Protein AF-A0AAD2JNP8-F1 (afdb_monomer_lite)

Secondary structure (DSSP, 8-state):
--PPPPPPP-----PPPPPPP---TTTHHHHHHHHHHHHHHHHHHHHHHHHHHHHHHHHHHHHHHHTS--PPPPP---PPP---PPPPBPTTS-B---PPP----SPPTTTT-TTEETTEETTSHHHHHHHSPTT--GGGHHHHHHHS--GGG-SS-SS-----SSS-HHHHHHHHHHHHHHHHHHHH-TTS--------TT-GGG-GGGG--SHHHHHHIIIIIHHHHHHHHHHHHHHHHHHHHHTTT--HHHHHHHHHH-HHHHHHHHHHHHHHHHHHHHHHHHHH-----STTSHHHHHHHHHHHHHHHHHHH-SSHHHHHHHHHHHHHHHHHTTT--HHHHHHHHHHHHHHHHHHHHHHHHHHHHHHHHHHHHHHHHHHH-------SPPPTTT--HHHHHHHT--SSTTT-TTTTS-HHHHHHHHHHHHHHHHH-TTS-HHHHHHHHHHHHHHHS--------

Foldseek 3Di:
DDDDDDDDDDDDDDDDDDDDDDDDDPPPVVVVVVVVVVVVVVVVVVVVVVVVVVVVVVVCVVVVVVVPDDDDDDDDDDDDDDDPDDQDADPVRARPDDDFQDFLPDDWPLAVPLQDTSNHGLPDPVVLVNQDQPPDDPVCSQLLLQLAFLLQLPPHPSDPDDDDDDDDPPVNVVVVVVVVVLVVVCVVCVVPDRSNHPPCLLPLNSRHLVVQPDLVSLCCRLPPSLVVVVVVSLVSSLVSQQSSVVSVNYDPVSSVSCCVGGPNNVLSVLLSVLSSLLSVLLNVQVVVDPDPDPPLGLSNLLSVVVSVVLNVLSNPDPGSSSNSSSSSSVSSNCVVVVVDDPVSVVSNVVSVVVVVVVVVVVVVVVVVVVVVVVVVVVVVVVVVVPPPPCPPAAAPQQSDPLLCVLVVHDNYLVRDPCVVDHSVCSVVLSVVLSVVCVVPVPDPSNVSSVVSVVVVVVVDPDDDDDDD

pLDDT: mean 76.32, std 20.2, range [30.55, 96.88]

Organism: NCBI:txid2856

Structure (mmCIF, N/CA/C/O backbone):
data_AF-A0AAD2JNP8-F1
#
_entry.id   AF-A0AAD2JNP8-F1
#
loop_
_atom_site.group_PDB
_atom_site.id
_atom_site.type_symbol
_atom_site.label_atom_id
_atom_site.label_alt_id
_atom_site.label_comp_id
_atom_site.label_asym_id
_atom_site.label_entity_id
_atom_site.label_seq_id
_atom_site.pdbx_PDB_ins_code
_atom_site.Cartn_x
_atom_site.Cartn_y
_atom_site.Cartn_z
_atom_site.occupancy
_atom_site.B_iso_or_equiv
_atom_site.auth_seq_id
_atom_site.auth_comp_id
_atom_site.auth_asym_id
_atom_site.auth_atom_id
_atom_site.pdbx_PDB_model_num
ATOM 1 N N . MET A 1 1 ? 10.730 61.330 0.767 1.00 47.59 1 MET A N 1
ATOM 2 C CA . MET A 1 1 ? 11.912 61.768 -0.008 1.00 47.59 1 MET A CA 1
ATOM 3 C C . MET A 1 1 ? 13.057 60.795 0.221 1.00 47.59 1 MET A C 1
ATOM 5 O O . MET A 1 1 ? 13.536 60.732 1.344 1.00 47.59 1 MET A O 1
ATOM 9 N N . LYS A 1 2 ? 13.439 60.046 -0.822 1.00 36.84 2 LYS A N 1
ATOM 10 C CA . LYS A 1 2 ? 14.789 59.548 -1.173 1.00 36.84 2 LYS A CA 1
ATOM 11 C C . LYS A 1 2 ? 14.614 58.355 -2.119 1.00 36.84 2 LYS A C 1
ATOM 13 O O . LYS A 1 2 ? 14.350 57.240 -1.690 1.00 36.84 2 LYS A O 1
ATOM 18 N N . SER A 1 3 ? 14.682 58.649 -3.413 1.00 37.50 3 SER A N 1
ATOM 19 C CA . SER A 1 3 ? 14.712 57.663 -4.496 1.00 37.50 3 SER A CA 1
ATOM 20 C C . SER A 1 3 ? 16.063 56.932 -4.511 1.00 37.50 3 SER A C 1
ATOM 22 O O . SER A 1 3 ? 17.073 57.573 -4.206 1.00 37.50 3 SER A O 1
ATOM 24 N N . PRO A 1 4 ? 16.132 55.646 -4.898 1.00 51.53 4 PRO A N 1
ATOM 25 C CA . PRO A 1 4 ? 17.403 54.985 -5.168 1.00 51.53 4 PRO A CA 1
ATOM 26 C C . PRO A 1 4 ? 17.949 55.353 -6.563 1.00 51.53 4 PRO A C 1
ATOM 28 O O . PRO A 1 4 ? 17.176 55.748 -7.443 1.00 51.53 4 PRO A O 1
ATOM 31 N N . PRO A 1 5 ? 19.275 55.244 -6.774 1.00 50.91 5 PRO A N 1
ATOM 32 C CA . PRO A 1 5 ? 19.949 55.756 -7.957 1.00 50.91 5 PRO A CA 1
ATOM 33 C C . PRO A 1 5 ? 19.953 54.779 -9.140 1.00 50.91 5 PRO A C 1
ATOM 35 O O . PRO A 1 5 ? 19.897 53.559 -9.012 1.00 50.91 5 PRO A O 1
ATOM 38 N N . ARG A 1 6 ? 20.052 55.407 -10.309 1.00 40.31 6 ARG A N 1
ATOM 39 C CA . ARG A 1 6 ? 20.106 54.884 -11.674 1.00 40.31 6 ARG A CA 1
ATOM 40 C C . ARG A 1 6 ? 21.431 54.151 -11.925 1.00 40.31 6 ARG A C 1
ATOM 42 O O . ARG A 1 6 ? 22.487 54.757 -11.775 1.00 40.31 6 ARG A O 1
ATOM 49 N N . ALA A 1 7 ? 21.369 52.883 -12.335 1.00 39.94 7 ALA A N 1
ATOM 50 C CA . ALA A 1 7 ? 22.536 52.127 -12.785 1.00 39.94 7 ALA A CA 1
ATOM 51 C C . ALA A 1 7 ? 22.825 52.388 -14.272 1.00 39.94 7 ALA A C 1
ATOM 53 O O . ALA A 1 7 ? 21.929 52.420 -15.118 1.00 39.94 7 ALA A O 1
ATOM 54 N N . THR A 1 8 ? 24.103 52.623 -14.535 1.00 39.09 8 THR A N 1
ATOM 55 C CA . THR A 1 8 ? 24.731 53.057 -15.780 1.00 39.09 8 THR A CA 1
ATOM 56 C C . THR A 1 8 ? 24.886 51.892 -16.760 1.00 39.09 8 THR A C 1
ATOM 58 O O . THR A 1 8 ? 25.331 50.813 -16.383 1.00 39.09 8 THR A O 1
ATOM 61 N N . VAL A 1 9 ? 24.540 52.129 -18.026 1.00 43.28 9 VAL A N 1
ATOM 62 C CA . VAL A 1 9 ? 24.763 51.219 -19.158 1.00 43.28 9 VAL A CA 1
ATOM 63 C C . VAL A 1 9 ? 26.192 51.409 -19.670 1.00 43.28 9 VAL A C 1
ATOM 65 O O . VAL A 1 9 ? 26.569 52.529 -20.013 1.00 43.28 9 VAL A O 1
ATOM 68 N N . THR A 1 10 ? 26.969 50.330 -19.770 1.00 37.19 10 THR A N 1
ATOM 69 C CA . THR A 1 10 ? 28.280 50.317 -20.436 1.00 37.19 10 THR A CA 1
ATOM 70 C C . THR A 1 10 ? 28.335 49.268 -21.547 1.00 37.19 10 THR A C 1
ATOM 72 O O . THR A 1 10 ? 28.261 48.072 -21.295 1.00 37.19 10 THR A O 1
ATOM 75 N N . GLY A 1 11 ? 28.515 49.763 -22.776 1.00 34.72 11 GLY A N 1
ATOM 76 C CA . GLY A 1 11 ? 29.525 49.291 -23.731 1.00 34.72 11 GLY A CA 1
ATOM 77 C C . GLY A 1 11 ? 29.358 47.911 -24.369 1.00 34.72 11 GLY A C 1
ATOM 78 O O . GLY A 1 11 ? 29.937 46.933 -23.911 1.00 34.72 11 GLY A O 1
ATOM 79 N N . THR A 1 12 ? 28.696 47.867 -25.524 1.00 35.72 12 THR A N 1
ATOM 80 C CA . THR A 1 12 ? 28.805 46.784 -26.513 1.00 35.72 12 THR A CA 1
ATOM 81 C C . THR A 1 12 ? 30.101 46.924 -27.321 1.00 35.72 12 THR A C 1
ATOM 83 O O . THR A 1 12 ? 30.235 47.870 -28.096 1.00 35.72 12 THR A O 1
ATOM 86 N N . ASN A 1 13 ? 31.031 45.972 -27.186 1.00 34.81 13 ASN A N 1
ATOM 87 C CA . ASN A 1 13 ? 32.167 45.807 -28.099 1.00 34.81 13 ASN A CA 1
ATOM 88 C C . ASN A 1 13 ? 31.821 44.770 -29.177 1.00 34.81 13 ASN A C 1
ATOM 90 O O . ASN A 1 13 ? 31.642 43.588 -28.887 1.00 34.81 13 ASN A O 1
ATOM 94 N N . HIS A 1 14 ? 31.743 45.225 -30.428 1.00 38.94 14 HIS A N 1
ATOM 95 C CA . HIS A 1 14 ? 31.658 44.380 -31.615 1.00 38.94 14 HIS A CA 1
ATOM 96 C C . HIS A 1 14 ? 33.044 43.817 -31.959 1.00 38.94 14 HIS A C 1
ATOM 98 O O . HIS A 1 14 ? 33.901 44.544 -32.457 1.00 38.94 14 HIS A O 1
ATOM 104 N N . HIS A 1 15 ? 33.248 42.516 -31.747 1.00 39.50 15 HIS A N 1
ATOM 105 C CA . HIS A 1 15 ? 34.319 41.768 -32.406 1.00 39.50 15 HIS A CA 1
ATOM 106 C C . HIS A 1 15 ? 33.770 41.063 -33.650 1.00 39.50 15 HIS A C 1
ATOM 108 O O . HIS A 1 15 ? 32.759 40.364 -33.595 1.00 39.50 15 HIS A O 1
ATOM 114 N N . ALA A 1 16 ? 34.443 41.292 -34.778 1.00 47.56 16 ALA A N 1
ATOM 115 C CA . ALA A 1 16 ? 34.179 40.661 -36.062 1.00 47.56 16 ALA A CA 1
ATOM 116 C C . ALA A 1 16 ? 34.423 39.137 -36.007 1.00 47.56 16 ALA A C 1
ATOM 118 O O . ALA A 1 16 ? 35.320 38.692 -35.285 1.00 47.56 16 ALA A O 1
ATOM 119 N N . PRO A 1 17 ? 33.668 38.330 -36.774 1.00 42.00 17 PRO A N 1
ATOM 120 C CA . PRO A 1 17 ? 33.867 36.887 -36.819 1.00 42.00 17 PRO A CA 1
ATOM 121 C C . PRO A 1 17 ? 35.135 36.532 -37.617 1.00 42.00 17 PRO A C 1
ATOM 123 O O . PRO A 1 17 ? 35.367 37.114 -38.681 1.00 42.00 17 PRO A O 1
ATOM 126 N N . PRO A 1 18 ? 35.950 35.567 -37.155 1.00 48.94 18 PRO A N 1
ATOM 127 C CA . PRO A 1 18 ? 37.057 35.047 -37.938 1.00 48.94 18 PRO A CA 1
ATOM 128 C C . PRO A 1 18 ? 36.552 34.105 -39.038 1.00 48.94 18 PRO A C 1
ATOM 130 O O . PRO A 1 18 ? 35.632 33.307 -38.854 1.00 48.94 18 PRO A O 1
ATOM 133 N N . THR A 1 19 ? 37.194 34.209 -40.194 1.00 49.62 19 THR A N 1
ATOM 134 C CA . THR A 1 19 ? 37.041 33.365 -41.382 1.00 49.62 19 THR A CA 1
ATOM 135 C C . THR A 1 19 ? 37.306 31.886 -41.049 1.00 49.62 19 THR A C 1
ATOM 137 O O . THR A 1 19 ? 38.289 31.595 -40.362 1.00 49.62 19 THR A O 1
ATOM 140 N N . PRO A 1 20 ? 36.500 30.925 -41.543 1.00 43.56 20 PRO A N 1
ATOM 141 C CA . PRO A 1 20 ? 36.726 29.513 -41.263 1.00 43.56 20 PRO A CA 1
ATOM 142 C C . PRO A 1 20 ? 37.916 28.981 -42.071 1.00 43.56 20 PRO A C 1
ATOM 144 O O . PRO A 1 20 ? 37.935 29.026 -43.302 1.00 43.56 20 PRO A O 1
ATOM 147 N N . ALA A 1 21 ? 38.908 28.455 -41.352 1.00 43.47 21 ALA A N 1
ATOM 148 C CA . ALA A 1 21 ? 39.994 27.667 -41.913 1.00 43.47 21 ALA A CA 1
ATOM 149 C C . ALA A 1 21 ? 39.478 26.286 -42.352 1.00 43.47 21 ALA A C 1
ATOM 151 O O . ALA A 1 21 ? 38.664 25.663 -41.670 1.00 43.47 21 ALA A O 1
ATOM 152 N N . ALA A 1 22 ? 39.975 25.818 -43.496 1.00 43.53 22 ALA A N 1
ATOM 153 C CA . ALA A 1 22 ? 39.661 24.521 -44.079 1.00 43.53 22 ALA A CA 1
ATOM 154 C C . ALA A 1 22 ? 39.994 23.376 -43.105 1.00 43.53 22 ALA A C 1
ATOM 156 O O . ALA A 1 22 ? 41.159 23.135 -42.783 1.00 43.53 22 ALA A O 1
ATOM 157 N N . THR A 1 23 ? 38.965 22.669 -42.639 1.00 40.72 23 THR A N 1
ATOM 158 C CA . THR A 1 23 ? 39.104 21.492 -41.783 1.00 40.72 23 THR A CA 1
ATOM 159 C C . THR A 1 23 ? 39.452 20.252 -42.599 1.00 40.72 23 THR A C 1
ATOM 161 O O . THR A 1 23 ? 38.882 19.947 -43.646 1.00 40.72 23 THR A O 1
ATOM 164 N N . ASN A 1 24 ? 40.456 19.555 -42.083 1.00 47.31 24 ASN A N 1
ATOM 165 C CA . ASN A 1 24 ? 41.083 18.369 -42.633 1.00 47.31 24 ASN A CA 1
ATOM 166 C C . ASN A 1 24 ? 40.178 17.138 -42.419 1.00 47.31 24 ASN A C 1
ATOM 168 O O . ASN A 1 24 ? 39.636 16.932 -41.334 1.00 47.31 24 ASN A O 1
ATOM 172 N N . ASN A 1 25 ? 40.016 16.313 -43.451 1.00 47.53 25 ASN A N 1
ATOM 173 C CA . ASN A 1 25 ? 38.932 15.333 -43.603 1.00 47.53 25 ASN A CA 1
ATOM 174 C C . ASN A 1 25 ? 39.189 13.968 -42.911 1.00 47.53 25 ASN A C 1
ATOM 176 O O . ASN A 1 25 ? 38.790 12.927 -43.428 1.00 47.53 25 ASN A O 1
ATOM 180 N N . ASN A 1 26 ? 39.864 13.955 -41.753 1.00 47.25 26 ASN A N 1
ATOM 181 C CA . ASN A 1 26 ? 40.255 12.724 -41.037 1.00 47.25 26 ASN A CA 1
ATOM 182 C C . ASN A 1 26 ? 39.380 12.380 -39.808 1.00 47.25 26 ASN A C 1
ATOM 184 O O . ASN A 1 26 ? 39.634 11.381 -39.146 1.00 47.25 26 ASN A O 1
ATOM 188 N N . GLY A 1 27 ? 38.331 13.155 -39.504 1.00 46.53 27 GLY A N 1
ATOM 189 C CA . GLY A 1 27 ? 37.543 13.022 -38.262 1.00 46.53 27 GLY A CA 1
ATOM 190 C C . GLY A 1 27 ? 36.449 11.940 -38.221 1.00 46.53 27 GLY A C 1
ATOM 191 O O . GLY A 1 27 ? 35.823 11.767 -37.179 1.0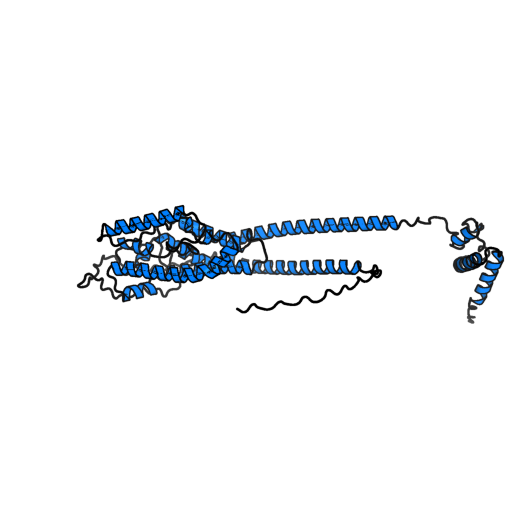0 46.53 27 GLY A O 1
ATOM 192 N N . ASN A 1 28 ? 36.194 11.211 -39.316 1.00 48.25 28 ASN A N 1
ATOM 193 C CA . ASN A 1 28 ? 35.060 10.268 -39.392 1.00 48.25 28 ASN A CA 1
ATOM 194 C C . ASN A 1 28 ? 35.367 8.841 -38.895 1.00 48.25 28 ASN A C 1
ATOM 196 O O . ASN A 1 28 ? 34.440 8.067 -38.649 1.00 48.25 28 ASN A O 1
ATOM 200 N N . GLN A 1 29 ? 36.644 8.463 -38.751 1.00 51.16 29 GLN A N 1
ATOM 201 C CA . GLN A 1 29 ? 37.005 7.138 -38.223 1.00 51.16 29 GLN A CA 1
ATOM 202 C C . GLN A 1 29 ? 36.937 7.080 -36.688 1.00 51.16 29 GLN A C 1
ATOM 204 O O . GLN A 1 29 ? 36.460 6.079 -36.153 1.00 51.16 29 GLN A O 1
ATOM 209 N N . ASP A 1 30 ? 37.297 8.161 -35.989 1.00 52.69 30 ASP A N 1
ATOM 210 C CA . ASP A 1 30 ? 37.303 8.202 -34.516 1.00 52.69 30 ASP A CA 1
ATOM 211 C C . ASP A 1 30 ? 35.899 8.250 -33.900 1.00 52.69 30 ASP A C 1
ATOM 213 O O . ASP A 1 30 ? 35.631 7.601 -32.890 1.00 52.69 30 ASP A O 1
ATOM 217 N N . THR A 1 31 ? 34.955 8.949 -34.532 1.00 54.22 31 THR A N 1
ATOM 218 C CA . THR A 1 31 ? 33.565 9.028 -34.046 1.00 54.22 31 THR A CA 1
ATOM 219 C C . THR A 1 31 ? 32.850 7.682 -34.139 1.00 54.22 31 THR A C 1
ATOM 221 O O . THR A 1 31 ? 32.107 7.308 -33.233 1.00 54.22 31 THR A O 1
ATOM 224 N N . SER A 1 32 ? 33.119 6.911 -35.195 1.00 54.12 32 SER A N 1
ATOM 225 C CA . SER A 1 32 ? 32.544 5.572 -35.365 1.00 54.12 32 SER A CA 1
ATOM 226 C C . SER A 1 32 ? 33.085 4.577 -34.334 1.00 54.12 32 SER A C 1
ATOM 228 O O . SER A 1 32 ? 32.324 3.759 -33.817 1.00 54.12 32 SER A O 1
ATOM 230 N N . GLN A 1 33 ? 34.380 4.653 -34.000 1.00 64.88 33 GLN A N 1
ATOM 231 C CA . GLN A 1 33 ? 34.956 3.811 -32.947 1.00 64.88 33 GLN A CA 1
ATOM 232 C C . GLN A 1 33 ? 34.434 4.192 -31.561 1.00 64.88 33 GLN A C 1
ATOM 234 O O . GLN A 1 33 ? 34.085 3.308 -30.784 1.00 64.88 33 GLN A O 1
ATOM 239 N N . PHE A 1 34 ? 34.281 5.485 -31.277 1.00 68.62 34 PHE A N 1
ATOM 240 C CA . PHE A 1 34 ? 33.742 5.960 -30.004 1.00 68.62 34 PHE A CA 1
ATOM 241 C C . PHE A 1 34 ? 32.291 5.508 -29.758 1.00 68.62 34 PHE A C 1
ATOM 243 O O . PHE A 1 34 ? 31.942 5.080 -28.655 1.00 68.62 34 PHE A O 1
ATOM 250 N N . ILE A 1 35 ? 31.444 5.543 -30.793 1.00 63.03 35 ILE A N 1
ATOM 251 C CA . ILE A 1 35 ? 30.051 5.078 -30.702 1.00 63.03 35 ILE A CA 1
ATOM 252 C C . ILE A 1 35 ? 29.998 3.562 -30.466 1.00 63.03 35 ILE A C 1
ATOM 254 O O . ILE A 1 35 ? 29.279 3.112 -29.576 1.00 63.03 35 ILE A O 1
ATOM 258 N N . LEU A 1 36 ? 30.794 2.770 -31.197 1.00 66.12 36 LEU A N 1
ATOM 259 C CA . LEU A 1 36 ? 30.860 1.316 -30.994 1.00 66.12 36 LEU A CA 1
ATOM 260 C C . LEU A 1 36 ? 31.388 0.949 -29.602 1.00 66.12 36 LEU A C 1
ATOM 262 O O . LEU A 1 36 ? 30.843 0.051 -28.964 1.00 66.12 36 LEU A O 1
ATOM 266 N N . GLN A 1 37 ? 32.393 1.673 -29.104 1.00 76.50 37 GLN A N 1
ATOM 267 C CA . GLN A 1 37 ? 32.927 1.492 -27.753 1.00 76.50 37 GLN A CA 1
ATOM 268 C C . GLN A 1 37 ? 31.854 1.762 -26.687 1.00 76.50 37 GLN A C 1
ATOM 270 O O . GLN A 1 37 ? 31.732 1.009 -25.724 1.00 76.50 37 GLN A O 1
ATOM 275 N N . THR A 1 38 ? 31.044 2.805 -26.884 1.00 70.31 38 THR A N 1
ATOM 276 C CA . THR A 1 38 ? 29.981 3.198 -25.949 1.00 70.31 38 THR A CA 1
ATOM 277 C C . THR A 1 38 ? 28.831 2.186 -25.950 1.00 70.31 38 THR A C 1
ATOM 279 O O . THR A 1 38 ? 28.328 1.823 -24.887 1.00 70.31 38 THR A O 1
ATOM 282 N N . ILE A 1 39 ? 28.447 1.672 -27.125 1.00 69.69 39 ILE A N 1
ATOM 283 C CA . ILE A 1 39 ? 27.443 0.604 -27.246 1.00 69.69 39 ILE A CA 1
ATOM 284 C C . ILE A 1 39 ? 27.945 -0.668 -26.553 1.00 69.69 39 ILE A C 1
ATOM 286 O O . ILE A 1 39 ? 27.219 -1.241 -25.744 1.00 69.69 39 ILE A O 1
ATOM 290 N N . LEU A 1 40 ? 29.199 -1.069 -26.788 1.00 76.94 40 LEU A N 1
ATOM 291 C CA . LEU A 1 40 ? 29.792 -2.243 -26.140 1.00 76.94 40 LEU A CA 1
ATOM 292 C C . LEU A 1 40 ? 29.798 -2.107 -24.612 1.00 76.94 40 LEU A C 1
ATOM 294 O O . LEU A 1 40 ? 29.316 -3.002 -23.921 1.00 76.94 40 LEU A O 1
ATOM 298 N N . GLN A 1 41 ? 30.235 -0.963 -24.082 1.00 77.06 41 GLN A N 1
ATOM 299 C CA . GLN A 1 41 ? 30.230 -0.707 -22.637 1.00 77.06 41 GLN A CA 1
ATOM 300 C C . GLN A 1 41 ? 28.814 -0.715 -22.040 1.00 77.06 41 GLN A C 1
ATOM 302 O O . GLN A 1 41 ? 28.606 -1.256 -20.952 1.00 77.06 41 GLN A O 1
ATOM 307 N N . SER A 1 42 ? 27.827 -0.166 -22.755 1.00 72.19 42 SER A N 1
ATOM 308 C CA . SER A 1 42 ? 26.424 -0.189 -22.329 1.00 72.19 42 SER A CA 1
ATOM 309 C C . SER A 1 42 ? 25.861 -1.616 -22.305 1.00 72.19 42 SER A C 1
ATOM 311 O O . SER A 1 42 ? 25.265 -2.018 -21.304 1.00 72.19 42 SER A O 1
ATOM 313 N N . THR A 1 43 ? 26.122 -2.414 -23.346 1.00 71.38 43 THR A N 1
ATOM 314 C CA . THR A 1 43 ? 25.680 -3.819 -23.408 1.00 71.38 43 THR A CA 1
ATOM 315 C C . THR A 1 43 ? 26.339 -4.693 -22.342 1.00 71.38 43 THR A C 1
ATOM 317 O O . THR A 1 43 ? 25.668 -5.521 -21.731 1.00 71.38 43 THR A O 1
ATOM 320 N N . GLU A 1 44 ? 27.623 -4.479 -22.043 1.00 80.62 44 GLU A N 1
ATOM 321 C CA . GLU A 1 44 ? 28.335 -5.232 -21.008 1.00 80.62 44 GLU A CA 1
ATOM 322 C C . GLU A 1 44 ? 27.808 -4.905 -19.601 1.00 80.62 44 GLU A C 1
ATOM 324 O O . GLU A 1 44 ? 27.616 -5.806 -18.781 1.00 80.62 44 GLU A O 1
ATOM 329 N N . SER A 1 45 ? 27.518 -3.627 -19.329 1.00 81.56 45 SER A N 1
ATOM 330 C CA . SER A 1 45 ? 26.893 -3.192 -18.073 1.00 81.56 45 SER A CA 1
ATOM 331 C C . SER A 1 45 ? 25.517 -3.841 -17.877 1.00 81.56 45 SER A C 1
ATOM 333 O O . SER A 1 45 ? 25.218 -4.388 -16.814 1.00 81.56 45 SER A O 1
ATOM 335 N N . MET A 1 46 ? 24.706 -3.865 -18.937 1.00 70.75 46 MET A N 1
ATOM 336 C CA . MET A 1 46 ? 23.371 -4.458 -18.917 1.00 70.75 46 MET A CA 1
ATOM 337 C C . MET A 1 46 ? 23.412 -5.983 -18.732 1.00 70.75 46 MET A C 1
ATOM 339 O O . MET A 1 46 ? 22.662 -6.516 -17.913 1.00 70.75 46 MET A O 1
ATOM 343 N N . MET A 1 47 ? 24.330 -6.692 -19.402 1.00 81.00 47 MET A N 1
ATOM 344 C CA . MET A 1 47 ? 24.514 -8.138 -19.203 1.00 81.00 47 MET A CA 1
ATOM 345 C C . MET A 1 47 ? 24.919 -8.475 -17.762 1.00 81.00 47 MET A C 1
ATOM 347 O O . MET A 1 47 ? 24.367 -9.406 -17.176 1.00 81.00 47 MET A O 1
ATOM 351 N N . LYS A 1 48 ? 25.811 -7.683 -17.149 1.00 84.12 48 LYS A N 1
ATOM 352 C CA . LYS A 1 48 ? 26.173 -7.845 -15.729 1.00 84.12 48 LYS A CA 1
ATOM 353 C C . LYS A 1 48 ? 24.967 -7.657 -14.807 1.00 84.12 48 LYS A C 1
ATOM 355 O O . LYS A 1 48 ? 24.814 -8.395 -13.836 1.00 84.12 48 LYS A O 1
ATOM 360 N N . GLN A 1 49 ? 24.080 -6.713 -15.120 1.00 73.12 49 GLN A N 1
ATOM 361 C CA . GLN A 1 49 ? 22.870 -6.463 -14.336 1.00 73.12 49 GLN A CA 1
ATOM 362 C C . GLN A 1 49 ? 21.831 -7.588 -14.484 1.00 73.12 49 GLN A C 1
ATOM 364 O O . GLN A 1 49 ? 21.216 -7.997 -13.494 1.00 73.12 49 GLN A O 1
ATOM 369 N N . MET A 1 50 ? 21.671 -8.136 -15.693 1.00 70.25 50 MET A N 1
ATOM 370 C CA . MET A 1 50 ? 20.830 -9.312 -15.933 1.00 70.25 50 MET A CA 1
ATOM 371 C C . MET A 1 50 ? 21.351 -10.536 -15.177 1.00 70.25 50 MET A C 1
ATOM 373 O O . MET A 1 50 ? 20.571 -11.221 -14.515 1.00 70.25 50 MET A O 1
ATOM 377 N N . GLN A 1 51 ? 22.664 -10.769 -15.206 1.00 84.00 51 GLN A N 1
ATOM 378 C CA . GLN A 1 51 ? 23.292 -11.876 -14.490 1.00 84.00 51 GLN A CA 1
ATOM 379 C C . GLN A 1 51 ? 23.117 -11.747 -12.968 1.00 84.00 51 GLN A C 1
ATOM 381 O O . GLN A 1 51 ? 22.665 -12.692 -12.326 1.00 84.00 51 GLN A O 1
ATOM 386 N N . ALA A 1 52 ? 23.343 -10.558 -12.400 1.00 81.25 52 ALA A N 1
ATOM 387 C CA . ALA A 1 52 ? 23.124 -10.307 -10.973 1.00 81.25 52 ALA A CA 1
ATOM 388 C C . ALA A 1 52 ? 21.653 -10.499 -10.548 1.00 81.25 52 ALA A C 1
ATOM 390 O O . ALA A 1 52 ? 21.363 -10.932 -9.430 1.00 81.25 52 ALA A O 1
ATOM 391 N N . THR A 1 53 ? 20.706 -10.185 -11.436 1.00 67.25 53 THR A N 1
ATOM 392 C CA . THR A 1 53 ? 19.273 -10.393 -11.183 1.00 67.25 53 THR A CA 1
ATOM 393 C C . THR A 1 53 ? 18.913 -11.879 -11.225 1.00 67.25 53 THR A C 1
ATOM 395 O O . THR A 1 53 ? 18.187 -12.352 -10.353 1.00 67.25 53 THR A O 1
ATOM 398 N N . ALA A 1 54 ? 19.461 -12.631 -12.183 1.00 73.25 54 ALA A N 1
ATOM 399 C CA . ALA A 1 54 ? 19.276 -14.078 -12.276 1.00 73.25 54 ALA A CA 1
ATOM 400 C C . ALA A 1 54 ? 19.857 -14.815 -11.055 1.00 73.25 54 ALA A C 1
ATOM 402 O O . ALA A 1 54 ? 19.193 -15.680 -10.489 1.00 73.25 54 ALA A O 1
ATOM 403 N N . GLU A 1 55 ? 21.046 -14.424 -10.587 1.00 82.56 55 GLU A N 1
ATOM 404 C CA . GLU A 1 55 ? 21.66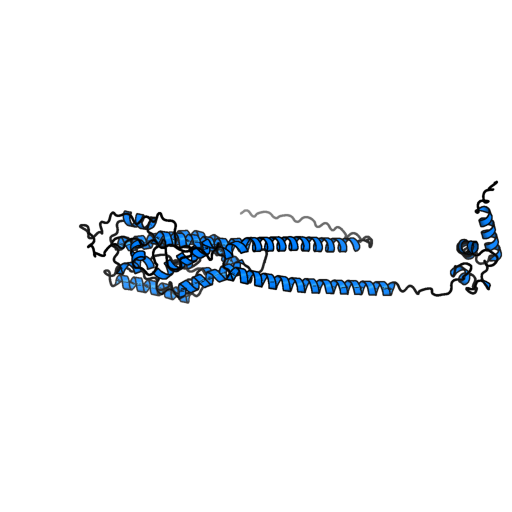5 -14.983 -9.377 1.00 82.56 55 GLU A CA 1
ATOM 405 C C . GLU A 1 55 ? 20.828 -14.709 -8.118 1.00 82.56 55 GLU A C 1
ATOM 407 O O . GLU A 1 55 ? 20.647 -15.600 -7.288 1.00 82.56 55 GLU A O 1
ATOM 412 N N . ARG A 1 56 ? 20.243 -13.508 -7.992 1.00 73.69 56 ARG A N 1
ATOM 413 C CA . ARG A 1 56 ? 19.309 -13.190 -6.896 1.00 73.69 56 ARG A CA 1
ATOM 414 C C . ARG A 1 56 ? 18.041 -14.038 -6.934 1.00 73.69 56 ARG A C 1
ATOM 416 O O . ARG A 1 56 ? 17.547 -14.415 -5.878 1.00 73.69 56 ARG A O 1
ATOM 423 N N . LEU A 1 57 ? 17.510 -14.331 -8.120 1.00 63.72 57 LEU A N 1
ATOM 424 C CA . LEU A 1 57 ? 16.332 -15.192 -8.263 1.00 63.72 57 LEU A CA 1
ATOM 425 C C . LEU A 1 57 ? 16.649 -16.647 -7.893 1.00 63.72 57 LEU A C 1
ATOM 427 O O . LEU A 1 57 ? 15.879 -17.254 -7.154 1.00 63.72 57 LEU A O 1
ATOM 431 N N . ALA A 1 58 ? 17.805 -17.168 -8.310 1.00 72.12 58 ALA A N 1
ATOM 432 C CA . ALA A 1 58 ? 18.250 -18.520 -7.964 1.00 72.12 58 ALA A CA 1
ATOM 433 C C . ALA A 1 58 ? 18.470 -18.710 -6.448 1.00 72.12 58 ALA A C 1
ATOM 435 O O . ALA A 1 58 ? 18.231 -19.788 -5.912 1.00 72.12 58 ALA A O 1
ATOM 436 N N . GLN A 1 59 ? 18.878 -17.657 -5.730 1.00 77.25 59 GLN A N 1
ATOM 437 C CA . GLN A 1 59 ? 19.026 -17.693 -4.268 1.00 77.25 59 GLN A CA 1
ATOM 438 C C . GLN A 1 59 ? 17.689 -17.745 -3.511 1.00 77.25 59 GLN A C 1
ATOM 440 O O . GLN A 1 59 ? 17.667 -18.189 -2.368 1.00 77.25 59 GLN A O 1
ATOM 445 N N . LEU A 1 60 ? 16.584 -17.308 -4.124 1.00 62.50 60 LEU A N 1
ATOM 446 C CA . LEU A 1 60 ? 15.255 -17.276 -3.498 1.00 62.50 60 LEU A CA 1
ATOM 447 C C . LEU A 1 60 ? 14.447 -18.567 -3.721 1.00 62.50 60 LEU A C 1
ATOM 449 O O . LEU A 1 60 ? 13.438 -18.794 -3.055 1.00 62.50 60 LEU A O 1
ATOM 453 N N . GLU A 1 61 ? 14.878 -19.419 -4.650 1.00 53.94 61 GLU A N 1
ATOM 454 C CA . GLU A 1 61 ? 14.194 -20.661 -5.026 1.00 53.94 61 GLU A CA 1
ATOM 455 C C . GLU A 1 61 ? 14.156 -21.733 -3.905 1.00 53.94 61 GLU A C 1
ATOM 457 O O . GLU A 1 61 ? 13.102 -22.342 -3.703 1.00 53.94 61 GLU A O 1
ATOM 462 N N . PRO A 1 62 ? 15.218 -21.940 -3.094 1.00 55.03 62 PRO A N 1
ATOM 463 C CA . PRO A 1 62 ? 15.206 -22.911 -1.991 1.00 55.03 62 PRO A CA 1
ATOM 464 C C . PRO A 1 62 ? 14.233 -22.552 -0.853 1.00 55.03 62 PRO A C 1
ATOM 466 O O . PRO A 1 62 ? 13.623 -23.440 -0.250 1.00 55.03 62 PRO A O 1
ATOM 469 N N . ASP A 1 63 ? 14.035 -21.256 -0.592 1.00 52.81 63 ASP A N 1
ATOM 470 C CA . ASP A 1 63 ? 13.167 -20.757 0.485 1.00 52.81 63 ASP A CA 1
ATOM 471 C C . ASP A 1 63 ? 11.674 -20.974 0.185 1.00 52.81 63 ASP A C 1
ATOM 473 O O . ASP A 1 63 ? 10.861 -21.140 1.098 1.00 52.81 63 ASP A O 1
ATOM 477 N N . LEU A 1 64 ? 11.304 -21.050 -1.097 1.00 46.28 64 LEU A N 1
ATOM 478 C CA . LEU A 1 64 ? 9.933 -21.329 -1.536 1.00 46.28 64 LEU A CA 1
ATOM 479 C C . LEU A 1 64 ? 9.529 -22.798 -1.337 1.00 46.28 64 LEU A C 1
ATOM 481 O O . LEU A 1 64 ? 8.343 -23.088 -1.160 1.00 46.28 64 LEU A O 1
ATOM 485 N N . HIS A 1 65 ? 10.494 -23.721 -1.329 1.00 47.34 65 HIS A N 1
ATOM 486 C CA . HIS A 1 65 ? 10.236 -25.153 -1.172 1.00 47.34 65 HIS A CA 1
ATOM 487 C C . HIS A 1 65 ? 10.304 -25.628 0.290 1.00 47.34 65 HIS A C 1
ATOM 489 O O . HIS A 1 65 ? 9.571 -26.545 0.655 1.00 47.34 65 HIS A O 1
ATOM 495 N N . GLY A 1 66 ? 11.084 -24.971 1.157 1.00 45.47 66 GLY A N 1
ATOM 496 C CA . GLY A 1 66 ? 11.209 -25.335 2.579 1.00 45.47 66 GLY A CA 1
ATOM 497 C C . GLY A 1 66 ? 10.017 -24.958 3.477 1.00 45.47 66 GLY A C 1
ATOM 498 O O . GLY A 1 66 ? 9.901 -25.460 4.596 1.00 45.47 66 GLY A O 1
ATOM 499 N N . ALA A 1 67 ? 9.110 -24.095 3.010 1.00 43.22 67 ALA A N 1
ATOM 500 C CA . ALA A 1 67 ? 7.974 -23.602 3.798 1.00 43.22 67 ALA A CA 1
ATOM 501 C C . ALA A 1 67 ? 6.751 -24.546 3.822 1.00 43.22 67 ALA A C 1
ATOM 503 O O . ALA A 1 67 ? 5.774 -24.256 4.512 1.00 43.22 67 ALA A O 1
ATOM 504 N N . ARG A 1 68 ? 6.773 -25.663 3.078 1.00 43.72 68 ARG A N 1
ATOM 505 C CA . ARG A 1 68 ? 5.596 -26.533 2.884 1.00 43.72 68 ARG A CA 1
ATOM 506 C C . ARG A 1 68 ? 5.453 -27.685 3.890 1.00 43.72 68 ARG A C 1
ATOM 508 O O . ARG A 1 68 ? 4.341 -28.174 4.049 1.00 43.72 68 ARG A O 1
ATOM 515 N N . ASP A 1 69 ? 6.515 -28.050 4.616 1.00 37.44 69 ASP A N 1
ATOM 516 C CA . ASP A 1 69 ? 6.589 -29.345 5.325 1.00 37.44 69 ASP A CA 1
ATOM 517 C C . ASP A 1 69 ? 6.753 -29.268 6.859 1.00 37.44 69 ASP A C 1
ATOM 519 O O . ASP A 1 69 ? 7.246 -30.209 7.481 1.00 37.44 69 ASP A O 1
ATOM 523 N N . ARG A 1 70 ? 6.336 -28.180 7.528 1.00 37.31 70 ARG A N 1
ATOM 524 C CA . ARG A 1 70 ? 6.362 -28.132 9.008 1.00 37.31 70 ARG A CA 1
ATOM 525 C C . ARG A 1 70 ? 5.015 -28.544 9.623 1.00 37.31 70 ARG A C 1
ATOM 527 O O . ARG A 1 70 ? 4.042 -27.809 9.465 1.00 37.31 70 ARG A O 1
ATOM 534 N N . PRO A 1 71 ? 4.937 -29.664 10.368 1.00 33.84 71 PRO A N 1
ATOM 535 C CA . PRO A 1 71 ? 3.733 -30.025 11.108 1.00 33.84 71 PRO A CA 1
ATOM 536 C C . PRO A 1 71 ? 3.555 -29.114 12.330 1.00 33.84 71 PRO A C 1
ATOM 538 O O . PRO A 1 71 ? 4.463 -28.945 13.144 1.00 33.84 71 PRO A O 1
ATOM 541 N N . ILE A 1 72 ? 2.362 -28.533 12.456 1.00 34.97 72 ILE A N 1
ATOM 542 C CA . ILE A 1 72 ? 1.958 -27.680 13.578 1.00 34.97 72 ILE A CA 1
ATOM 543 C C . ILE A 1 72 ? 1.457 -28.581 14.714 1.00 34.97 72 ILE A C 1
ATOM 545 O O . ILE A 1 72 ? 0.465 -29.292 14.555 1.00 34.97 72 ILE A O 1
ATOM 549 N N . GLN A 1 73 ? 2.134 -28.557 15.865 1.00 30.55 73 GLN A N 1
ATOM 550 C CA . GLN A 1 73 ? 1.654 -29.196 17.093 1.00 30.55 73 GLN A CA 1
ATOM 551 C C . GLN A 1 73 ? 0.759 -28.229 17.878 1.00 30.55 73 GLN A C 1
ATOM 553 O O . GLN A 1 73 ? 1.183 -27.133 18.242 1.00 30.55 73 GLN A O 1
ATOM 558 N N . TYR A 1 74 ? -0.472 -28.655 18.161 1.00 32.41 74 TYR A N 1
ATOM 559 C CA . TYR A 1 74 ? -1.411 -27.936 19.021 1.00 32.41 74 TYR A CA 1
ATOM 560 C C . TYR A 1 74 ? -1.259 -28.397 20.473 1.00 32.41 74 TYR A C 1
ATOM 562 O O . TYR A 1 74 ? -1.468 -29.570 20.774 1.00 32.41 74 TYR A O 1
ATOM 570 N N . ASN A 1 75 ? -0.958 -27.464 21.378 1.00 32.59 75 ASN A N 1
ATOM 571 C CA . ASN A 1 75 ? -1.098 -27.675 22.818 1.00 32.59 75 ASN A CA 1
ATOM 572 C C . ASN A 1 75 ? -2.504 -27.244 23.253 1.00 32.59 75 ASN A C 1
ATOM 574 O O . ASN A 1 75 ? -2.860 -26.071 23.150 1.00 32.59 75 ASN A O 1
ATOM 578 N N . GLN A 1 76 ? -3.299 -28.198 23.737 1.00 33.53 76 GLN A N 1
ATOM 579 C CA . GLN A 1 76 ? -4.602 -27.946 24.349 1.00 33.53 76 GLN A CA 1
ATOM 580 C C . GLN A 1 76 ? -4.406 -27.564 25.821 1.00 33.53 76 GLN A C 1
ATOM 582 O O . GLN A 1 76 ? -3.935 -28.373 26.618 1.00 33.53 76 GLN A O 1
ATOM 587 N N . GLY A 1 77 ? -4.762 -26.329 26.179 1.00 32.47 77 GLY A N 1
ATOM 588 C CA . GLY A 1 77 ? -4.738 -25.820 27.550 1.00 32.47 77 GLY A CA 1
ATOM 589 C C . GLY A 1 77 ? -6.108 -25.293 27.985 1.00 32.47 77 GLY A C 1
ATOM 590 O O . GLY A 1 77 ? -6.662 -24.413 27.337 1.00 32.47 77 GLY A O 1
ATOM 591 N N . ALA A 1 78 ? -6.610 -25.891 29.068 1.00 33.28 78 ALA A N 1
ATOM 592 C CA . ALA A 1 78 ? -7.773 -25.618 29.924 1.00 33.28 78 ALA A CA 1
ATOM 593 C C . ALA A 1 78 ? -8.667 -24.376 29.677 1.00 33.28 78 ALA A C 1
ATOM 595 O O . ALA A 1 78 ? -8.233 -23.228 29.729 1.00 33.28 78 ALA A O 1
ATOM 596 N N . THR A 1 79 ? -9.977 -24.632 29.589 1.00 31.03 79 THR A N 1
ATOM 597 C CA . THR A 1 79 ? -11.076 -23.654 29.677 1.00 31.03 79 THR A CA 1
ATOM 598 C C . THR A 1 79 ? -11.407 -23.278 31.133 1.00 31.03 79 THR A C 1
ATOM 600 O O . THR A 1 79 ? -11.628 -24.192 31.933 1.00 31.03 79 THR A O 1
ATOM 603 N N . PRO A 1 80 ? -11.559 -21.987 31.495 1.00 39.25 80 PRO A N 1
ATOM 604 C CA . PRO A 1 80 ? -12.171 -21.582 32.760 1.00 39.25 80 PRO A CA 1
ATOM 605 C C . PRO A 1 80 ? -13.696 -21.450 32.625 1.00 39.25 80 PRO A C 1
ATOM 607 O O . PRO A 1 80 ? -14.203 -20.839 31.681 1.00 39.25 80 PRO A O 1
ATOM 610 N N . ASN A 1 81 ? -14.408 -22.028 33.593 1.00 34.62 81 ASN A N 1
ATOM 611 C CA . ASN A 1 81 ? -15.864 -22.011 33.727 1.00 34.62 81 ASN A CA 1
ATOM 612 C C . ASN A 1 81 ? -16.431 -20.588 33.843 1.00 34.62 81 ASN A C 1
ATOM 614 O O . ASN A 1 81 ? -15.881 -19.740 34.542 1.00 34.62 81 ASN A O 1
ATOM 618 N N . GLY A 1 82 ? -17.559 -20.357 33.167 1.00 36.31 82 GLY A N 1
ATOM 619 C CA . GLY A 1 82 ? -18.328 -19.120 33.237 1.00 36.31 82 GLY A CA 1
ATOM 620 C C . GLY A 1 82 ? -19.207 -19.064 34.485 1.00 36.31 82 GLY A C 1
ATOM 621 O O . GLY A 1 82 ? -20.150 -19.840 34.609 1.00 36.31 82 GLY A O 1
ATOM 622 N N . GLY A 1 83 ? -18.905 -18.116 35.367 1.00 35.19 83 GLY A N 1
ATOM 623 C CA . GLY A 1 83 ? -19.850 -17.513 36.300 1.00 35.19 83 GLY A CA 1
ATOM 624 C C . GLY A 1 83 ? -19.983 -16.035 35.938 1.00 35.19 83 GLY A C 1
ATOM 625 O O . GLY A 1 83 ? -18.980 -15.370 35.679 1.00 35.19 83 GLY A O 1
ATOM 626 N N . GLU A 1 84 ? -21.211 -15.538 35.816 1.00 40.75 84 GLU A N 1
ATOM 627 C CA . GLU A 1 84 ? -21.484 -14.109 35.661 1.00 40.75 84 GLU A CA 1
ATOM 628 C C . GLU A 1 84 ? -21.281 -13.437 37.025 1.00 40.75 84 GLU A C 1
ATOM 630 O O . GLU A 1 84 ? -22.209 -13.353 37.822 1.00 40.75 84 GLU A O 1
ATOM 635 N N . ASP A 1 85 ? -20.049 -13.018 37.320 1.00 41.34 85 ASP A N 1
ATOM 636 C CA . ASP A 1 85 ? -19.745 -12.297 38.556 1.00 41.34 85 ASP A CA 1
ATOM 637 C C . ASP A 1 85 ? -20.251 -10.848 38.474 1.00 41.34 85 ASP A C 1
ATOM 639 O O . ASP A 1 85 ? -19.917 -10.083 37.561 1.00 41.34 85 ASP A O 1
ATOM 643 N N . GLU A 1 86 ? -21.072 -10.469 39.454 1.00 45.34 86 GLU A N 1
ATOM 644 C CA . GLU A 1 86 ? -21.490 -9.091 39.689 1.00 45.34 86 GLU A CA 1
ATOM 645 C C . GLU A 1 86 ? -20.267 -8.219 40.003 1.00 45.34 86 GLU A C 1
ATOM 647 O O . GLU A 1 86 ? -19.513 -8.465 40.944 1.00 45.34 86 GLU A O 1
ATOM 652 N N . VAL A 1 87 ? -20.070 -7.167 39.209 1.00 51.62 87 VAL A N 1
ATOM 653 C CA . VAL A 1 87 ? -18.949 -6.240 39.384 1.00 51.62 87 VAL A CA 1
ATOM 654 C C . VAL A 1 87 ? -19.180 -5.365 40.625 1.00 51.62 87 VAL A C 1
ATOM 656 O O . VAL A 1 87 ? -20.194 -4.657 40.672 1.00 51.62 87 VAL A O 1
ATOM 659 N N . PRO A 1 88 ? -18.237 -5.314 41.587 1.00 45.72 88 PRO A N 1
ATOM 660 C CA . PRO A 1 88 ? -18.321 -4.413 42.731 1.00 45.72 88 PRO A CA 1
ATOM 661 C C . PRO A 1 88 ? -18.380 -2.949 42.275 1.00 45.72 88 PRO A C 1
ATOM 663 O O . PRO A 1 88 ? -17.491 -2.458 41.576 1.00 45.72 88 PRO A O 1
ATOM 666 N N . ARG A 1 89 ? -19.432 -2.230 42.679 1.00 51.38 89 ARG A N 1
ATOM 667 C CA . ARG A 1 89 ? -19.560 -0.782 42.462 1.00 51.38 89 ARG A CA 1
ATOM 668 C C . ARG A 1 89 ? -19.219 -0.035 43.743 1.00 51.38 89 ARG A C 1
ATOM 670 O O . ARG A 1 89 ? -19.676 -0.404 44.821 1.00 51.38 89 ARG A O 1
ATOM 677 N N . GLY A 1 90 ? -18.428 1.023 43.613 1.00 54.47 90 GLY A N 1
ATOM 678 C CA . GLY A 1 90 ? -18.130 1.940 44.701 1.00 54.47 90 GLY A CA 1
ATOM 679 C C . GLY A 1 90 ? -19.338 2.787 45.118 1.00 54.47 90 GLY A C 1
ATOM 680 O O . GLY A 1 90 ? -20.366 2.786 44.435 1.00 54.47 90 GLY A O 1
ATOM 681 N N . PRO A 1 91 ? -19.208 3.565 46.208 1.00 42.28 91 PRO A N 1
ATOM 682 C CA . PRO A 1 91 ? -20.299 4.352 46.799 1.00 42.28 91 PRO A CA 1
ATOM 683 C C . PRO A 1 91 ? -20.961 5.346 45.832 1.00 42.28 91 PRO A C 1
ATOM 685 O O . PRO A 1 91 ? -22.129 5.683 45.998 1.00 42.28 91 PRO A O 1
ATOM 688 N N . ASN A 1 92 ? -20.231 5.776 44.798 1.00 56.59 92 ASN A N 1
ATOM 689 C CA . ASN A 1 92 ? -20.694 6.724 43.779 1.00 56.59 92 ASN A CA 1
ATOM 690 C C . ASN A 1 92 ? -21.141 6.040 42.471 1.00 56.59 92 ASN A C 1
ATOM 692 O O . ASN A 1 92 ? -21.356 6.708 41.462 1.00 56.59 92 ASN A O 1
ATOM 696 N N . GLY A 1 93 ? -21.235 4.706 42.446 1.00 56.53 93 GLY A N 1
ATOM 697 C CA . GLY A 1 93 ? -21.478 3.933 41.224 1.00 56.53 93 GLY A CA 1
ATOM 698 C C . GLY A 1 93 ? -20.255 3.795 40.309 1.00 56.53 93 GLY A C 1
ATOM 699 O O . GLY A 1 93 ? -20.385 3.248 39.214 1.00 56.53 93 GLY A O 1
ATOM 700 N N . GLU A 1 94 ? -19.085 4.263 40.751 1.00 52.84 94 GLU A N 1
ATOM 701 C CA . GLU A 1 94 ? -17.801 4.077 40.072 1.00 52.84 94 GLU A CA 1
ATOM 702 C C . GLU A 1 94 ? -17.386 2.605 40.116 1.00 52.84 94 GLU A C 1
ATOM 704 O O . GLU A 1 94 ? -17.530 1.922 41.132 1.00 52.84 94 GLU A O 1
ATOM 709 N N . ILE A 1 95 ? -16.877 2.103 38.996 1.00 54.00 95 ILE A N 1
ATOM 710 C CA . ILE A 1 95 ? -16.341 0.748 38.902 1.00 54.00 95 ILE A CA 1
ATOM 711 C C . ILE A 1 95 ? -14.963 0.763 39.581 1.00 54.00 95 ILE A C 1
ATOM 713 O O . ILE A 1 95 ? -13.992 1.280 39.029 1.00 54.00 95 ILE A O 1
ATOM 717 N N . LEU A 1 96 ? -14.887 0.234 40.806 1.00 46.47 96 LEU A N 1
ATOM 718 C CA . LEU A 1 96 ? -13.649 0.121 41.583 1.00 46.47 96 LEU A CA 1
ATOM 719 C C . LEU A 1 96 ? -12.897 -1.135 41.143 1.00 46.47 96 LEU A C 1
ATOM 721 O O . LEU A 1 96 ? -13.008 -2.183 41.773 1.00 46.47 96 LEU A O 1
ATOM 725 N N . ILE A 1 97 ? -12.149 -1.048 40.045 1.00 51.66 97 ILE A N 1
ATOM 726 C CA . ILE A 1 97 ? -11.349 -2.176 39.559 1.00 51.66 97 ILE A CA 1
ATOM 727 C C . ILE A 1 97 ? -9.884 -1.778 39.457 1.00 51.66 97 ILE A C 1
ATOM 729 O O . ILE A 1 97 ? -9.513 -0.862 38.727 1.00 51.66 97 ILE A O 1
ATOM 733 N N . ASN A 1 98 ? -9.062 -2.507 40.212 1.00 42.09 98 ASN A N 1
ATOM 734 C CA . ASN A 1 98 ? -7.619 -2.320 40.364 1.00 42.09 98 ASN A CA 1
ATOM 735 C C . ASN A 1 98 ? -6.807 -3.471 39.745 1.00 42.09 98 ASN A C 1
ATOM 737 O O . ASN A 1 98 ? -5.672 -3.719 40.157 1.00 42.09 98 ASN A O 1
ATOM 741 N N . HIS A 1 99 ? -7.352 -4.202 38.772 1.00 41.22 99 HIS A N 1
ATOM 742 C CA . HIS A 1 99 ? -6.572 -5.222 38.080 1.00 41.22 99 HIS A CA 1
ATOM 743 C C . HIS A 1 99 ? -5.900 -4.631 36.831 1.00 41.22 99 HIS A C 1
ATOM 745 O O . HIS A 1 99 ? -6.549 -3.982 36.009 1.00 41.22 99 HIS A O 1
ATOM 751 N N . PRO A 1 100 ? -4.572 -4.795 36.687 1.00 43.34 100 PRO A N 1
ATOM 752 C CA . PRO A 1 100 ? -3.869 -4.344 35.497 1.00 43.34 100 PRO A CA 1
ATOM 753 C C . PRO A 1 100 ? -4.310 -5.171 34.272 1.00 43.34 100 PRO A C 1
ATOM 755 O O . PRO A 1 100 ? -4.561 -6.369 34.415 1.00 43.34 100 PRO A O 1
ATOM 758 N N . PRO A 1 101 ? -4.340 -4.576 33.063 1.00 51.59 101 PRO A N 1
ATOM 759 C CA . PRO A 1 101 ? -4.655 -5.285 31.827 1.00 51.59 101 PRO A CA 1
ATOM 760 C C . PRO A 1 101 ? -3.764 -6.516 31.653 1.00 51.59 101 PRO A C 1
ATOM 762 O O . PRO A 1 101 ? -2.589 -6.498 32.042 1.00 51.59 101 PRO A O 1
ATOM 765 N N . VAL A 1 102 ? -4.308 -7.559 31.018 1.00 49.41 102 VAL A N 1
ATOM 766 C CA . VAL A 1 102 ? -3.557 -8.755 30.618 1.00 49.41 102 VAL A CA 1
ATOM 767 C C . VAL A 1 102 ? -2.296 -8.320 29.869 1.00 49.41 102 VAL A C 1
ATOM 769 O O . VAL A 1 102 ? -2.362 -7.765 28.773 1.00 49.41 102 VAL A O 1
ATOM 772 N N . ARG A 1 103 ? -1.127 -8.545 30.480 1.00 50.66 103 ARG A N 1
ATOM 773 C CA . ARG A 1 103 ? 0.165 -8.267 29.849 1.00 50.66 103 ARG A CA 1
ATOM 774 C C . ARG A 1 103 ? 0.453 -9.355 28.828 1.00 50.66 103 ARG A C 1
ATOM 776 O O . ARG A 1 103 ? 0.802 -10.473 29.199 1.00 50.66 103 ARG A O 1
ATOM 783 N N . ILE A 1 104 ? 0.368 -9.020 27.548 1.00 53.88 104 ILE A N 1
ATOM 784 C CA . ILE A 1 104 ? 0.816 -9.912 26.480 1.00 53.88 104 ILE A CA 1
ATOM 785 C C . ILE A 1 104 ? 2.325 -9.719 26.330 1.00 53.88 104 ILE A C 1
ATOM 787 O O . ILE A 1 104 ? 2.795 -8.816 25.652 1.00 53.88 104 ILE A O 1
ATOM 791 N N . GLY A 1 105 ? 3.089 -10.544 27.046 1.00 48.03 105 GLY A N 1
ATOM 792 C CA . GLY A 1 105 ? 4.543 -10.663 26.890 1.00 48.03 105 GLY A CA 1
ATOM 793 C C . GLY A 1 105 ? 4.962 -11.719 25.862 1.00 48.03 105 GLY A C 1
ATOM 794 O O . GLY A 1 105 ? 6.147 -12.024 25.760 1.00 48.03 105 GLY A O 1
ATOM 795 N N . GLN A 1 106 ? 4.014 -12.328 25.143 1.00 55.53 106 GLN A N 1
ATOM 796 C CA . GLN A 1 106 ? 4.303 -13.365 24.155 1.00 55.53 106 GLN A CA 1
ATOM 797 C C . GLN A 1 106 ? 4.519 -12.772 22.762 1.00 55.53 106 GLN A C 1
ATOM 799 O O . GLN A 1 106 ? 3.822 -11.844 22.352 1.00 55.53 106 GLN A O 1
ATOM 804 N N . VAL A 1 107 ? 5.487 -13.349 22.042 1.00 62.06 107 VAL A N 1
ATOM 805 C CA . VAL A 1 107 ? 5.727 -13.103 20.615 1.00 62.06 107 VAL A CA 1
ATOM 806 C C . VAL A 1 107 ? 4.409 -13.283 19.869 1.00 62.06 107 VAL A C 1
ATOM 808 O O . VAL A 1 107 ? 3.763 -14.321 20.005 1.00 62.06 107 VAL A O 1
ATOM 811 N N . ASP A 1 108 ? 4.010 -12.267 19.108 1.00 65.38 108 ASP A N 1
ATOM 812 C CA . ASP A 1 108 ? 2.775 -12.307 18.337 1.00 65.38 108 ASP A CA 1
ATOM 813 C C . ASP A 1 108 ? 2.793 -13.468 17.329 1.00 65.38 108 ASP A C 1
ATOM 815 O O . ASP A 1 108 ? 3.624 -13.522 16.416 1.00 65.38 108 ASP A O 1
ATOM 819 N N . SER A 1 109 ? 1.873 -14.412 17.525 1.00 64.56 109 SER A N 1
ATOM 820 C CA . SER A 1 109 ? 1.658 -15.584 16.678 1.00 64.56 109 SER A CA 1
ATOM 821 C C . SER A 1 109 ? 0.659 -15.329 15.543 1.00 64.56 109 SER A C 1
ATOM 823 O O . SER A 1 109 ? 0.241 -16.279 14.883 1.00 64.56 109 SER A O 1
ATOM 825 N N . SER A 1 110 ? 0.268 -14.070 15.303 1.00 68.56 110 SER A N 1
ATOM 826 C CA . SER A 1 110 ? -0.609 -13.694 14.184 1.00 68.56 110 SER A CA 1
ATOM 827 C C . SER A 1 110 ? 0.035 -13.898 12.806 1.00 68.56 110 SER A C 1
ATOM 829 O O . SER A 1 110 ? -0.676 -14.019 11.812 1.00 68.56 110 SER A O 1
ATOM 831 N N . LYS A 1 111 ? 1.372 -13.991 12.731 1.00 71.81 111 LYS A N 1
ATOM 832 C CA . LYS A 1 111 ? 2.108 -14.214 11.476 1.00 71.81 111 LYS A CA 1
ATOM 833 C C . LYS A 1 111 ? 1.664 -15.516 10.805 1.00 71.81 111 LYS A C 1
ATOM 835 O O . LYS A 1 111 ? 1.795 -16.589 11.389 1.00 71.81 111 LYS A O 1
ATOM 840 N N . ASP A 1 112 ? 1.161 -15.396 9.578 1.00 76.88 112 ASP A N 1
ATOM 841 C CA . ASP A 1 112 ? 0.576 -16.470 8.765 1.00 76.88 112 ASP A CA 1
ATOM 842 C C . ASP A 1 112 ? -0.699 -17.115 9.356 1.00 76.88 112 ASP A C 1
ATOM 844 O O . ASP A 1 112 ? -1.210 -18.099 8.813 1.00 76.88 112 ASP A O 1
ATOM 848 N N . ASN A 1 113 ? -1.278 -16.529 10.411 1.00 81.44 113 ASN A N 1
ATOM 849 C CA . ASN A 1 113 ? -2.557 -16.936 10.983 1.00 81.44 113 ASN A CA 1
ATOM 850 C C . ASN A 1 113 ? -3.642 -15.896 10.681 1.00 81.44 113 ASN A C 1
ATOM 852 O O . ASN A 1 113 ? -3.846 -14.930 11.413 1.00 81.44 113 ASN A O 1
ATOM 856 N N . LYS A 1 114 ? -4.405 -16.145 9.615 1.00 81.88 114 LYS A N 1
ATOM 857 C CA . LYS A 1 114 ? -5.450 -15.225 9.138 1.00 81.88 114 LYS A CA 1
ATOM 858 C C . LYS A 1 114 ? -6.618 -15.038 10.103 1.00 81.88 114 LYS A C 1
ATOM 860 O O . LYS A 1 114 ? -7.368 -14.075 9.953 1.00 81.88 114 LYS A O 1
ATOM 865 N N . ASP A 1 115 ? -6.768 -15.946 11.060 1.00 84.81 115 ASP A N 1
ATOM 866 C CA . ASP A 1 115 ? -7.917 -15.983 11.954 1.00 84.81 115 ASP A CA 1
ATOM 867 C C . ASP A 1 115 ? -7.533 -15.734 13.421 1.00 84.81 115 ASP A C 1
ATOM 869 O O . ASP A 1 115 ? -8.393 -15.815 14.300 1.00 84.81 115 ASP A O 1
ATOM 873 N N . GLY A 1 116 ? -6.262 -15.423 13.709 1.00 82.88 116 GLY A N 1
ATOM 874 C CA . GLY A 1 116 ? -5.753 -15.286 15.071 1.00 82.88 116 GLY A CA 1
ATOM 875 C C . GLY A 1 116 ? -4.914 -14.032 15.307 1.00 82.88 116 GLY A C 1
ATOM 876 O O . GLY A 1 116 ? -4.139 -13.613 14.457 1.00 82.88 116 GLY A O 1
ATOM 877 N N . ILE A 1 117 ? -5.045 -13.451 16.497 1.00 84.44 117 ILE A N 1
ATOM 878 C CA . ILE A 1 117 ? -4.274 -12.296 16.967 1.00 84.44 117 ILE A CA 1
ATOM 879 C C . ILE A 1 117 ? -3.685 -12.650 18.331 1.00 84.44 117 ILE A C 1
ATOM 881 O O . ILE A 1 117 ? -4.447 -12.943 19.251 1.00 84.44 117 ILE A O 1
ATOM 885 N N . HIS A 1 118 ? -2.354 -12.662 18.471 1.00 83.00 118 HIS A N 1
ATOM 886 C CA . HIS A 1 118 ? -1.677 -13.094 19.703 1.00 83.00 118 HIS A CA 1
ATOM 887 C C . HIS A 1 118 ? -2.219 -14.428 20.270 1.00 83.00 118 HIS A C 1
ATOM 889 O O . HIS A 1 118 ? -2.428 -14.574 21.473 1.00 83.00 118 HIS A O 1
ATOM 895 N N . GLY A 1 119 ? -2.501 -15.400 19.395 1.00 81.56 119 GLY A N 1
ATOM 896 C CA . GLY A 1 119 ? -3.045 -16.713 19.768 1.00 81.56 119 GLY A CA 1
ATOM 897 C C . GLY A 1 119 ? -4.550 -16.747 20.067 1.00 81.56 119 GLY A C 1
ATOM 898 O O . GLY A 1 119 ? -5.079 -17.818 20.355 1.00 81.56 119 GLY A O 1
ATOM 899 N N . LEU A 1 120 ? -5.255 -15.616 19.969 1.00 84.50 120 LEU A N 1
ATOM 900 C CA . LEU A 1 120 ? -6.702 -15.515 20.177 1.00 84.50 120 LEU A CA 1
ATOM 901 C C . LEU A 1 120 ? -7.444 -15.517 18.840 1.00 84.50 120 LEU A C 1
ATOM 903 O O . LEU A 1 120 ? -7.117 -14.739 17.948 1.00 84.50 120 LEU A O 1
ATOM 907 N N . PHE A 1 121 ? -8.477 -16.348 18.709 1.00 86.62 121 PHE A N 1
ATOM 908 C CA . PHE A 1 121 ? -9.281 -16.432 17.488 1.00 86.62 121 PHE A CA 1
ATOM 909 C C . PHE A 1 121 ? -10.195 -15.206 17.329 1.00 86.62 121 PHE A C 1
ATOM 911 O O . PHE A 1 121 ? -10.941 -14.857 18.245 1.00 86.62 121 PHE A O 1
ATOM 918 N N . ILE A 1 122 ? -10.191 -14.562 16.158 1.00 86.25 122 ILE A N 1
ATOM 919 C CA . ILE A 1 122 ? -10.894 -13.282 15.938 1.00 86.25 122 ILE A CA 1
ATOM 920 C C . ILE A 1 122 ? -12.423 -13.381 15.999 1.00 86.25 122 ILE A C 1
ATOM 922 O O . ILE A 1 122 ? -13.106 -12.370 16.199 1.00 86.25 122 ILE A O 1
ATOM 926 N N . PHE A 1 123 ? -12.977 -14.580 15.819 1.00 85.69 123 PHE A N 1
ATOM 927 C CA . PHE A 1 123 ? -14.417 -14.827 15.921 1.00 85.69 123 PHE A CA 1
ATOM 928 C C . PHE A 1 123 ? -14.844 -15.322 17.310 1.00 85.69 123 PHE A C 1
ATOM 930 O O . PHE A 1 123 ? -16.041 -15.433 17.563 1.00 85.69 123 PHE A O 1
ATOM 937 N N . ASP A 1 124 ? -13.900 -15.591 18.217 1.00 82.50 124 ASP A N 1
ATOM 938 C CA . ASP A 1 124 ? -14.218 -15.978 19.592 1.00 82.50 124 ASP A CA 1
ATOM 939 C C . ASP A 1 124 ? -14.498 -14.735 20.454 1.00 82.50 124 ASP A C 1
ATOM 941 O O . ASP A 1 124 ? -13.821 -13.717 20.362 1.00 82.50 124 ASP A O 1
ATOM 945 N N . SER A 1 125 ? -15.467 -14.843 21.360 1.00 84.62 125 SER A N 1
ATOM 946 C CA . SER A 1 125 ? -15.716 -13.906 22.461 1.00 84.62 125 SER A CA 1
ATOM 947 C C . SER A 1 125 ? -14.498 -13.643 23.362 1.00 84.62 125 SER A C 1
ATOM 949 O O . SER A 1 125 ? -14.451 -12.627 24.060 1.00 84.62 125 SER A O 1
ATOM 951 N N . GLN A 1 126 ? -13.531 -14.566 23.403 1.00 86.31 126 GLN A N 1
ATOM 952 C CA . GLN A 1 126 ? -12.312 -14.426 24.202 1.00 86.31 126 GLN A CA 1
ATOM 953 C C . GLN A 1 126 ? -11.450 -13.250 23.747 1.00 86.31 126 GLN A C 1
ATOM 955 O O . GLN A 1 126 ? -10.890 -12.553 24.594 1.00 86.31 126 GLN A O 1
ATOM 960 N N . ILE A 1 127 ? -11.394 -12.977 22.438 1.00 90.12 127 ILE A N 1
ATOM 961 C CA . ILE A 1 127 ? -10.623 -11.838 21.939 1.00 90.12 127 ILE A CA 1
ATOM 962 C C . ILE A 1 127 ? -11.215 -10.525 22.451 1.00 90.12 127 ILE A C 1
ATOM 964 O O . ILE A 1 127 ? -10.477 -9.651 22.882 1.00 90.12 127 ILE A O 1
ATOM 968 N N . ASP A 1 128 ? -12.542 -10.407 22.517 1.00 92.06 128 ASP A N 1
ATOM 969 C CA . ASP A 1 128 ? -13.190 -9.190 23.008 1.00 92.06 128 ASP A CA 1
ATOM 970 C C . ASP A 1 128 ? -12.898 -8.986 24.494 1.00 92.06 128 ASP A C 1
ATOM 972 O O . ASP A 1 128 ? -12.578 -7.878 24.910 1.00 92.06 128 ASP A O 1
ATOM 976 N N . ARG A 1 129 ? -12.900 -10.061 25.289 1.00 89.00 129 ARG A N 1
ATOM 977 C CA . ARG A 1 129 ? -12.505 -9.992 26.704 1.00 89.00 129 ARG A CA 1
ATOM 978 C C . ARG A 1 129 ? -11.065 -9.515 26.897 1.00 89.00 129 ARG A C 1
ATOM 980 O O . ARG A 1 129 ? -10.815 -8.759 27.825 1.00 89.00 129 ARG A O 1
ATOM 987 N N . ALA A 1 130 ? -10.140 -9.909 26.022 1.00 88.31 130 ALA A N 1
ATOM 988 C CA . ALA A 1 130 ? -8.751 -9.447 26.077 1.00 88.31 130 ALA A CA 1
ATOM 989 C C . ALA A 1 130 ? -8.575 -7.985 25.615 1.00 88.31 130 ALA A C 1
ATOM 991 O O . ALA A 1 130 ? -7.626 -7.311 26.014 1.00 88.31 130 ALA A O 1
ATOM 992 N N . MET A 1 131 ? -9.472 -7.497 24.754 1.00 92.25 131 MET A N 1
ATOM 993 C CA . MET A 1 131 ? -9.404 -6.159 24.153 1.00 92.25 131 MET A CA 1
ATOM 994 C C . MET A 1 131 ? -10.080 -5.090 25.000 1.00 92.25 131 MET A C 1
ATOM 996 O O . MET A 1 131 ? -9.710 -3.925 24.904 1.00 92.25 131 MET A O 1
ATOM 1000 N N . MET A 1 132 ? -11.115 -5.462 25.749 1.00 94.38 132 MET A N 1
ATOM 1001 C CA . MET A 1 132 ? -11.995 -4.523 26.434 1.00 94.38 132 MET A CA 1
ATOM 1002 C C . MET A 1 132 ? -11.488 -4.214 27.845 1.00 94.38 132 MET A C 1
ATOM 1004 O O . MET A 1 132 ? -10.892 -5.076 28.490 1.00 94.38 132 MET A O 1
ATOM 1008 N N . PRO A 1 133 ? -11.735 -2.997 28.355 1.00 93.81 133 PRO A N 1
ATOM 1009 C CA . PRO A 1 133 ? -11.477 -2.700 29.749 1.00 93.81 133 PRO A CA 1
ATOM 1010 C C . PRO A 1 133 ? -12.373 -3.564 30.631 1.00 93.81 133 PRO A C 1
ATOM 1012 O O . PRO A 1 133 ? -13.511 -3.889 30.275 1.00 93.81 133 PRO A O 1
ATOM 1015 N N . GLU A 1 134 ? -11.851 -3.928 31.795 1.00 87.69 134 GLU A N 1
ATOM 1016 C CA . GLU A 1 134 ? -12.578 -4.753 32.748 1.00 87.69 134 GLU A CA 1
ATOM 1017 C C . GLU A 1 134 ? -13.897 -4.087 33.162 1.00 87.69 134 GLU A C 1
ATOM 1019 O O . GLU A 1 134 ? -14.012 -2.858 33.196 1.00 87.69 134 GLU A O 1
ATOM 1024 N N . ALA A 1 135 ? -14.920 -4.909 33.400 1.00 88.75 135 ALA A N 1
ATOM 1025 C CA . ALA A 1 135 ? -16.300 -4.504 33.676 1.00 88.75 135 ALA A CA 1
ATOM 1026 C C . ALA A 1 135 ? -17.007 -3.648 32.616 1.00 88.75 135 ALA A C 1
ATOM 1028 O O . ALA A 1 135 ? -18.132 -3.192 32.847 1.00 88.75 135 ALA A O 1
ATOM 1029 N N . LEU A 1 136 ? -16.425 -3.483 31.426 1.00 92.00 136 LEU A N 1
ATOM 1030 C CA . LEU A 1 136 ? -17.175 -2.913 30.319 1.00 92.00 136 LEU A CA 1
ATOM 1031 C C . LEU A 1 136 ? -18.246 -3.927 29.910 1.00 92.00 136 LEU A C 1
ATOM 1033 O O . LEU A 1 136 ? -17.951 -5.097 29.655 1.00 92.00 136 LEU A O 1
ATOM 1037 N N . LEU A 1 137 ? -19.502 -3.489 29.840 1.00 90.50 137 LEU A N 1
ATOM 1038 C CA . LEU A 1 137 ? -20.593 -4.373 29.439 1.00 90.50 137 LEU A CA 1
ATOM 1039 C C . LEU A 1 137 ? -20.417 -4.772 27.969 1.00 90.50 137 LEU A C 1
ATOM 1041 O O . LEU A 1 137 ? -20.078 -3.935 27.132 1.00 90.50 137 LEU A O 1
ATOM 1045 N N . ARG A 1 138 ? -20.727 -6.026 27.616 1.00 89.12 138 ARG A N 1
ATOM 1046 C CA . ARG A 1 138 ? -20.615 -6.516 26.224 1.00 89.12 138 ARG A CA 1
ATOM 1047 C C . ARG A 1 138 ? -21.403 -5.667 25.224 1.00 89.12 138 ARG A C 1
ATOM 1049 O O . ARG A 1 138 ? -20.939 -5.423 24.113 1.00 89.12 138 ARG A O 1
ATOM 1056 N N . SER A 1 139 ? -22.563 -5.150 25.631 1.00 89.00 139 SER A N 1
ATOM 1057 C CA . SER A 1 139 ? -23.379 -4.230 24.824 1.00 89.00 139 SER A CA 1
ATOM 1058 C C . SER A 1 139 ? -22.652 -2.925 24.467 1.00 89.00 139 SER A C 1
ATOM 1060 O O . SER A 1 139 ? -22.999 -2.267 23.488 1.00 89.00 139 SER A O 1
ATOM 1062 N N . GLN A 1 140 ? -21.611 -2.565 25.220 1.00 91.06 140 GLN A N 1
ATOM 1063 C CA . GLN A 1 140 ? -20.807 -1.359 25.045 1.00 91.06 140 GLN A CA 1
ATOM 1064 C C . GLN A 1 140 ? -19.507 -1.614 24.264 1.00 91.06 140 GLN A C 1
ATOM 1066 O O . GLN A 1 140 ? -18.805 -0.660 23.938 1.00 91.06 140 GLN A O 1
ATOM 1071 N N . TYR A 1 141 ? -19.169 -2.854 23.899 1.00 93.44 141 TYR A N 1
ATOM 1072 C CA . TYR A 1 141 ? -17.926 -3.135 23.161 1.00 93.44 141 TYR A CA 1
ATOM 1073 C C . TYR A 1 141 ? -17.907 -2.448 21.796 1.00 93.44 141 TYR A C 1
ATOM 1075 O O . TYR A 1 141 ? -16.911 -1.848 21.395 1.00 93.44 141 TYR A O 1
ATOM 1083 N N . LYS A 1 142 ? -19.054 -2.455 21.106 1.00 92.00 142 LYS A N 1
ATOM 1084 C CA . LYS A 1 142 ? -19.219 -1.805 19.801 1.00 92.00 142 LYS A CA 1
ATOM 1085 C C . LYS A 1 142 ? -18.835 -0.323 19.842 1.00 92.00 142 LYS A C 1
ATOM 1087 O O . LYS A 1 142 ? -18.147 0.147 18.941 1.00 92.00 142 LYS A O 1
ATOM 1092 N N . GLY A 1 143 ? -19.245 0.398 20.887 1.00 91.00 143 GLY A N 1
ATOM 1093 C CA . GLY A 1 143 ? -18.916 1.814 21.042 1.00 91.00 143 GLY A CA 1
ATOM 1094 C C . GLY A 1 143 ? -17.412 2.048 21.186 1.00 91.00 143 GLY A C 1
ATOM 1095 O O . GLY A 1 143 ? -16.883 2.973 20.575 1.00 91.00 143 GLY A O 1
ATOM 1096 N N . LEU A 1 144 ? -16.706 1.163 21.900 1.00 93.81 144 LEU A N 1
ATOM 1097 C CA . LEU A 1 144 ? -15.257 1.279 22.055 1.00 93.81 144 LEU A CA 1
ATOM 1098 C C . LEU A 1 144 ? -14.514 0.996 20.741 1.00 93.81 144 LEU A C 1
ATOM 1100 O O . LEU A 1 144 ? -13.582 1.717 20.401 1.00 93.81 144 LEU A O 1
ATOM 1104 N N . TYR A 1 145 ? -14.952 0.012 19.951 1.00 95.06 145 TYR A N 1
ATOM 1105 C CA . TYR A 1 145 ? -14.389 -0.205 18.612 1.00 95.06 145 TYR A CA 1
ATOM 1106 C C . TYR A 1 145 ? -14.633 0.978 17.669 1.00 95.06 145 TYR A C 1
ATOM 1108 O O . TYR A 1 145 ? -13.762 1.317 16.871 1.00 95.06 145 TYR A O 1
ATOM 1116 N N . ASN A 1 146 ? -15.793 1.630 17.765 1.00 91.31 146 ASN A N 1
ATOM 1117 C CA . ASN A 1 146 ? -16.135 2.767 16.911 1.00 91.31 146 ASN A CA 1
ATOM 1118 C C . ASN A 1 146 ? -15.279 4.012 17.178 1.00 91.31 146 ASN A C 1
ATOM 1120 O O . ASN A 1 146 ? -15.090 4.816 16.268 1.00 91.31 146 ASN A O 1
ATOM 1124 N N . VAL A 1 147 ? -14.746 4.180 18.394 1.00 91.31 147 VAL A N 1
ATOM 1125 C CA . VAL A 1 147 ? -13.850 5.308 18.705 1.00 91.31 147 VAL A CA 1
ATOM 1126 C C . VAL A 1 147 ? -12.393 5.066 18.290 1.00 91.31 147 VAL A C 1
ATOM 1128 O O . VAL A 1 147 ? -11.599 6.017 18.275 1.00 91.31 147 VAL A O 1
ATOM 1131 N N . MET A 1 148 ? -12.038 3.832 17.916 1.00 93.75 148 MET A N 1
ATOM 1132 C CA . MET A 1 148 ? -10.707 3.489 17.409 1.00 93.75 148 MET A CA 1
ATOM 1133 C C . MET A 1 148 ? -10.517 3.947 15.963 1.00 93.75 148 MET A C 1
ATOM 1135 O O . MET A 1 148 ? -11.450 3.980 15.156 1.00 93.75 148 MET A O 1
ATOM 1139 N N . ASN A 1 149 ? -9.282 4.318 15.628 1.00 91.31 149 ASN A N 1
ATOM 1140 C CA . ASN A 1 149 ? -8.953 4.808 14.299 1.00 91.31 149 ASN A CA 1
ATOM 1141 C C . ASN A 1 149 ? -8.956 3.717 13.239 1.00 91.31 149 ASN A C 1
ATOM 1143 O O . ASN A 1 149 ? -8.501 2.595 13.434 1.00 91.31 149 ASN A O 1
ATOM 1147 N N . ASP A 1 150 ? -9.378 4.130 12.054 1.00 92.00 150 ASP A N 1
ATOM 1148 C CA . ASP A 1 150 ? -9.256 3.371 10.826 1.00 92.00 150 ASP A CA 1
ATOM 1149 C C . ASP A 1 150 ? -7.966 3.737 10.103 1.00 92.00 150 ASP A C 1
ATOM 1151 O O . ASP A 1 150 ? -7.942 4.648 9.277 1.00 92.00 150 ASP A O 1
ATOM 1155 N N . ILE A 1 151 ? -6.883 3.046 10.432 1.00 92.81 151 ILE A N 1
ATOM 1156 C CA . ILE A 1 151 ? -5.552 3.387 9.919 1.00 92.81 151 ILE A CA 1
ATOM 1157 C C . ILE A 1 151 ? -5.489 3.366 8.385 1.00 92.81 151 ILE A C 1
ATOM 1159 O O . ILE A 1 151 ? -4.861 4.235 7.785 1.00 92.81 151 ILE A O 1
ATOM 1163 N N . ALA A 1 152 ? -6.207 2.445 7.734 1.00 91.38 152 ALA A N 1
ATOM 1164 C CA . ALA A 1 152 ? -6.271 2.358 6.274 1.00 91.38 152 ALA A CA 1
ATOM 1165 C C . ALA A 1 152 ? -7.007 3.547 5.618 1.00 91.38 152 ALA A C 1
ATOM 1167 O O . ALA A 1 152 ? -7.167 3.577 4.397 1.00 91.38 152 ALA A O 1
ATOM 1168 N N . SER A 1 153 ? -7.482 4.516 6.409 1.00 87.19 153 SER A N 1
ATOM 1169 C CA . SER A 1 153 ? -8.039 5.776 5.904 1.00 87.19 153 SER A CA 1
ATOM 1170 C C . SER A 1 153 ? -7.015 6.891 5.715 1.00 87.19 153 SER A C 1
ATOM 1172 O O . SER A 1 153 ? -7.375 7.958 5.225 1.00 87.19 153 SER A O 1
ATOM 1174 N N . LEU A 1 154 ? -5.754 6.647 6.079 1.00 86.06 154 LEU A N 1
ATOM 1175 C CA . LEU A 1 154 ? -4.636 7.568 5.878 1.00 86.06 154 LEU A CA 1
ATOM 1176 C C . LEU A 1 154 ? -3.942 7.333 4.525 1.00 86.06 154 LEU A C 1
ATOM 1178 O O . LEU A 1 154 ? -3.963 6.209 4.044 1.00 86.06 154 LEU A O 1
ATOM 1182 N N . PRO A 1 155 ? -3.280 8.317 3.901 1.00 72.12 155 PRO A N 1
ATOM 1183 C CA . PRO A 1 155 ? -3.509 9.745 4.109 1.00 72.12 155 PRO A CA 1
ATOM 1184 C C . PRO A 1 155 ? -4.961 10.074 3.715 1.00 72.12 155 PRO A C 1
ATOM 1186 O O . PRO A 1 155 ? -5.439 9.607 2.680 1.00 72.12 155 PRO A O 1
ATOM 1189 N N . GLY A 1 156 ? -5.700 10.800 4.557 1.00 66.00 156 GLY A N 1
ATOM 1190 C CA . GLY A 1 156 ? -7.129 11.036 4.321 1.00 66.00 156 GLY A CA 1
ATOM 1191 C C . GLY A 1 156 ? -7.973 11.257 5.579 1.00 66.00 156 GLY A C 1
ATOM 1192 O O . GLY A 1 156 ? -7.484 11.649 6.636 1.00 66.00 156 GLY A O 1
ATOM 1193 N N . ARG A 1 157 ? -9.291 11.040 5.464 1.00 62.94 157 ARG A N 1
ATOM 1194 C CA . ARG A 1 157 ? -10.303 11.434 6.467 1.00 62.94 157 ARG A CA 1
ATOM 1195 C C . ARG A 1 157 ? -10.296 10.539 7.720 1.00 62.94 157 ARG A C 1
ATOM 1197 O O . ARG A 1 157 ? -11.201 9.722 7.932 1.00 62.94 157 ARG A O 1
ATOM 1204 N N . CYS A 1 158 ? -9.308 10.723 8.595 1.00 49.91 158 CYS A N 1
ATOM 1205 C CA . CYS A 1 158 ? -9.328 10.195 9.968 1.00 49.91 158 CYS A CA 1
ATOM 1206 C C . CYS A 1 158 ? -10.144 11.069 10.935 1.00 49.91 158 CYS A C 1
ATOM 1208 O O . CYS A 1 158 ? -10.495 10.635 12.035 1.00 49.91 158 CYS A O 1
ATOM 1210 N N . SER A 1 159 ? -10.491 12.295 10.536 1.00 45.38 159 SER A N 1
ATOM 1211 C CA . SER A 1 159 ? -11.395 13.177 11.276 1.00 45.38 159 SER A CA 1
ATOM 1212 C C . SER A 1 159 ? -12.211 14.050 10.319 1.00 45.38 159 SER A C 1
ATOM 1214 O O . SER A 1 159 ? -11.700 14.444 9.271 1.00 45.38 159 SER A O 1
ATOM 1216 N N . PRO A 1 160 ? -13.465 14.383 10.663 1.00 40.12 160 PRO A N 1
ATOM 1217 C CA . PRO A 1 160 ? -14.199 15.421 9.963 1.00 40.12 160 PRO A CA 1
ATOM 1218 C C . PRO A 1 160 ? -13.601 16.774 10.368 1.00 40.12 160 PRO A C 1
ATOM 1220 O O . PRO A 1 160 ? -13.975 17.304 11.411 1.00 40.12 160 PRO A O 1
ATOM 1223 N N . LYS A 1 161 ? -12.637 17.328 9.612 1.00 42.00 161 LYS A N 1
ATOM 1224 C CA . LYS A 1 161 ? -12.475 18.793 9.530 1.00 42.00 161 LYS A CA 1
ATOM 1225 C C . LYS A 1 161 ? -11.514 19.328 8.464 1.00 42.00 161 LYS A C 1
ATOM 1227 O O . LYS A 1 161 ? -10.448 18.782 8.224 1.00 42.00 161 LYS A O 1
ATOM 1232 N N . ARG A 1 162 ? -11.932 20.531 8.039 1.00 34.62 162 ARG A N 1
ATOM 1233 C CA . ARG A 1 162 ? -11.324 21.610 7.243 1.00 34.62 162 ARG A CA 1
ATOM 1234 C C . ARG A 1 162 ? -11.144 21.321 5.757 1.00 34.62 162 ARG A C 1
ATOM 1236 O O . ARG A 1 162 ? -10.139 20.786 5.316 1.00 34.62 162 ARG A O 1
ATOM 1243 N N . GLY A 1 163 ? -12.159 21.779 5.019 1.00 36.53 163 GLY A N 1
ATOM 1244 C CA . GLY A 1 163 ? -12.120 21.983 3.582 1.00 36.53 163 GLY A CA 1
ATOM 1245 C C . GLY A 1 163 ? -10.853 22.713 3.148 1.00 36.53 163 GLY A C 1
ATOM 1246 O O . GLY A 1 163 ? -10.389 23.650 3.798 1.00 36.53 163 GLY A O 1
ATOM 1247 N N . GLY A 1 164 ? -10.300 22.219 2.055 1.00 33.19 164 GLY A N 1
ATOM 1248 C CA . GLY A 1 164 ? -9.024 22.651 1.509 1.00 33.19 164 GLY A CA 1
ATOM 1249 C C . GLY A 1 164 ? -8.468 21.575 0.589 1.00 33.19 164 GLY A C 1
ATOM 1250 O O . GLY A 1 164 ? -7.341 21.138 0.762 1.00 33.19 164 GLY A O 1
ATOM 1251 N N . GLY A 1 165 ? -9.291 21.077 -0.330 1.00 38.28 165 GLY A N 1
ATOM 1252 C CA . GLY A 1 165 ? -8.879 20.098 -1.326 1.00 38.28 165 GLY A CA 1
ATOM 1253 C C . GLY A 1 165 ? -10.030 19.814 -2.277 1.00 38.28 165 GLY A C 1
ATOM 1254 O O . GLY A 1 165 ? -11.147 19.598 -1.817 1.00 38.28 165 GLY A O 1
ATOM 1255 N N . ASP A 1 166 ? -9.739 19.852 -3.576 1.00 38.44 166 ASP A N 1
ATOM 1256 C CA . ASP A 1 166 ? -10.619 19.717 -4.751 1.00 38.44 166 ASP A CA 1
ATOM 1257 C C . ASP A 1 166 ? -11.362 18.359 -4.838 1.00 38.44 166 ASP A C 1
ATOM 1259 O O . ASP A 1 166 ? -11.279 17.624 -5.823 1.00 38.44 166 ASP A O 1
ATOM 1263 N N . VAL A 1 167 ? -12.082 17.967 -3.786 1.00 45.16 167 VAL A N 1
ATOM 1264 C CA . VAL A 1 167 ? -12.858 16.725 -3.745 1.00 45.16 167 VAL A CA 1
ATOM 1265 C C . VAL A 1 167 ? -14.290 17.022 -3.312 1.00 45.16 167 VAL A C 1
ATOM 1267 O O . VAL A 1 167 ? -14.521 17.526 -2.219 1.00 45.16 167 VAL A O 1
ATOM 1270 N N . ASP A 1 168 ? -15.222 16.688 -4.208 1.00 43.84 168 ASP A N 1
ATOM 1271 C CA . ASP A 1 168 ? -16.686 16.642 -4.080 1.00 43.84 168 ASP A CA 1
ATOM 1272 C C . ASP A 1 168 ? -17.286 17.192 -2.765 1.00 43.84 168 ASP A C 1
ATOM 1274 O O . ASP A 1 168 ? -17.495 16.471 -1.779 1.00 43.84 168 ASP A O 1
ATOM 1278 N N . MET A 1 169 ? -17.667 18.475 -2.803 1.00 48.16 169 MET A N 1
ATOM 1279 C CA . MET A 1 169 ? -18.405 19.204 -1.752 1.00 48.16 169 MET A CA 1
ATOM 1280 C C . MET A 1 169 ? -19.695 18.492 -1.290 1.00 48.16 169 MET A C 1
ATOM 1282 O O . MET A 1 169 ? -20.179 18.710 -0.175 1.00 48.16 169 MET A O 1
ATOM 1286 N N . ASN A 1 170 ? -20.255 17.608 -2.123 1.00 49.75 170 ASN A N 1
ATOM 1287 C CA . ASN A 1 170 ? -21.472 16.862 -1.807 1.00 49.75 170 ASN A CA 1
ATOM 1288 C C . ASN A 1 170 ? -21.275 15.856 -0.663 1.00 49.75 170 ASN A C 1
ATOM 1290 O O . ASN A 1 170 ? -22.165 15.700 0.172 1.00 49.75 170 ASN A O 1
ATOM 1294 N N . THR A 1 171 ? -20.107 15.214 -0.570 1.00 52.34 171 THR A N 1
ATOM 1295 C CA . THR A 1 171 ? -19.807 14.257 0.511 1.00 52.34 171 THR A CA 1
ATOM 1296 C C . THR A 1 171 ? -19.594 14.947 1.862 1.00 52.34 171 THR A C 1
ATOM 1298 O O . THR A 1 171 ? -20.023 14.433 2.896 1.00 52.34 171 THR A O 1
ATOM 1301 N N . ASP A 1 172 ? -18.996 16.141 1.856 1.00 53.94 172 ASP A N 1
ATOM 1302 C CA . ASP A 1 172 ? -18.737 16.930 3.069 1.00 53.94 172 ASP A CA 1
ATOM 1303 C C . ASP A 1 172 ? -20.025 17.445 3.702 1.00 53.94 172 ASP A C 1
ATOM 1305 O O . ASP A 1 172 ? -20.182 17.406 4.921 1.00 53.94 172 ASP A O 1
ATOM 1309 N N . THR A 1 173 ? -20.987 17.850 2.874 1.00 56.53 173 THR A N 1
ATOM 1310 C CA . THR A 1 173 ? -22.287 18.332 3.349 1.00 56.53 173 THR A CA 1
ATOM 1311 C C . THR A 1 173 ? -23.063 17.220 4.061 1.00 56.53 173 THR A C 1
ATOM 1313 O O . THR A 1 173 ? -23.633 17.457 5.125 1.00 56.53 173 THR A O 1
ATOM 1316 N N . THR A 1 174 ? -23.023 15.985 3.539 1.00 58.44 174 THR A N 1
ATOM 1317 C CA . THR A 1 174 ? -23.689 14.833 4.170 1.00 58.44 174 THR A CA 1
ATOM 1318 C C . THR A 1 174 ? -23.040 14.407 5.485 1.00 58.44 174 THR A C 1
ATOM 1320 O O . THR A 1 174 ? -23.756 14.148 6.450 1.00 58.44 174 THR A O 1
ATOM 1323 N N . ASP A 1 175 ? -21.705 14.390 5.557 1.00 57.19 175 ASP A N 1
ATOM 1324 C CA . ASP A 1 175 ? -20.989 13.998 6.776 1.00 57.19 175 ASP A CA 1
ATOM 1325 C C . ASP A 1 175 ? -21.209 15.050 7.895 1.00 57.19 175 ASP A C 1
ATOM 1327 O O . ASP A 1 175 ? -21.413 14.694 9.056 1.00 57.19 175 ASP A O 1
ATOM 1331 N N . ILE A 1 176 ? -21.262 16.347 7.547 1.00 60.53 176 ILE A N 1
ATOM 1332 C CA . ILE A 1 176 ? -21.568 17.443 8.487 1.00 60.53 176 ILE A CA 1
ATOM 1333 C C . ILE A 1 176 ? -23.026 17.387 8.968 1.00 60.53 176 ILE A C 1
ATOM 1335 O O . ILE A 1 176 ? -23.276 17.504 10.169 1.00 60.53 176 ILE A O 1
ATOM 1339 N N . MET A 1 177 ? -23.996 17.192 8.064 1.00 62.22 177 MET A N 1
ATOM 1340 C CA . MET A 1 177 ? -25.417 17.066 8.430 1.00 62.22 177 MET A CA 1
ATOM 1341 C C . MET A 1 177 ? -25.662 15.867 9.344 1.00 62.22 177 MET A C 1
ATOM 1343 O O . MET A 1 177 ? -26.452 15.961 10.279 1.00 62.22 177 MET A O 1
ATOM 1347 N N . GLN A 1 178 ? -24.968 14.755 9.115 1.00 63.19 178 GLN A N 1
ATOM 1348 C CA . GLN A 1 178 ? -25.116 13.566 9.941 1.00 63.19 178 GLN A CA 1
ATOM 1349 C C . GLN A 1 178 ? -24.475 13.738 11.322 1.00 63.19 178 GLN A C 1
ATOM 1351 O O . GLN A 1 178 ? -25.100 13.399 12.322 1.00 63.19 178 GLN A O 1
ATOM 1356 N N . GLN A 1 179 ? -23.298 14.365 11.403 1.00 62.56 179 GLN A N 1
ATOM 1357 C CA . GLN A 1 179 ? -22.682 14.721 12.684 1.00 62.56 179 GLN A CA 1
ATOM 1358 C C . GLN A 1 179 ? -23.559 15.700 13.486 1.00 62.56 179 GLN A C 1
ATOM 1360 O O . GLN A 1 179 ? -23.658 15.605 14.712 1.00 62.56 179 GLN A O 1
ATOM 1365 N N . PHE A 1 180 ? -24.239 16.621 12.797 1.00 64.19 180 PHE A N 1
ATOM 1366 C CA . PHE A 1 180 ? -25.241 17.494 13.403 1.00 64.19 180 PHE A CA 1
ATOM 1367 C C . PHE A 1 180 ? -26.448 16.700 13.922 1.00 64.19 180 PHE A C 1
ATOM 1369 O O . PHE A 1 180 ? -26.850 16.902 15.065 1.00 64.19 180 PHE A O 1
ATOM 1376 N N . LEU A 1 181 ? -26.987 15.760 13.139 1.00 65.38 181 LEU A N 1
ATOM 1377 C CA . LEU A 1 181 ? -28.095 14.895 13.560 1.00 65.38 181 LEU A CA 1
ATOM 1378 C C . LEU A 1 181 ? -27.730 14.035 14.777 1.00 65.38 181 LEU A C 1
ATOM 1380 O O . LEU A 1 181 ? -28.499 14.009 15.731 1.00 65.38 181 LEU A O 1
ATOM 1384 N N . GLU A 1 182 ? -26.542 13.428 14.809 1.00 63.56 182 GLU A N 1
ATOM 1385 C CA . GLU A 1 182 ? -26.056 12.666 15.970 1.00 63.56 182 GLU A CA 1
ATOM 1386 C C . GLU A 1 182 ? -25.929 13.547 17.220 1.00 63.56 182 GLU A C 1
ATOM 1388 O O . GLU A 1 182 ? -26.285 13.132 18.325 1.00 63.56 182 GLU A O 1
ATOM 1393 N N . THR A 1 183 ? -25.472 14.792 17.054 1.00 61.84 183 THR A N 1
ATOM 1394 C CA . THR A 1 183 ? -25.379 15.774 18.147 1.00 61.84 183 THR A CA 1
ATOM 1395 C C . THR A 1 183 ? -26.771 16.171 18.655 1.00 61.84 183 THR A C 1
ATOM 1397 O O . THR A 1 183 ? -27.000 16.241 19.864 1.00 61.84 183 THR A O 1
ATOM 1400 N N . VAL A 1 184 ? -27.729 16.387 17.747 1.00 62.22 184 VAL A N 1
ATOM 1401 C CA . VAL A 1 184 ? -29.118 16.730 18.086 1.00 62.22 184 VAL A CA 1
ATOM 1402 C C . VAL A 1 184 ? -29.841 15.554 18.746 1.00 62.22 184 VAL A C 1
ATOM 1404 O O . VAL A 1 184 ? -30.540 15.759 19.737 1.00 62.22 184 VAL A O 1
ATOM 1407 N N . GLU A 1 185 ? -29.668 14.324 18.267 1.00 60.19 185 GLU A N 1
ATOM 1408 C CA . GLU A 1 185 ? -30.257 13.129 18.886 1.00 60.19 185 GLU A CA 1
ATOM 1409 C C . GLU A 1 185 ? -29.697 12.884 20.287 1.00 60.19 185 GLU A C 1
ATOM 1411 O O . GLU A 1 185 ? -30.456 12.628 21.223 1.00 60.19 185 GLU A O 1
ATOM 1416 N N . SER A 1 186 ? -28.390 13.079 20.460 1.00 55.94 186 SER A N 1
ATOM 1417 C CA . SER A 1 186 ? -27.731 12.986 21.764 1.00 55.94 186 SER A CA 1
ATOM 1418 C C . SER A 1 186 ? -28.233 14.035 22.762 1.00 55.94 186 SER A C 1
ATOM 1420 O O . SER A 1 186 ? -28.329 13.761 23.955 1.00 55.94 186 SER A O 1
ATOM 1422 N N . SER A 1 187 ? -28.615 15.226 22.285 1.00 56.16 187 SER A N 1
ATOM 1423 C CA . SER A 1 187 ? -29.193 16.279 23.133 1.00 56.16 187 SER A CA 1
ATOM 1424 C C . SER A 1 187 ? -30.617 15.967 23.615 1.00 56.16 187 SER A C 1
ATOM 1426 O O . SER A 1 187 ? -31.039 16.474 24.652 1.00 56.16 187 SER A O 1
ATOM 1428 N N . LYS A 1 188 ? -31.362 15.121 22.887 1.00 55.34 188 LYS A N 1
ATOM 1429 C CA . LYS A 1 188 ? -32.760 14.783 23.204 1.00 55.34 188 LYS A CA 1
ATOM 1430 C C . LYS A 1 188 ? -32.894 13.656 24.228 1.00 55.34 188 LYS A C 1
ATOM 1432 O O . LYS A 1 188 ? -33.920 13.585 24.893 1.00 55.34 188 LYS A O 1
ATOM 1437 N N . ASN A 1 189 ? -31.875 12.808 24.379 1.00 53.69 189 ASN A N 1
ATOM 1438 C CA . ASN A 1 189 ? -31.858 11.706 25.342 1.00 53.69 189 ASN A CA 1
ATOM 1439 C C . ASN A 1 189 ? -30.556 11.716 26.164 1.00 53.69 189 ASN A C 1
ATOM 1441 O O . ASN A 1 189 ? -29.643 10.950 25.860 1.00 53.69 189 ASN A O 1
ATOM 1445 N N . PRO A 1 190 ? -30.464 12.508 27.250 1.00 52.75 190 PRO A N 1
ATOM 1446 C CA . PRO A 1 190 ? -29.260 12.570 28.088 1.00 52.75 190 PRO A CA 1
ATOM 1447 C C . PRO A 1 190 ? -28.905 11.237 28.779 1.00 52.75 190 PRO A C 1
ATOM 1449 O O . PRO A 1 190 ? -27.784 11.068 29.253 1.00 52.75 190 PRO A O 1
ATOM 1452 N N . SER A 1 191 ? -29.832 10.271 28.828 1.00 47.12 191 SER A N 1
ATOM 1453 C CA . SER A 1 191 ? -29.573 8.905 29.309 1.00 47.12 191 SER A CA 1
ATOM 1454 C C . SER A 1 191 ? -28.890 8.008 28.266 1.00 47.12 191 SER A C 1
ATOM 1456 O O . SER A 1 191 ? -28.202 7.053 28.638 1.00 47.12 191 SER A O 1
ATOM 1458 N N . MET A 1 192 ? -29.014 8.319 26.969 1.00 52.47 192 MET A N 1
ATOM 1459 C CA . MET A 1 192 ? -28.225 7.692 25.912 1.00 52.47 192 MET A CA 1
ATOM 1460 C C . MET A 1 192 ? -26.886 8.411 25.815 1.00 52.47 192 MET A C 1
ATOM 1462 O O . MET A 1 192 ? -26.684 9.295 24.989 1.00 52.47 192 MET A O 1
ATOM 1466 N N . LYS A 1 193 ? -25.953 8.009 26.683 1.00 57.06 193 LYS A N 1
ATOM 1467 C CA . LYS A 1 193 ? -24.549 8.423 26.594 1.00 57.06 193 LYS A CA 1
ATOM 1468 C C . LYS A 1 193 ? -24.069 8.229 25.152 1.00 57.06 193 LYS A C 1
ATOM 1470 O O . LYS A 1 193 ? -24.113 7.108 24.634 1.00 57.06 193 LYS A O 1
ATOM 1475 N N . THR A 1 194 ? -23.652 9.329 24.528 1.00 54.06 194 THR A N 1
ATOM 1476 C CA . THR A 1 194 ? -23.187 9.482 23.142 1.00 54.06 194 THR A CA 1
ATOM 1477 C C . THR A 1 194 ? -22.380 8.271 22.689 1.00 54.06 194 THR A C 1
ATOM 1479 O O . THR A 1 194 ? -21.189 8.135 22.971 1.00 54.06 194 THR A O 1
ATOM 1482 N N . THR A 1 195 ? -23.030 7.342 21.990 1.00 59.50 195 THR A N 1
ATOM 1483 C CA . THR A 1 195 ? -22.328 6.225 21.360 1.00 59.50 195 THR A CA 1
ATOM 1484 C C . THR A 1 195 ? -21.964 6.676 19.961 1.00 59.50 195 THR A C 1
ATOM 1486 O O . THR A 1 195 ? -22.755 6.535 19.032 1.00 59.50 195 THR A O 1
ATOM 1489 N N . ILE A 1 196 ? -20.767 7.255 19.830 1.00 65.62 196 ILE A N 1
ATOM 1490 C CA . ILE A 1 196 ? -20.200 7.620 18.530 1.00 65.62 196 ILE A CA 1
ATOM 1491 C C . ILE A 1 196 ? -20.219 6.358 17.667 1.00 65.62 196 ILE A C 1
ATOM 1493 O O . ILE A 1 196 ? -19.587 5.351 18.002 1.00 65.62 196 ILE A O 1
ATOM 1497 N N . THR A 1 197 ? -20.992 6.388 16.585 1.00 72.19 197 THR A N 1
ATOM 1498 C CA . THR A 1 197 ? -21.105 5.258 15.669 1.00 72.19 197 THR A CA 1
ATOM 1499 C C . THR A 1 197 ? -20.426 5.632 14.370 1.00 72.19 197 THR A C 1
ATOM 1501 O O . THR A 1 197 ? -20.936 6.435 13.603 1.00 72.19 197 THR A O 1
ATOM 1504 N N . ASP A 1 198 ? -19.265 5.037 14.097 1.00 75.88 198 ASP A N 1
ATOM 1505 C CA . ASP A 1 198 ? -18.661 5.176 12.777 1.00 75.88 198 ASP A CA 1
ATOM 1506 C C . ASP A 1 198 ? -19.474 4.332 11.791 1.00 75.88 198 ASP A C 1
ATOM 1508 O O . ASP A 1 198 ? -19.267 3.133 11.658 1.00 75.88 198 ASP A O 1
ATOM 1512 N N . ILE A 1 199 ? -20.443 4.947 11.126 1.00 75.94 199 ILE A N 1
ATOM 1513 C CA . ILE A 1 199 ? -21.242 4.325 10.061 1.00 75.94 199 ILE A CA 1
ATOM 1514 C C . ILE A 1 199 ? -20.561 4.414 8.690 1.00 75.94 199 ILE A C 1
ATOM 1516 O O . ILE A 1 199 ? -21.036 3.850 7.706 1.00 75.94 199 ILE A O 1
ATOM 1520 N N . HIS A 1 200 ? -19.460 5.158 8.594 1.00 79.56 200 HIS A N 1
ATOM 1521 C CA . HIS A 1 200 ? -18.818 5.491 7.329 1.00 79.56 200 HIS A CA 1
ATOM 1522 C C . HIS A 1 200 ? -17.575 4.659 7.057 1.00 79.56 200 HIS A C 1
ATOM 1524 O O . HIS A 1 200 ? -17.042 4.735 5.954 1.00 79.56 200 HIS A O 1
ATOM 1530 N N . TYR A 1 201 ? -17.128 3.827 8.001 1.00 82.00 201 TYR A N 1
ATOM 1531 C CA . TYR A 1 201 ? -16.010 2.917 7.766 1.00 82.00 201 TYR A CA 1
ATOM 1532 C C . TYR A 1 201 ? -16.139 2.048 6.496 1.00 82.00 201 TYR A C 1
ATOM 1534 O O . TYR A 1 201 ? -15.101 1.823 5.879 1.00 82.00 201 TYR A O 1
ATOM 1542 N N . PRO A 1 202 ? -17.319 1.581 6.026 1.00 84.50 202 PRO A N 1
ATOM 1543 C CA . PRO A 1 202 ? -17.357 0.767 4.811 1.00 84.50 202 PRO A CA 1
ATOM 1544 C C . PRO A 1 202 ? -17.258 1.607 3.525 1.00 84.50 202 PRO A C 1
ATOM 1546 O O . PRO A 1 202 ? -17.080 1.042 2.446 1.00 84.50 202 PRO A O 1
ATOM 1549 N N . LYS A 1 203 ? -17.355 2.947 3.600 1.00 86.00 203 LYS A N 1
ATOM 1550 C CA . LYS A 1 203 ? -17.289 3.820 2.417 1.00 86.00 203 LYS A CA 1
ATOM 1551 C C . LYS A 1 203 ? -15.919 3.690 1.743 1.00 86.00 203 LYS A C 1
ATOM 1553 O O . LYS A 1 203 ? -14.882 3.940 2.356 1.00 86.00 203 LYS A O 1
ATOM 1558 N N . THR A 1 204 ? -15.916 3.384 0.448 1.00 84.81 204 THR A N 1
ATOM 1559 C CA . THR A 1 204 ? -14.695 3.286 -0.372 1.00 84.81 204 THR A CA 1
ATOM 1560 C C . THR A 1 204 ? -13.942 4.614 -0.462 1.00 84.81 204 THR A C 1
ATOM 1562 O O . THR A 1 204 ? -12.718 4.613 -0.543 1.00 84.81 204 THR A O 1
ATOM 1565 N N . SER A 1 205 ? -14.650 5.745 -0.360 1.00 82.88 205 SER A N 1
ATOM 1566 C CA . SER A 1 205 ? -14.066 7.093 -0.333 1.00 82.88 205 SER A CA 1
ATOM 1567 C C . SER A 1 205 ? -13.149 7.346 0.865 1.00 82.88 205 SER A C 1
ATOM 1569 O O . SER A 1 205 ? -12.339 8.268 0.827 1.00 82.88 205 SER A O 1
ATOM 1571 N N . ARG A 1 206 ? -13.239 6.527 1.920 1.00 82.38 206 ARG A N 1
ATOM 1572 C CA . ARG A 1 206 ? -12.341 6.594 3.076 1.00 82.38 206 ARG A CA 1
ATOM 1573 C C . ARG A 1 206 ? -11.073 5.771 2.900 1.00 82.38 206 ARG A C 1
ATOM 1575 O O . ARG A 1 206 ? -10.295 5.712 3.830 1.00 82.38 206 ARG A O 1
ATOM 1582 N N . HIS A 1 207 ? -10.846 5.111 1.767 1.00 88.94 207 HIS A N 1
ATOM 1583 C CA . HIS A 1 207 ? -9.654 4.285 1.569 1.00 88.94 207 HIS A CA 1
ATOM 1584 C C . HIS A 1 207 ? -8.444 5.117 1.116 1.00 88.94 207 HIS A C 1
ATOM 1586 O O . HIS A 1 207 ? -8.339 5.487 -0.056 1.00 88.94 207 HIS A O 1
ATOM 1592 N N . GLY A 1 208 ? -7.512 5.391 2.030 1.00 89.12 208 GLY A N 1
ATOM 1593 C CA . GLY A 1 208 ? -6.466 6.399 1.828 1.00 89.12 208 GLY A CA 1
ATOM 1594 C C . GLY A 1 208 ? -5.463 6.063 0.718 1.00 89.12 208 GLY A C 1
ATOM 1595 O O . GLY A 1 208 ? -5.166 6.919 -0.115 1.00 89.12 208 GLY A O 1
ATOM 1596 N N . LEU A 1 209 ? -5.018 4.801 0.589 1.00 92.56 209 LEU A N 1
ATOM 1597 C CA . LEU A 1 209 ? -4.096 4.420 -0.502 1.00 92.56 209 LEU A CA 1
ATOM 1598 C C . LEU A 1 209 ? -4.688 4.631 -1.903 1.00 92.56 209 LEU A C 1
ATOM 1600 O O . LEU A 1 209 ? -3.933 4.773 -2.862 1.00 92.56 209 LEU A O 1
ATOM 1604 N N . SER A 1 210 ? -6.017 4.640 -2.064 1.00 90.19 210 SER A N 1
ATOM 1605 C CA . SER A 1 210 ? -6.633 4.896 -3.379 1.00 90.19 210 SER A CA 1
ATOM 1606 C C . SER A 1 210 ? -6.545 6.352 -3.838 1.00 90.19 210 SER A C 1
ATOM 1608 O O . SER A 1 210 ? -6.732 6.633 -5.024 1.00 90.19 210 SER A O 1
ATOM 1610 N N . LEU A 1 211 ? -6.227 7.273 -2.924 1.00 89.38 211 LEU A N 1
ATOM 1611 C CA . LEU A 1 211 ? -6.049 8.693 -3.227 1.00 89.38 211 LEU A CA 1
ATOM 1612 C C . LEU A 1 211 ? -4.671 8.984 -3.847 1.00 89.38 211 LEU A C 1
ATOM 1614 O O . LEU A 1 211 ? -4.483 10.003 -4.517 1.00 89.38 211 LEU A O 1
ATOM 1618 N N . ILE A 1 212 ? -3.714 8.067 -3.691 1.00 91.94 212 ILE A N 1
ATOM 1619 C CA . ILE A 1 212 ? -2.370 8.182 -4.260 1.00 91.94 212 ILE A CA 1
ATOM 1620 C C . ILE A 1 212 ? -2.414 7.748 -5.730 1.00 91.94 212 ILE A C 1
ATOM 1622 O O . ILE A 1 212 ? -2.268 6.575 -6.073 1.00 91.94 212 ILE A O 1
ATOM 1626 N N . LYS A 1 213 ? -2.658 8.712 -6.622 1.00 92.62 213 LYS A N 1
ATOM 1627 C CA . LYS A 1 213 ? -2.807 8.470 -8.070 1.00 92.62 213 LYS A CA 1
ATOM 1628 C C . LYS A 1 213 ? -1.556 8.803 -8.882 1.00 92.62 213 LYS A C 1
ATOM 1630 O O . LYS A 1 213 ? -1.451 8.366 -10.028 1.00 92.62 213 LYS A O 1
ATOM 1635 N N . SER A 1 214 ? -0.631 9.559 -8.301 1.00 94.19 214 SER A N 1
ATOM 1636 C CA . SER A 1 214 ? 0.571 10.071 -8.955 1.00 94.19 214 SER A CA 1
ATOM 1637 C C . SER A 1 214 ? 1.796 9.909 -8.054 1.00 94.19 214 SER A C 1
ATOM 1639 O O . SER A 1 214 ? 1.671 9.682 -6.848 1.00 94.19 214 SER A O 1
ATOM 1641 N N . GLU A 1 215 ? 2.977 10.074 -8.645 1.00 93.56 215 GLU A N 1
ATOM 1642 C CA . GLU A 1 215 ? 4.238 10.138 -7.910 1.00 93.56 215 GLU A CA 1
ATOM 1643 C C . GLU A 1 215 ? 4.264 11.302 -6.913 1.00 93.56 215 GLU A C 1
ATOM 1645 O O . GLU A 1 215 ? 4.610 11.099 -5.753 1.00 93.56 215 GLU A O 1
ATOM 1650 N N . ALA A 1 216 ? 3.836 12.498 -7.327 1.00 91.81 216 ALA A N 1
ATOM 1651 C CA . ALA A 1 216 ? 3.780 13.659 -6.442 1.00 91.81 216 ALA A CA 1
ATOM 1652 C C . ALA A 1 216 ? 2.906 13.378 -5.206 1.00 91.81 216 ALA A C 1
ATOM 1654 O O . ALA A 1 216 ? 3.351 13.600 -4.081 1.00 91.81 216 ALA A O 1
ATOM 1655 N N . ASN A 1 217 ? 1.729 12.768 -5.406 1.00 91.50 217 ASN A N 1
ATOM 1656 C CA . ASN A 1 217 ? 0.834 12.388 -4.310 1.00 91.50 217 ASN A CA 1
ATOM 1657 C C . ASN A 1 217 ? 1.481 11.360 -3.369 1.00 91.50 217 ASN A C 1
ATOM 1659 O O . ASN A 1 217 ? 1.176 11.350 -2.182 1.00 91.50 217 ASN A O 1
ATOM 1663 N N . LEU A 1 218 ? 2.343 10.468 -3.876 1.00 93.31 218 LEU A N 1
ATOM 1664 C CA . LEU A 1 218 ? 3.048 9.483 -3.049 1.00 93.31 218 LEU A CA 1
ATOM 1665 C C . LEU A 1 218 ? 4.073 10.164 -2.139 1.00 93.31 218 LEU A C 1
ATOM 1667 O O . LEU A 1 218 ? 4.155 9.832 -0.957 1.00 93.31 218 LEU A O 1
ATOM 1671 N N . PHE A 1 219 ? 4.853 11.099 -2.680 1.00 91.31 219 PHE A N 1
ATOM 1672 C CA . PHE A 1 219 ? 5.831 11.845 -1.892 1.00 91.31 219 PHE A CA 1
ATOM 1673 C C . PHE A 1 219 ? 5.150 12.748 -0.862 1.00 91.31 219 PHE A C 1
ATOM 1675 O O . PHE A 1 219 ? 5.546 12.730 0.299 1.00 91.31 219 PHE A O 1
ATOM 1682 N N . GLU A 1 220 ? 4.089 13.457 -1.246 1.00 88.50 220 GLU A N 1
ATOM 1683 C CA . GLU A 1 220 ? 3.283 14.266 -0.326 1.00 88.50 220 GLU A CA 1
ATOM 1684 C C . GLU A 1 220 ? 2.676 13.414 0.799 1.00 88.50 220 GLU A C 1
ATOM 1686 O O . GLU A 1 220 ? 2.813 13.739 1.982 1.00 88.50 220 GLU A O 1
ATOM 1691 N N . ALA A 1 221 ? 2.086 12.267 0.440 1.00 87.31 221 ALA A N 1
ATOM 1692 C CA . ALA A 1 221 ? 1.557 11.301 1.393 1.00 87.31 221 ALA A CA 1
ATOM 1693 C C . 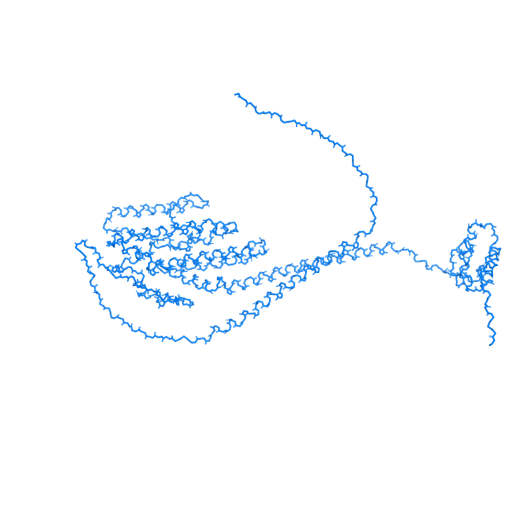ALA A 1 221 ? 2.622 10.846 2.397 1.00 87.31 221 ALA A C 1
ATOM 1695 O O . ALA A 1 221 ? 2.383 10.861 3.601 1.00 87.31 221 ALA A O 1
ATOM 1696 N N . ALA A 1 222 ? 3.795 10.441 1.913 1.00 88.12 222 ALA A N 1
ATOM 1697 C CA . ALA A 1 222 ? 4.855 9.886 2.745 1.00 88.12 222 ALA A CA 1
ATOM 1698 C C . ALA A 1 222 ? 5.584 10.934 3.604 1.00 88.12 222 ALA A C 1
ATOM 1700 O O . ALA A 1 222 ? 6.028 10.601 4.702 1.00 88.12 222 ALA A O 1
ATOM 1701 N N . SER A 1 223 ? 5.742 12.166 3.112 1.00 80.31 223 SER A N 1
ATOM 1702 C CA . SER A 1 223 ? 6.550 13.203 3.764 1.00 80.31 223 SER A CA 1
ATOM 1703 C C . SER A 1 223 ? 5.760 14.091 4.722 1.00 80.31 223 SER A C 1
ATOM 1705 O O . SER A 1 223 ? 6.218 14.292 5.843 1.00 80.31 223 SER A O 1
ATOM 1707 N N . THR A 1 224 ? 4.602 14.607 4.311 1.00 67.69 224 THR A N 1
ATOM 1708 C CA . THR A 1 224 ? 3.864 15.623 5.085 1.00 67.69 224 THR A CA 1
ATOM 1709 C C . THR A 1 224 ? 2.685 14.993 5.811 1.00 67.69 224 THR A C 1
ATOM 1711 O O . THR A 1 224 ? 2.588 15.067 7.034 1.00 67.69 224 THR A O 1
ATOM 1714 N N . ASN A 1 225 ? 1.848 14.262 5.074 1.00 66.69 225 ASN A N 1
ATOM 1715 C CA . ASN A 1 225 ? 0.594 13.757 5.624 1.00 66.69 225 ASN A CA 1
ATOM 1716 C C . ASN A 1 225 ? 0.847 12.644 6.643 1.00 66.69 225 ASN A C 1
ATOM 1718 O O . ASN A 1 225 ? 0.317 12.682 7.740 1.00 66.69 225 ASN A O 1
ATOM 1722 N N . MET A 1 226 ? 1.731 11.681 6.373 1.00 75.44 226 MET A N 1
ATOM 1723 C CA . MET A 1 226 ? 1.885 10.541 7.284 1.00 75.44 226 MET A CA 1
ATOM 1724 C C . MET A 1 226 ? 2.529 10.862 8.639 1.00 75.44 226 MET A C 1
ATOM 1726 O O . MET A 1 226 ? 2.230 10.156 9.598 1.00 75.44 226 MET A O 1
ATOM 1730 N N . ALA A 1 227 ? 3.404 11.865 8.755 1.00 74.31 227 ALA A N 1
ATOM 1731 C CA . ALA A 1 227 ? 4.004 12.218 10.046 1.00 74.31 227 ALA A CA 1
ATOM 1732 C C . ALA A 1 227 ? 3.020 13.021 10.912 1.00 74.31 227 ALA A C 1
ATOM 1734 O O . ALA A 1 227 ? 2.746 12.637 12.052 1.00 74.31 227 ALA A O 1
ATOM 1735 N N . GLU A 1 228 ? 2.440 14.079 10.341 1.00 77.50 228 GLU A N 1
ATOM 1736 C CA . GLU A 1 228 ? 1.479 14.951 11.020 1.00 77.50 228 GLU A CA 1
ATOM 1737 C C . GLU A 1 228 ? 0.158 14.220 11.293 1.00 77.50 228 GLU A C 1
ATOM 1739 O O . GLU A 1 228 ? -0.331 14.213 12.429 1.00 77.50 228 GLU A O 1
ATOM 1744 N N . ASP A 1 229 ? -0.379 13.505 10.297 1.00 78.69 229 ASP A N 1
ATOM 1745 C CA . ASP A 1 229 ? -1.610 12.735 10.462 1.00 78.69 229 ASP A CA 1
ATOM 1746 C C . ASP A 1 229 ? -1.416 11.615 11.474 1.00 78.69 229 ASP A C 1
ATOM 1748 O O . ASP A 1 229 ? -2.349 11.328 12.216 1.00 78.69 229 ASP A O 1
ATOM 1752 N N . LYS A 1 230 ? -0.239 10.977 11.558 1.00 85.19 230 LYS A N 1
ATOM 1753 C CA . LYS A 1 230 ? 0.019 9.922 12.553 1.00 85.19 230 LYS A CA 1
ATOM 1754 C C . LYS A 1 230 ? -0.122 10.457 13.973 1.00 85.19 230 LYS A C 1
ATOM 1756 O O . LYS A 1 230 ? -0.804 9.826 14.790 1.00 85.19 230 LYS A O 1
ATOM 1761 N N . GLU A 1 231 ? 0.511 11.587 14.277 1.00 85.50 231 GLU A N 1
ATOM 1762 C CA . GLU A 1 231 ? 0.452 12.189 15.610 1.00 85.50 231 GLU A CA 1
ATOM 1763 C C . GLU A 1 231 ? -0.968 12.663 15.930 1.00 85.50 231 GLU A C 1
ATOM 1765 O O . GLU A 1 231 ? -1.531 12.295 16.967 1.00 85.50 231 GLU A O 1
ATOM 1770 N N . LEU A 1 232 ? -1.590 13.399 15.004 1.00 84.50 232 LEU A N 1
ATOM 1771 C CA . LEU A 1 232 ? -2.943 13.918 15.176 1.00 84.50 232 LEU A CA 1
ATOM 1772 C C . LEU A 1 232 ? -3.973 12.790 15.321 1.00 84.50 232 LEU A C 1
ATOM 1774 O O . LEU A 1 232 ? -4.823 12.828 16.212 1.00 84.50 232 LEU A O 1
ATOM 1778 N N . THR A 1 233 ? -3.875 11.754 14.490 1.00 84.56 233 THR A N 1
ATOM 1779 C CA . THR A 1 233 ? -4.745 10.570 14.526 1.00 84.56 233 THR A CA 1
ATOM 1780 C C . THR A 1 233 ? -4.605 9.853 15.866 1.00 84.56 233 THR A C 1
ATOM 1782 O O . THR A 1 233 ? -5.612 9.574 16.525 1.00 84.56 233 THR A O 1
ATOM 1785 N N . SER A 1 234 ? -3.372 9.628 16.329 1.00 87.94 234 SER A N 1
ATOM 1786 C CA . SER A 1 234 ? -3.103 8.995 17.627 1.00 87.94 234 SER A CA 1
ATOM 1787 C C . SER A 1 234 ? -3.673 9.818 18.786 1.00 87.94 234 SER A C 1
ATOM 1789 O O . SER A 1 234 ? -4.368 9.277 19.648 1.00 87.94 234 SER A O 1
ATOM 1791 N N . ARG A 1 235 ? -3.455 11.139 18.777 1.00 88.12 235 ARG A N 1
ATOM 1792 C CA . ARG A 1 235 ? -3.995 12.065 19.780 1.00 88.12 235 ARG A CA 1
ATOM 1793 C C . ARG A 1 235 ? -5.523 12.056 19.801 1.00 88.12 235 ARG A C 1
ATOM 1795 O O . ARG A 1 235 ? -6.115 11.942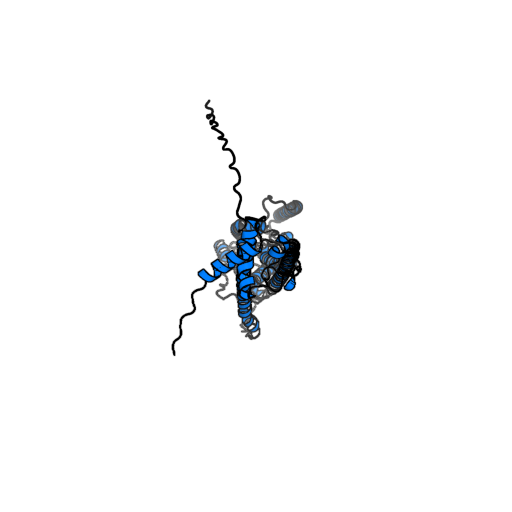 20.872 1.00 88.12 235 ARG A O 1
ATOM 1802 N N . ASN A 1 236 ? -6.165 12.123 18.636 1.00 85.88 236 ASN A N 1
ATOM 1803 C CA . ASN A 1 236 ? -7.623 12.147 18.531 1.00 85.88 236 ASN A CA 1
ATOM 1804 C C . ASN A 1 236 ? -8.256 10.848 19.039 1.00 85.88 236 ASN A C 1
ATOM 1806 O O . ASN A 1 236 ? -9.245 10.902 19.766 1.00 85.88 236 ASN A O 1
ATOM 1810 N N . GLN A 1 237 ? -7.679 9.682 18.735 1.00 89.88 237 GLN A N 1
ATOM 1811 C CA . GLN A 1 237 ? -8.162 8.425 19.317 1.00 89.88 237 GLN A CA 1
ATOM 1812 C C . GLN A 1 237 ? -7.990 8.391 20.830 1.00 89.88 237 GLN A C 1
ATOM 1814 O O . GLN A 1 237 ? -8.938 8.002 21.509 1.00 89.88 237 GLN A O 1
ATOM 1819 N N . ARG A 1 238 ? -6.836 8.818 21.367 1.00 92.62 238 ARG A N 1
ATOM 1820 C CA . ARG A 1 238 ? -6.631 8.871 22.825 1.00 92.62 238 ARG A CA 1
ATOM 1821 C C . ARG A 1 238 ? -7.722 9.694 23.505 1.00 92.62 238 ARG A C 1
ATOM 1823 O O . ARG A 1 238 ? -8.327 9.211 24.454 1.00 92.62 238 ARG A O 1
ATOM 1830 N N . LEU A 1 239 ? -8.030 10.877 22.968 1.00 88.38 239 LEU A N 1
ATOM 1831 C CA . LEU A 1 239 ? -9.100 11.732 23.485 1.00 88.38 239 LEU A CA 1
ATOM 1832 C C . LEU A 1 239 ? -10.477 11.060 23.390 1.00 88.38 239 LEU A C 1
ATOM 1834 O O . LEU A 1 239 ? -11.212 11.044 24.372 1.00 88.38 239 LEU A O 1
ATOM 1838 N N . ARG A 1 240 ? -10.835 10.462 22.244 1.00 90.38 240 ARG A N 1
ATOM 1839 C CA . ARG A 1 240 ? -12.139 9.788 22.094 1.00 90.38 240 ARG A CA 1
ATOM 1840 C C . ARG A 1 240 ? -12.299 8.608 23.051 1.00 90.38 240 ARG A C 1
ATOM 1842 O O . ARG A 1 240 ? -13.377 8.435 23.607 1.00 90.38 240 ARG A O 1
ATOM 1849 N N . VAL A 1 241 ? -11.246 7.820 23.262 1.00 93.12 241 VAL A N 1
ATOM 1850 C CA . VAL A 1 241 ? -11.249 6.715 24.232 1.00 93.12 241 VAL A CA 1
ATOM 1851 C C . VAL A 1 241 ? -11.346 7.249 25.662 1.00 93.12 241 VAL A C 1
ATOM 1853 O O . VAL A 1 241 ? -12.134 6.717 26.440 1.00 93.12 241 VAL A O 1
ATOM 1856 N N . GLN A 1 242 ? -10.618 8.325 25.991 1.00 93.00 242 GLN A N 1
ATOM 1857 C CA . GLN A 1 242 ? -10.719 8.998 27.290 1.00 93.00 242 GLN A CA 1
ATOM 1858 C C . GLN A 1 242 ? -12.150 9.438 27.585 1.00 93.00 242 GLN A C 1
ATOM 1860 O O . GLN A 1 242 ? -12.694 9.039 28.608 1.00 93.00 242 GLN A O 1
ATOM 1865 N N . PHE A 1 243 ? -12.786 10.181 26.675 1.00 88.62 243 PHE A N 1
ATOM 1866 C CA . PHE A 1 243 ? -14.184 10.587 26.836 1.00 88.62 243 PHE A CA 1
ATOM 1867 C C . PHE A 1 243 ? -15.119 9.379 26.945 1.00 88.62 243 PHE A C 1
ATOM 1869 O O . PHE A 1 243 ? -15.938 9.309 27.856 1.00 88.62 243 PHE A O 1
ATOM 1876 N N . TYR A 1 244 ? -14.950 8.380 26.073 1.00 91.44 244 TYR A N 1
ATOM 1877 C CA . TYR A 1 244 ? -15.802 7.193 26.051 1.00 91.44 244 TYR A CA 1
ATOM 1878 C C . TYR A 1 244 ? -15.798 6.418 27.378 1.00 91.44 244 TYR A C 1
ATOM 1880 O O . TYR A 1 244 ? -16.856 5.965 27.831 1.00 91.44 244 TYR A O 1
ATOM 1888 N N . LEU A 1 245 ? -14.622 6.238 27.984 1.00 92.56 245 LEU A N 1
ATOM 1889 C CA . LEU A 1 245 ? -14.466 5.521 29.249 1.00 92.56 245 LEU A CA 1
ATOM 1890 C C . LEU A 1 245 ? -14.814 6.405 30.450 1.00 92.56 245 LEU A C 1
ATOM 1892 O O . LEU A 1 245 ? -15.506 5.945 31.356 1.00 92.56 245 LEU A O 1
ATOM 1896 N N . HIS A 1 246 ? -14.429 7.680 30.438 1.00 90.12 246 HIS A N 1
ATOM 1897 C CA . HIS A 1 246 ? -14.787 8.623 31.497 1.00 90.12 246 HIS A CA 1
ATOM 1898 C C . HIS A 1 246 ? -16.310 8.723 31.663 1.00 90.12 246 HIS A C 1
ATOM 1900 O O . HIS A 1 246 ? -16.828 8.579 32.769 1.00 90.12 246 HIS A O 1
ATOM 1906 N N . ASP A 1 247 ? -17.055 8.828 30.558 1.00 87.19 247 ASP A N 1
ATOM 1907 C CA . ASP A 1 247 ? -18.523 8.857 30.579 1.00 87.19 247 ASP A CA 1
ATOM 1908 C C . ASP A 1 247 ? -19.140 7.582 31.170 1.00 87.19 247 ASP A C 1
ATOM 1910 O O . ASP A 1 247 ? -20.308 7.570 31.554 1.00 87.19 247 ASP A O 1
ATOM 1914 N N . ARG A 1 248 ? -18.384 6.485 31.263 1.00 89.12 248 ARG A N 1
ATOM 1915 C CA . ARG A 1 248 ? -18.813 5.204 31.843 1.00 89.12 248 ARG A CA 1
ATOM 1916 C C . ARG A 1 248 ? -18.333 5.000 33.282 1.00 89.12 248 ARG A C 1
ATOM 1918 O O . ARG A 1 248 ? -18.590 3.939 33.835 1.00 89.12 248 ARG A O 1
ATOM 1925 N N . GLY A 1 249 ? -17.734 6.022 33.895 1.00 89.88 249 GLY A N 1
ATOM 1926 C CA . GLY A 1 249 ? -17.309 6.000 35.296 1.00 89.88 249 GLY A CA 1
ATOM 1927 C C . GLY A 1 249 ? -15.952 5.338 35.522 1.00 89.88 249 GLY A C 1
ATOM 1928 O O . GLY A 1 249 ? -15.666 4.922 36.641 1.00 89.88 249 GLY A O 1
ATOM 1929 N N . TYR A 1 250 ? -15.127 5.209 34.477 1.00 91.88 250 TYR A N 1
ATOM 1930 C CA . TYR A 1 250 ? -13.746 4.762 34.639 1.00 91.88 250 TYR A CA 1
ATOM 1931 C C . TYR A 1 250 ? -12.871 5.895 35.176 1.00 91.88 250 TYR A C 1
ATOM 1933 O O . TYR A 1 250 ? -12.927 7.028 34.695 1.00 91.88 250 TYR A O 1
ATOM 1941 N N . MET A 1 251 ? -12.017 5.560 36.141 1.00 93.50 251 MET A N 1
ATOM 1942 C CA . MET A 1 251 ? -11.058 6.492 36.731 1.00 93.50 251 MET A CA 1
ATOM 1943 C C . MET A 1 251 ? -9.966 6.878 35.733 1.00 93.50 251 MET A C 1
ATOM 1945 O O . MET A 1 251 ? -9.529 6.057 34.926 1.00 93.50 251 MET A O 1
ATOM 1949 N N . LYS A 1 252 ? -9.467 8.115 35.831 1.00 93.25 252 LYS A N 1
ATOM 1950 C CA . LYS A 1 252 ? -8.417 8.636 34.943 1.00 93.25 252 LYS A CA 1
ATOM 1951 C C . LYS A 1 252 ? -7.183 7.727 34.888 1.00 93.25 252 LYS A C 1
ATOM 1953 O O . LYS A 1 252 ? -6.749 7.383 33.794 1.00 93.25 252 LYS A O 1
ATOM 1958 N N . ASP A 1 253 ? -6.676 7.287 36.038 1.00 94.25 253 ASP A N 1
ATOM 1959 C CA . ASP A 1 253 ? -5.476 6.440 36.107 1.00 94.25 253 ASP A CA 1
ATOM 1960 C C . ASP A 1 253 ? -5.677 5.098 35.389 1.00 94.25 253 ASP A C 1
ATOM 1962 O O . ASP A 1 253 ? -4.782 4.611 34.696 1.00 94.25 253 ASP A O 1
ATOM 1966 N N . PHE A 1 254 ? -6.880 4.524 35.493 1.00 94.38 254 PHE A N 1
ATOM 1967 C CA . PHE A 1 254 ? -7.244 3.318 34.755 1.00 94.38 254 PHE A CA 1
ATOM 1968 C C . PHE A 1 254 ? -7.297 3.586 33.247 1.00 94.38 254 PHE A C 1
ATOM 1970 O O . PHE A 1 254 ? -6.773 2.800 32.461 1.00 94.38 254 PHE A O 1
ATOM 1977 N N . ILE A 1 255 ? -7.912 4.697 32.831 1.00 95.38 255 ILE A N 1
ATOM 1978 C CA . ILE A 1 255 ? -8.010 5.083 31.418 1.00 95.38 255 ILE A CA 1
ATOM 1979 C C . ILE A 1 255 ? -6.618 5.271 30.810 1.00 95.38 255 ILE A C 1
ATOM 1981 O O . ILE A 1 255 ? -6.354 4.768 29.716 1.00 95.38 255 ILE A O 1
ATOM 1985 N N . ASP A 1 256 ? -5.726 5.967 31.513 1.00 94.69 256 ASP A N 1
ATOM 1986 C CA . ASP A 1 256 ? -4.355 6.191 31.062 1.00 94.69 256 ASP A CA 1
ATOM 1987 C C . ASP A 1 256 ? -3.598 4.854 30.959 1.00 94.69 256 ASP A C 1
ATOM 1989 O O . ASP A 1 256 ? -2.965 4.583 29.936 1.00 94.69 256 ASP A O 1
ATOM 1993 N N . ASN A 1 257 ? -3.771 3.949 31.931 1.00 92.94 257 ASN A N 1
ATOM 1994 C CA . ASN A 1 257 ? -3.208 2.598 31.871 1.00 92.94 257 ASN A CA 1
ATOM 1995 C C . ASN A 1 257 ? -3.746 1.775 30.686 1.00 92.94 257 ASN A C 1
ATOM 1997 O O . ASN A 1 257 ? -2.979 1.129 29.968 1.00 92.94 257 ASN A O 1
ATOM 2001 N N . TYR A 1 258 ? -5.058 1.824 30.446 1.00 94.88 258 TYR A N 1
ATOM 2002 C CA . TYR A 1 258 ? -5.713 1.145 29.330 1.00 94.88 258 TYR A CA 1
ATOM 2003 C C . TYR A 1 258 ? -5.201 1.663 27.979 1.00 94.88 258 TYR A C 1
ATOM 2005 O O . TYR A 1 258 ? -4.921 0.877 27.070 1.00 94.88 258 TYR A O 1
ATOM 2013 N N . LEU A 1 259 ? -5.031 2.979 27.833 1.00 94.44 259 LEU A N 1
ATOM 2014 C CA . LEU A 1 259 ? -4.486 3.587 26.617 1.00 94.44 259 LEU A CA 1
ATOM 2015 C C . LEU A 1 259 ? -3.052 3.151 26.310 1.00 94.44 259 LEU A C 1
ATOM 2017 O O . LEU A 1 259 ? -2.674 3.089 25.140 1.00 94.44 259 LEU A O 1
ATOM 2021 N N . GLU A 1 260 ? -2.259 2.876 27.341 1.00 92.00 260 GLU A N 1
ATOM 2022 C CA . GLU A 1 260 ? -0.863 2.468 27.196 1.00 92.00 260 GLU A CA 1
ATOM 2023 C C . GLU A 1 260 ? -0.688 0.969 26.964 1.00 92.00 260 GLU A C 1
ATOM 2025 O O . GLU A 1 260 ? 0.254 0.570 26.284 1.00 92.00 260 GLU A O 1
ATOM 2030 N N . ARG A 1 261 ? -1.553 0.133 27.551 1.00 89.38 261 ARG A N 1
ATOM 2031 C CA . ARG A 1 261 ? -1.279 -1.308 27.689 1.00 89.38 261 ARG A CA 1
ATOM 2032 C C . ARG A 1 261 ? -2.354 -2.233 27.143 1.00 89.38 261 ARG A C 1
ATOM 2034 O O . ARG A 1 261 ? -2.113 -3.435 27.079 1.00 89.38 261 ARG A O 1
ATOM 2041 N N . SER A 1 262 ? -3.532 -1.727 26.786 1.00 93.62 262 SER A N 1
ATOM 2042 C CA . SER A 1 262 ? -4.578 -2.599 26.246 1.00 93.62 262 SER A CA 1
ATOM 2043 C C . SER A 1 262 ? -4.188 -3.161 24.885 1.00 93.62 262 SER A C 1
ATOM 2045 O O . SER A 1 262 ? -3.627 -2.462 24.038 1.00 93.62 262 SER A O 1
ATOM 2047 N N . LEU A 1 263 ? -4.560 -4.420 24.653 1.00 92.31 263 LEU A N 1
ATOM 2048 C CA . LEU A 1 263 ? -4.330 -5.096 23.382 1.00 92.31 263 LEU A CA 1
ATOM 2049 C C . LEU A 1 263 ? -4.968 -4.340 22.208 1.00 92.31 263 LEU A C 1
ATOM 2051 O O . LEU A 1 263 ? -4.363 -4.225 21.146 1.00 92.31 263 LEU A O 1
ATOM 2055 N N . LEU A 1 264 ? -6.153 -3.754 22.414 1.00 95.31 264 LEU A N 1
ATOM 2056 C CA . LEU A 1 264 ? -6.826 -2.972 21.381 1.00 95.31 264 LEU A CA 1
ATOM 2057 C C . LEU A 1 264 ? -6.009 -1.739 20.982 1.00 95.31 264 LEU A C 1
ATOM 2059 O O . LEU A 1 264 ? -5.835 -1.480 19.794 1.00 95.31 264 LEU A O 1
ATOM 2063 N N . CYS A 1 265 ? -5.479 -0.986 21.949 1.00 94.44 265 CYS A N 1
ATOM 2064 C CA . CYS A 1 265 ? -4.629 0.167 21.650 1.00 94.44 265 CYS A CA 1
ATOM 2065 C C . CYS A 1 265 ? -3.314 -0.252 20.980 1.00 94.44 265 CYS A C 1
ATOM 2067 O O . CYS A 1 265 ? -2.903 0.408 20.024 1.00 94.44 265 CYS A O 1
ATOM 2069 N N . LEU A 1 266 ? -2.698 -1.352 21.430 1.00 92.69 266 LEU A N 1
ATOM 2070 C CA . LEU A 1 266 ? -1.470 -1.897 20.843 1.00 92.69 266 LEU A CA 1
ATOM 2071 C C . LEU A 1 266 ? -1.667 -2.290 19.376 1.00 92.69 266 LEU A C 1
ATOM 2073 O O . LEU A 1 266 ? -0.927 -1.819 18.518 1.00 92.69 266 LEU A O 1
ATOM 2077 N N . ILE A 1 267 ? -2.728 -3.035 19.059 1.00 94.44 267 ILE A N 1
ATOM 2078 C CA . ILE A 1 267 ? -3.054 -3.431 17.681 1.00 94.44 267 ILE A CA 1
ATOM 2079 C C . ILE A 1 267 ? -3.206 -2.226 16.767 1.00 94.44 267 ILE A C 1
ATOM 2081 O O . ILE A 1 267 ? -2.703 -2.231 15.646 1.00 94.44 267 ILE A O 1
ATOM 2085 N N . ILE A 1 268 ? -3.873 -1.165 17.222 1.00 95.62 268 ILE A N 1
ATOM 2086 C CA . ILE A 1 268 ? -4.045 0.036 16.400 1.00 95.62 268 ILE A CA 1
ATOM 2087 C C . ILE A 1 268 ? -2.706 0.750 16.169 1.00 95.62 268 ILE A C 1
ATOM 2089 O O . ILE A 1 268 ? -2.444 1.214 15.057 1.00 95.62 268 ILE A O 1
ATOM 2093 N N . GLN A 1 269 ? -1.843 0.813 17.185 1.00 93.25 269 GLN A N 1
ATOM 2094 C CA . GLN A 1 269 ? -0.505 1.400 17.067 1.00 93.25 269 GLN A CA 1
ATOM 2095 C C . GLN A 1 269 ? 0.411 0.585 16.142 1.00 93.25 269 GLN A C 1
ATOM 2097 O O . GLN A 1 269 ? 1.120 1.161 15.311 1.00 93.25 269 GLN A O 1
ATOM 2102 N N . GLU A 1 270 ? 0.378 -0.742 16.240 1.00 94.00 270 GLU A N 1
ATOM 2103 C CA . GLU A 1 270 ? 1.121 -1.641 15.354 1.00 94.00 270 GLU A CA 1
ATOM 2104 C C . GLU A 1 270 ? 0.594 -1.562 13.919 1.00 94.00 270 GLU A C 1
ATOM 2106 O O . GLU A 1 270 ? 1.377 -1.390 12.987 1.00 94.00 270 GLU A O 1
ATOM 2111 N N . THR A 1 271 ? -0.731 -1.547 13.734 1.00 95.88 271 THR A N 1
ATOM 2112 C CA . THR A 1 271 ? -1.370 -1.324 12.426 1.00 95.88 271 THR A CA 1
ATOM 2113 C C . THR A 1 271 ? -0.869 -0.021 11.799 1.00 95.88 271 THR A C 1
ATOM 2115 O O . THR A 1 271 ? -0.477 -0.007 10.634 1.00 95.88 271 THR A O 1
ATOM 2118 N N . LEU A 1 272 ? -0.833 1.074 12.569 1.00 93.94 272 LEU A N 1
ATOM 2119 C CA . LEU A 1 272 ? -0.317 2.374 12.126 1.00 93.94 272 LEU A CA 1
ATOM 2120 C C . LEU A 1 272 ? 1.161 2.308 11.743 1.00 93.94 272 LEU A C 1
ATOM 2122 O O . LEU A 1 272 ? 1.546 2.822 10.697 1.00 93.94 272 LEU A O 1
ATOM 2126 N N . THR A 1 273 ? 1.976 1.625 12.540 1.00 93.56 273 THR A N 1
ATOM 2127 C CA . THR A 1 273 ? 3.405 1.436 12.261 1.00 93.56 273 THR A CA 1
ATOM 2128 C C . THR A 1 273 ? 3.631 0.643 10.973 1.00 93.56 273 THR A C 1
ATOM 2130 O O . THR A 1 273 ? 4.412 1.065 10.114 1.00 93.56 273 THR A O 1
ATOM 2133 N N . ASN A 1 274 ? 2.904 -0.457 10.783 1.00 95.62 274 ASN A N 1
ATOM 2134 C CA . ASN A 1 274 ? 3.010 -1.302 9.594 1.00 95.62 274 ASN A CA 1
ATOM 2135 C C . ASN A 1 274 ? 2.521 -0.563 8.347 1.00 95.62 274 ASN A C 1
ATOM 2137 O O . ASN A 1 274 ? 3.152 -0.634 7.294 1.00 95.62 274 ASN A O 1
ATOM 2141 N N . TYR A 1 275 ? 1.459 0.231 8.484 1.00 95.44 275 TYR A N 1
ATOM 2142 C CA . TYR A 1 275 ? 0.939 1.074 7.415 1.00 95.44 275 TYR A CA 1
ATOM 2143 C C . TYR A 1 275 ? 1.915 2.183 6.991 1.00 95.44 275 TYR A C 1
ATOM 2145 O O . TYR A 1 275 ? 2.172 2.370 5.801 1.00 95.44 275 TYR A O 1
ATOM 2153 N N . THR A 1 276 ? 2.529 2.888 7.947 1.00 93.19 276 THR A N 1
ATOM 2154 C CA . THR A 1 276 ? 3.589 3.866 7.650 1.00 93.19 276 THR A CA 1
ATOM 2155 C C . THR A 1 276 ? 4.788 3.195 6.979 1.00 93.19 276 THR A C 1
ATOM 2157 O O . THR A 1 276 ? 5.346 3.734 6.023 1.00 93.19 276 THR A O 1
ATOM 2160 N N . THR A 1 277 ? 5.166 2.001 7.441 1.00 95.00 277 THR A N 1
ATOM 2161 C CA . THR A 1 277 ? 6.266 1.228 6.848 1.00 95.00 277 THR A CA 1
ATOM 2162 C C . THR A 1 277 ? 5.957 0.849 5.401 1.00 95.00 277 THR A C 1
ATOM 2164 O O . THR A 1 277 ? 6.824 1.003 4.544 1.00 95.00 277 THR A O 1
ATOM 2167 N N . LEU A 1 278 ? 4.721 0.437 5.100 1.00 96.19 278 LEU A N 1
ATOM 2168 C CA . LEU A 1 278 ? 4.261 0.172 3.736 1.00 96.19 278 LEU A CA 1
ATOM 2169 C C . LEU A 1 278 ? 4.422 1.403 2.831 1.00 96.19 278 LEU A C 1
ATOM 2171 O O . LEU A 1 278 ? 5.018 1.303 1.760 1.00 96.19 278 LEU A O 1
ATOM 2175 N N . ILE A 1 279 ? 3.933 2.571 3.255 1.00 94.75 279 ILE A N 1
ATOM 2176 C CA . ILE A 1 279 ? 4.027 3.805 2.455 1.00 94.75 279 ILE A CA 1
ATOM 2177 C C . ILE A 1 279 ? 5.492 4.186 2.208 1.00 94.75 279 ILE A C 1
ATOM 2179 O O . ILE A 1 279 ? 5.875 4.475 1.073 1.00 94.75 279 ILE A O 1
ATOM 2183 N N . ASN A 1 280 ? 6.334 4.116 3.241 1.00 93.81 280 ASN A N 1
ATOM 2184 C CA . ASN A 1 280 ? 7.765 4.387 3.109 1.00 93.81 280 ASN A CA 1
ATOM 2185 C C . ASN A 1 280 ? 8.469 3.374 2.201 1.00 93.81 280 ASN A C 1
ATOM 2187 O O . ASN A 1 280 ? 9.329 3.766 1.418 1.00 93.81 280 ASN A O 1
ATOM 2191 N N . LYS A 1 281 ? 8.081 2.095 2.244 1.00 94.94 281 LYS A N 1
ATOM 2192 C CA . LYS A 1 281 ? 8.590 1.058 1.337 1.00 94.94 281 LYS A CA 1
ATOM 2193 C C . LYS A 1 281 ? 8.241 1.378 -0.117 1.00 94.94 281 LYS A C 1
ATOM 2195 O O . LYS A 1 281 ? 9.118 1.309 -0.974 1.00 94.94 281 LYS A O 1
ATOM 2200 N N . ILE A 1 282 ? 6.992 1.765 -0.391 1.00 95.38 282 ILE A N 1
ATOM 2201 C CA . ILE A 1 282 ? 6.541 2.173 -1.732 1.00 95.38 282 ILE A CA 1
ATOM 2202 C C . ILE A 1 282 ? 7.332 3.397 -2.209 1.00 95.38 282 ILE A C 1
ATOM 2204 O O . ILE A 1 282 ? 7.838 3.402 -3.332 1.00 95.38 282 ILE A O 1
ATOM 2208 N N . ARG A 1 283 ? 7.500 4.411 -1.351 1.00 94.81 283 ARG A N 1
ATOM 2209 C CA . ARG A 1 283 ? 8.323 5.590 -1.655 1.00 94.81 283 ARG A CA 1
ATOM 2210 C C . ARG A 1 283 ? 9.772 5.212 -1.952 1.00 94.81 283 ARG A C 1
ATOM 2212 O O . ARG A 1 283 ? 10.309 5.660 -2.958 1.00 94.81 283 ARG A O 1
ATOM 2219 N N . GLN A 1 284 ? 10.391 4.376 -1.122 1.00 93.62 284 GLN A N 1
ATOM 2220 C CA . GLN A 1 284 ? 11.777 3.957 -1.322 1.00 93.62 284 GLN A CA 1
ATOM 2221 C C . GLN A 1 284 ? 11.942 3.217 -2.652 1.00 93.62 284 GLN A C 1
ATOM 2223 O O . GLN A 1 284 ? 12.843 3.534 -3.415 1.00 93.62 284 GLN A O 1
ATOM 2228 N N . LYS A 1 285 ? 11.001 2.331 -2.998 1.00 93.12 285 LYS A N 1
ATOM 2229 C CA . LYS A 1 285 ? 10.978 1.662 -4.305 1.00 93.12 285 LYS A CA 1
ATOM 2230 C C . LYS A 1 285 ? 10.904 2.631 -5.482 1.00 93.12 285 LYS A C 1
ATOM 2232 O O . LYS A 1 285 ? 11.468 2.341 -6.530 1.00 93.12 285 LYS A O 1
ATOM 2237 N N . ARG A 1 286 ? 10.229 3.777 -5.322 1.00 94.06 286 ARG A N 1
ATOM 2238 C CA . ARG A 1 286 ? 10.224 4.823 -6.355 1.00 94.06 286 ARG A CA 1
ATOM 2239 C C . ARG A 1 286 ? 11.588 5.485 -6.496 1.00 94.06 286 ARG A C 1
ATOM 2241 O O . ARG A 1 286 ? 12.018 5.700 -7.618 1.00 94.06 286 ARG A O 1
ATOM 2248 N N . ILE A 1 287 ? 12.238 5.789 -5.375 1.00 92.00 287 ILE A N 1
ATOM 2249 C CA . ILE A 1 287 ? 13.574 6.400 -5.345 1.00 92.00 287 ILE A CA 1
ATOM 2250 C C . ILE A 1 287 ? 14.621 5.450 -5.946 1.00 92.00 287 ILE A C 1
ATOM 2252 O O . ILE A 1 287 ? 15.482 5.891 -6.699 1.00 92.00 287 ILE A O 1
ATOM 2256 N N . ASP A 1 288 ? 14.528 4.156 -5.637 1.00 90.00 288 ASP A N 1
ATOM 2257 C CA . ASP A 1 288 ? 15.468 3.134 -6.113 1.00 90.00 288 ASP A CA 1
ATOM 2258 C C . ASP A 1 288 ? 15.239 2.751 -7.588 1.00 90.00 288 ASP A C 1
ATOM 2260 O O . ASP A 1 288 ? 16.120 2.183 -8.237 1.00 90.00 288 ASP A O 1
ATOM 2264 N N . GLY A 1 289 ? 14.036 2.996 -8.113 1.00 84.56 289 GLY A N 1
ATOM 2265 C CA . GLY A 1 289 ? 13.635 2.594 -9.456 1.00 84.56 289 GLY A CA 1
ATOM 2266 C C . GLY A 1 289 ? 14.228 3.487 -10.547 1.00 84.56 289 GLY A C 1
ATOM 2267 O O . GLY A 1 289 ? 14.187 4.707 -10.455 1.00 84.56 289 GLY A O 1
ATOM 2268 N N . MET A 1 290 ? 14.716 2.876 -11.632 1.00 66.69 290 MET A N 1
ATOM 2269 C CA . MET A 1 290 ? 15.269 3.604 -12.788 1.00 66.69 290 MET A CA 1
ATOM 2270 C C . MET A 1 290 ? 14.224 4.003 -13.843 1.00 66.69 290 MET A C 1
ATOM 2272 O O . MET A 1 290 ? 14.525 4.786 -14.741 1.00 66.69 290 MET A O 1
ATOM 2276 N N . SER A 1 291 ? 13.000 3.466 -13.770 1.00 75.19 291 SER A N 1
ATOM 2277 C CA . SER A 1 291 ? 11.954 3.780 -14.750 1.00 75.19 291 SER A CA 1
ATOM 2278 C C . SER A 1 291 ? 11.300 5.126 -14.454 1.00 75.19 291 SER A C 1
ATOM 2280 O O . SER A 1 291 ? 10.722 5.342 -13.387 1.00 75.19 291 SER A O 1
ATOM 2282 N N . ASN A 1 292 ? 11.305 6.017 -15.444 1.00 73.88 292 ASN A N 1
ATOM 2283 C CA . ASN A 1 292 ? 10.621 7.307 -15.355 1.00 73.88 292 ASN A CA 1
ATOM 2284 C C . ASN A 1 292 ? 9.089 7.157 -15.387 1.00 73.88 292 ASN A C 1
ATOM 2286 O O . ASN A 1 292 ? 8.374 8.036 -14.904 1.00 73.88 292 ASN A O 1
ATOM 2290 N N . ALA A 1 293 ? 8.566 6.041 -15.905 1.00 86.44 293 ALA A N 1
ATOM 2291 C CA . ALA A 1 293 ? 7.131 5.825 -16.030 1.00 86.44 293 ALA A CA 1
ATOM 2292 C C . ALA A 1 293 ? 6.495 5.484 -14.672 1.00 86.44 293 ALA A C 1
ATOM 2294 O O . ALA A 1 293 ? 6.878 4.527 -14.009 1.00 86.44 293 ALA A O 1
ATOM 2295 N N . TRP A 1 294 ? 5.480 6.251 -14.257 1.00 90.06 294 TRP A N 1
ATOM 2296 C CA . TRP A 1 294 ? 4.706 5.946 -13.047 1.00 90.06 294 TRP A CA 1
ATOM 2297 C C . TRP A 1 294 ? 3.876 4.670 -13.222 1.00 90.06 294 TRP A C 1
ATOM 2299 O O . TRP A 1 294 ? 4.012 3.719 -12.454 1.00 90.06 294 TRP A O 1
ATOM 2309 N N . LYS A 1 295 ? 3.021 4.626 -14.252 1.00 88.38 295 LYS A N 1
ATOM 2310 C CA . LYS A 1 295 ? 2.226 3.433 -14.574 1.00 88.38 295 LYS A CA 1
ATOM 2311 C C . LYS A 1 295 ? 3.153 2.330 -15.081 1.00 88.38 295 LYS A C 1
ATOM 2313 O O . LYS A 1 295 ? 4.033 2.602 -15.883 1.00 88.38 295 LYS A O 1
ATOM 2318 N N . GLY A 1 296 ? 2.933 1.105 -14.615 1.00 84.25 296 GLY A N 1
ATOM 2319 C CA . GLY A 1 296 ? 3.773 -0.046 -14.963 1.00 84.25 296 GLY A CA 1
ATOM 2320 C C . GLY A 1 296 ? 5.007 -0.218 -14.073 1.00 84.25 296 GLY A C 1
ATOM 2321 O O . GLY A 1 296 ? 5.518 -1.331 -13.992 1.00 84.25 296 GLY A O 1
ATOM 2322 N N . SER A 1 297 ? 5.420 0.818 -13.330 1.00 89.69 297 SER A N 1
ATOM 2323 C CA . SER A 1 297 ? 6.513 0.695 -12.359 1.00 89.69 297 SER A CA 1
ATOM 2324 C C . SER A 1 297 ? 6.197 -0.295 -11.237 1.00 89.69 297 SER A C 1
ATOM 2326 O O . SER A 1 297 ? 5.043 -0.452 -10.823 1.00 89.69 297 SER A O 1
ATOM 2328 N N . GLU A 1 298 ? 7.250 -0.893 -10.672 1.00 90.69 298 GLU A N 1
ATOM 2329 C CA . GLU A 1 298 ? 7.159 -1.726 -9.467 1.00 90.69 298 GLU A CA 1
ATOM 2330 C C . GLU A 1 298 ? 6.457 -0.971 -8.323 1.00 90.69 298 GLU A C 1
ATOM 2332 O O . GLU A 1 298 ? 5.579 -1.520 -7.659 1.00 90.69 298 GLU A O 1
ATOM 2337 N N . THR A 1 299 ? 6.764 0.320 -8.150 1.00 93.75 299 THR A N 1
ATOM 2338 C CA . THR A 1 299 ? 6.103 1.214 -7.189 1.00 93.75 299 THR A CA 1
ATOM 2339 C C . THR A 1 299 ? 4.588 1.238 -7.370 1.00 93.75 299 THR A C 1
ATOM 2341 O O . THR A 1 299 ? 3.844 1.057 -6.404 1.00 93.75 299 THR A O 1
ATOM 2344 N N . TYR A 1 300 ? 4.114 1.461 -8.599 1.00 94.38 300 TYR A N 1
ATOM 2345 C CA . TYR A 1 300 ? 2.684 1.519 -8.888 1.00 94.38 300 TYR A CA 1
ATOM 2346 C C . TYR A 1 300 ? 2.011 0.162 -8.686 1.00 94.38 300 TYR A C 1
ATOM 2348 O O . TYR A 1 300 ? 0.901 0.101 -8.155 1.00 94.38 300 TYR A O 1
ATOM 2356 N N . LEU A 1 301 ? 2.673 -0.933 -9.071 1.00 93.69 301 LEU A N 1
ATOM 2357 C CA . LEU A 1 301 ? 2.162 -2.287 -8.857 1.00 93.69 301 LEU A CA 1
ATOM 2358 C C . LEU A 1 301 ? 2.020 -2.609 -7.365 1.00 93.69 301 LEU A C 1
ATOM 2360 O O . LEU A 1 301 ? 0.970 -3.108 -6.955 1.00 93.69 301 LEU A O 1
ATOM 2364 N N . LEU A 1 302 ? 3.030 -2.267 -6.562 1.00 95.38 302 LEU A N 1
ATOM 2365 C CA . LEU A 1 302 ? 3.039 -2.432 -5.109 1.00 95.38 302 LEU A CA 1
ATOM 2366 C C . LEU A 1 302 ? 1.900 -1.631 -4.459 1.00 95.38 302 LEU A C 1
ATOM 2368 O O . LEU A 1 302 ? 1.068 -2.190 -3.740 1.00 95.38 302 LEU A O 1
ATOM 2372 N N . LEU A 1 303 ? 1.793 -0.340 -4.790 1.00 96.12 303 LEU A N 1
ATOM 2373 C CA . LEU A 1 303 ? 0.718 0.533 -4.315 1.00 96.12 303 LEU A CA 1
ATOM 2374 C C . LEU A 1 303 ? -0.666 0.007 -4.721 1.00 96.12 303 LEU A C 1
ATOM 2376 O O . LEU A 1 303 ? -1.562 -0.096 -3.884 1.00 96.12 303 LEU A O 1
ATOM 2380 N N . SER A 1 304 ? -0.847 -0.357 -5.994 1.00 95.62 304 SER A N 1
ATOM 2381 C CA . SER A 1 304 ? -2.119 -0.860 -6.523 1.00 95.62 304 SER A CA 1
ATOM 2382 C C . SER A 1 304 ? -2.535 -2.164 -5.848 1.00 95.62 304 SER A C 1
ATOM 2384 O O . SER A 1 304 ? -3.709 -2.337 -5.520 1.00 95.62 304 SER A O 1
ATOM 2386 N N . HIS A 1 305 ? -1.585 -3.073 -5.620 1.00 96.25 305 HIS A N 1
ATOM 2387 C CA . HIS A 1 305 ? -1.832 -4.340 -4.947 1.00 96.25 305 HIS A CA 1
ATOM 2388 C C . HIS A 1 305 ? -2.333 -4.118 -3.519 1.00 96.25 305 HIS A C 1
ATOM 2390 O O . HIS A 1 305 ? -3.445 -4.535 -3.196 1.00 96.25 305 HIS A O 1
ATOM 2396 N N . HIS A 1 306 ? -1.569 -3.404 -2.686 1.00 96.88 306 HIS A N 1
ATOM 2397 C CA . HIS A 1 306 ? -1.964 -3.218 -1.291 1.00 96.88 306 HIS A CA 1
ATOM 2398 C C . HIS A 1 306 ? -3.205 -2.344 -1.134 1.00 96.88 306 HIS A C 1
ATOM 2400 O O . HIS A 1 306 ? -4.021 -2.597 -0.249 1.00 96.88 306 HIS A O 1
ATOM 2406 N N . SER A 1 307 ? -3.388 -1.364 -2.022 1.00 96.38 307 SER A N 1
ATOM 2407 C CA . SER A 1 307 ? -4.611 -0.572 -2.077 1.00 96.38 307 SER A CA 1
ATOM 2408 C C . SER A 1 307 ? -5.834 -1.456 -2.345 1.00 96.38 307 SER A C 1
ATOM 2410 O O . SER A 1 307 ? -6.836 -1.331 -1.646 1.00 96.38 307 SER A O 1
ATOM 2412 N N . LYS A 1 308 ? -5.760 -2.401 -3.290 1.00 96.12 308 LYS A N 1
ATOM 2413 C CA . LYS A 1 308 ? -6.877 -3.312 -3.594 1.00 96.12 308 LYS A CA 1
ATOM 2414 C C . LYS A 1 308 ? -7.203 -4.264 -2.446 1.00 96.12 308 LYS A C 1
ATOM 2416 O O . LYS A 1 308 ? -8.380 -4.453 -2.158 1.00 96.12 308 LYS A O 1
ATOM 2421 N N . GLU A 1 309 ? -6.201 -4.846 -1.792 1.00 96.81 309 GLU A N 1
ATOM 2422 C CA . GLU A 1 309 ? -6.435 -5.782 -0.682 1.00 96.81 309 GLU A CA 1
ATOM 2423 C C . GLU A 1 309 ? -7.044 -5.076 0.544 1.00 96.81 309 GLU A C 1
ATOM 2425 O O . GLU A 1 309 ? -8.043 -5.547 1.085 1.00 96.81 309 GLU A O 1
ATOM 2430 N N . LEU A 1 310 ? -6.540 -3.897 0.928 1.00 96.38 310 LEU A N 1
ATOM 2431 C CA . LEU A 1 310 ? -7.129 -3.111 2.024 1.00 96.38 310 LEU A CA 1
ATOM 2432 C C . LEU A 1 310 ? -8.545 -2.617 1.694 1.00 96.38 310 LEU A C 1
ATOM 2434 O O . LEU A 1 310 ? -9.430 -2.634 2.551 1.00 96.38 310 LEU A O 1
ATOM 2438 N N . LEU A 1 311 ? -8.795 -2.219 0.442 1.00 94.94 311 LEU A N 1
ATOM 2439 C CA . LEU A 1 311 ? -10.139 -1.861 -0.010 1.00 94.94 311 LEU A CA 1
ATOM 2440 C C . LEU A 1 311 ? -11.092 -3.060 0.061 1.00 94.94 311 LEU A C 1
ATOM 2442 O O . LEU A 1 311 ? -12.237 -2.915 0.482 1.00 94.94 311 LEU A O 1
ATOM 2446 N N . ARG A 1 312 ? -10.620 -4.249 -0.326 1.00 95.88 312 ARG A N 1
ATOM 2447 C CA . ARG A 1 312 ? -11.391 -5.491 -0.242 1.00 95.88 312 ARG A CA 1
ATOM 2448 C C . ARG A 1 312 ? -11.775 -5.796 1.206 1.00 95.88 312 ARG A C 1
ATOM 2450 O O . ARG A 1 312 ? -12.948 -6.051 1.464 1.00 95.88 312 ARG A O 1
ATOM 2457 N N . ILE A 1 313 ? -10.827 -5.711 2.142 1.00 95.62 313 ILE A N 1
ATOM 2458 C CA . ILE A 1 313 ? -11.102 -5.859 3.581 1.00 95.62 313 ILE A CA 1
ATOM 2459 C C . ILE A 1 313 ? -12.198 -4.876 4.009 1.00 95.62 313 ILE A C 1
ATOM 2461 O O . ILE A 1 313 ? -13.209 -5.284 4.582 1.00 95.62 313 ILE A O 1
ATOM 2465 N N . ARG A 1 314 ? -12.054 -3.594 3.649 1.00 94.19 314 ARG A N 1
ATOM 2466 C CA . ARG A 1 314 ? -13.026 -2.540 3.972 1.00 94.19 314 ARG A CA 1
ATOM 2467 C C . ARG A 1 314 ? -14.444 -2.843 3.497 1.00 94.19 314 ARG A C 1
ATOM 2469 O O . ARG A 1 314 ? -15.379 -2.708 4.282 1.00 94.19 314 ARG A O 1
ATOM 2476 N N . VAL A 1 315 ? -14.600 -3.236 2.235 1.00 92.00 315 VAL A N 1
ATOM 2477 C CA . VAL A 1 315 ? -15.916 -3.468 1.614 1.00 92.00 315 VAL A CA 1
ATOM 2478 C C . VAL A 1 315 ? -16.599 -4.722 2.167 1.00 92.00 315 VAL A C 1
ATOM 2480 O O . VAL A 1 315 ? -17.823 -4.758 2.249 1.00 92.00 315 VAL A O 1
ATOM 2483 N N . HIS A 1 316 ? -15.833 -5.742 2.562 1.00 93.12 316 HIS A N 1
ATOM 2484 C CA . HIS A 1 316 ? -16.395 -7.012 3.032 1.00 93.12 316 HIS A CA 1
ATOM 2485 C C . HIS A 1 316 ? -16.535 -7.121 4.557 1.00 93.12 316 HIS A C 1
ATOM 2487 O O . HIS A 1 316 ? -17.189 -8.044 5.043 1.00 93.12 316 HIS A O 1
ATOM 2493 N N . CYS A 1 317 ? -15.967 -6.194 5.332 1.00 92.38 317 CYS A N 1
ATOM 2494 C CA . CYS A 1 317 ? -16.128 -6.189 6.783 1.00 92.38 317 CYS A CA 1
ATOM 2495 C C . CYS A 1 317 ? -17.533 -5.737 7.205 1.00 92.38 317 CYS A C 1
ATOM 2497 O O . CYS A 1 317 ? -17.940 -4.593 7.005 1.00 92.38 317 CYS A O 1
ATOM 2499 N N . THR A 1 318 ? -18.254 -6.617 7.898 1.00 91.81 318 THR A N 1
ATOM 2500 C CA . THR A 1 318 ? -19.613 -6.361 8.409 1.00 91.81 318 THR A CA 1
ATOM 2501 C C . THR A 1 318 ? -19.647 -5.507 9.676 1.00 91.81 318 THR A C 1
ATOM 2503 O O . THR A 1 318 ? -20.712 -5.053 10.087 1.00 91.81 318 THR A O 1
ATOM 2506 N N . SER A 1 319 ? -18.497 -5.277 10.315 1.00 92.81 319 SER A N 1
ATOM 2507 C CA . SER A 1 319 ? -18.385 -4.449 11.516 1.00 92.81 319 SER A CA 1
ATOM 2508 C C . SER A 1 319 ? -17.048 -3.715 11.578 1.00 92.81 319 SER A C 1
ATOM 2510 O O . SER A 1 319 ? -16.044 -4.177 11.030 1.00 92.81 319 SER A O 1
ATOM 2512 N N . LYS A 1 320 ? -17.017 -2.602 12.323 1.00 92.81 320 LYS A N 1
ATOM 2513 C CA . LYS A 1 320 ? -15.781 -1.865 12.608 1.00 92.81 320 LYS A CA 1
ATOM 2514 C C . LYS A 1 320 ? -14.746 -2.736 13.317 1.00 92.81 320 LYS A C 1
ATOM 2516 O O . LYS A 1 320 ? -13.582 -2.720 12.951 1.00 92.81 320 LYS A O 1
ATOM 2521 N N . ARG A 1 321 ? -15.183 -3.544 14.284 1.00 94.56 321 ARG A N 1
ATOM 2522 C CA . ARG A 1 321 ? -14.346 -4.534 14.974 1.00 94.56 321 ARG A CA 1
ATOM 2523 C C . ARG A 1 321 ? -13.582 -5.417 13.984 1.00 94.56 321 ARG A C 1
ATOM 2525 O O . ARG A 1 321 ? -12.361 -5.500 14.056 1.00 94.56 321 ARG A O 1
ATOM 2532 N N . LEU A 1 322 ? -14.300 -6.039 13.045 1.00 94.69 322 LEU A N 1
ATOM 2533 C CA . LEU A 1 322 ? -13.692 -6.940 12.064 1.00 94.69 322 LEU A CA 1
ATOM 2534 C C . LEU A 1 322 ? -12.739 -6.196 11.122 1.00 94.69 322 LEU A C 1
ATOM 2536 O O . LEU A 1 322 ? -11.676 -6.719 10.811 1.00 94.69 322 LEU A O 1
ATOM 2540 N N . LEU A 1 323 ? -13.078 -4.960 10.740 1.00 95.44 323 LEU A N 1
ATOM 2541 C CA . LEU A 1 323 ? -12.205 -4.103 9.937 1.00 95.44 323 LEU A CA 1
ATOM 2542 C C . LEU A 1 323 ? -10.849 -3.873 10.610 1.00 95.44 323 LEU A C 1
ATOM 2544 O O . LEU A 1 323 ? -9.815 -4.017 9.965 1.00 95.44 323 LEU A O 1
ATOM 2548 N N . LEU A 1 324 ? -10.852 -3.504 11.895 1.00 95.94 324 LEU A N 1
ATOM 2549 C CA . LEU A 1 324 ? -9.623 -3.223 12.641 1.00 95.94 324 LEU A CA 1
ATOM 2550 C C . LEU A 1 324 ? -8.736 -4.471 12.717 1.00 95.94 324 LEU A C 1
ATOM 2552 O O . LEU A 1 324 ? -7.543 -4.391 12.438 1.00 95.94 324 LEU A O 1
ATOM 2556 N N . PHE A 1 325 ? -9.334 -5.626 13.019 1.00 95.56 325 PHE A N 1
ATOM 2557 C CA . PHE A 1 325 ? -8.618 -6.898 13.116 1.00 95.56 325 PHE A CA 1
ATOM 2558 C C . PHE A 1 325 ? -8.075 -7.375 11.769 1.00 95.56 325 PHE A C 1
ATOM 2560 O O . PHE A 1 325 ? -6.903 -7.723 11.675 1.00 95.56 325 PHE A O 1
ATOM 2567 N N . GLN A 1 326 ? -8.884 -7.350 10.708 1.00 95.50 326 GLN A N 1
ATOM 2568 C CA . GLN A 1 326 ? -8.430 -7.793 9.389 1.00 95.50 326 GLN A CA 1
ATOM 2569 C C . GLN A 1 326 ? -7.355 -6.871 8.809 1.00 95.50 326 GLN A C 1
ATOM 2571 O O . GLN A 1 326 ? -6.403 -7.364 8.209 1.00 95.50 326 GLN A O 1
ATOM 2576 N N . ASN A 1 327 ? -7.460 -5.553 9.019 1.00 96.50 327 ASN A N 1
ATOM 2577 C CA . ASN A 1 327 ? -6.408 -4.618 8.618 1.00 96.50 327 ASN A CA 1
ATOM 2578 C C . ASN A 1 327 ? -5.091 -4.907 9.344 1.00 96.50 327 ASN A C 1
ATOM 2580 O O . ASN A 1 327 ? -4.040 -4.902 8.705 1.00 96.50 327 ASN A O 1
ATOM 2584 N N . TYR A 1 328 ? -5.151 -5.166 10.654 1.00 96.75 328 TYR A N 1
ATOM 2585 C CA . TYR A 1 328 ? -3.985 -5.528 11.455 1.00 96.75 328 TYR A CA 1
ATOM 2586 C C . TYR A 1 328 ? -3.307 -6.795 10.928 1.00 96.75 328 TYR A C 1
ATOM 2588 O O . TYR A 1 328 ? -2.152 -6.734 10.512 1.00 96.75 328 TYR A O 1
ATOM 2596 N N . ILE A 1 329 ? -4.052 -7.904 10.855 1.00 95.00 329 ILE A N 1
ATOM 2597 C CA . ILE A 1 329 ? -3.553 -9.211 10.396 1.00 95.00 329 ILE A CA 1
ATOM 2598 C C . ILE A 1 329 ? -2.910 -9.081 9.016 1.00 95.00 329 ILE A C 1
ATOM 2600 O O . ILE A 1 329 ? -1.768 -9.484 8.809 1.00 95.00 329 ILE A O 1
ATOM 2604 N N . TYR A 1 330 ? -3.616 -8.447 8.077 1.00 96.56 330 TYR A N 1
ATOM 2605 C CA . TYR A 1 330 ? -3.108 -8.258 6.726 1.00 96.56 330 TYR A CA 1
ATOM 2606 C C . TYR A 1 330 ? -1.804 -7.452 6.693 1.00 96.56 330 TYR A C 1
ATOM 2608 O O . TYR A 1 330 ? -0.880 -7.814 5.966 1.00 96.56 330 TYR A O 1
ATOM 2616 N N . LEU A 1 331 ? -1.710 -6.357 7.454 1.00 96.81 331 LEU A N 1
ATOM 2617 C CA . LEU A 1 331 ? -0.512 -5.519 7.461 1.00 96.81 331 LEU A CA 1
ATOM 2618 C C . LEU A 1 331 ? 0.670 -6.198 8.162 1.00 96.81 331 LEU A C 1
ATOM 2620 O O . LEU A 1 331 ? 1.796 -6.022 7.699 1.00 96.81 331 LEU A O 1
ATOM 2624 N N . CYS A 1 332 ? 0.434 -6.986 9.213 1.00 94.56 332 CYS A N 1
ATOM 2625 C CA . CYS A 1 332 ? 1.457 -7.822 9.846 1.00 94.56 332 CYS A CA 1
ATOM 2626 C C . CYS A 1 332 ? 1.998 -8.879 8.872 1.00 94.56 332 CYS A C 1
ATOM 2628 O O . CYS A 1 332 ? 3.211 -8.965 8.667 1.00 94.56 332 CYS A O 1
ATOM 2630 N N . ASP A 1 333 ? 1.111 -9.617 8.199 1.00 93.62 333 ASP A N 1
ATOM 2631 C CA . ASP A 1 333 ? 1.486 -10.618 7.192 1.00 93.62 333 ASP A CA 1
ATOM 2632 C C . ASP A 1 333 ? 2.231 -9.992 6.009 1.00 93.62 333 ASP A C 1
ATOM 2634 O O . ASP A 1 333 ? 3.241 -10.522 5.533 1.00 93.62 333 ASP A O 1
ATOM 2638 N N . ALA A 1 334 ? 1.747 -8.846 5.525 1.00 95.56 334 ALA A N 1
ATOM 2639 C CA . ALA A 1 334 ? 2.390 -8.119 4.443 1.00 95.56 334 ALA A CA 1
ATOM 2640 C C . ALA A 1 334 ? 3.786 -7.647 4.866 1.00 95.56 334 ALA A C 1
ATOM 2642 O O . ALA A 1 334 ? 4.741 -7.845 4.119 1.00 95.56 334 ALA A O 1
ATOM 2643 N N . GLN A 1 335 ? 3.936 -7.087 6.068 1.00 95.75 335 GLN A N 1
ATOM 2644 C CA . GLN A 1 335 ? 5.230 -6.650 6.587 1.00 95.75 335 GLN A CA 1
ATOM 2645 C C . GLN A 1 335 ? 6.208 -7.818 6.758 1.00 95.75 335 GLN A C 1
ATOM 2647 O O . GLN A 1 335 ? 7.370 -7.683 6.375 1.00 95.75 335 GLN A O 1
ATOM 2652 N N . ALA A 1 336 ? 5.753 -8.975 7.254 1.00 92.44 336 ALA A N 1
ATOM 2653 C CA . ALA A 1 336 ? 6.576 -10.183 7.364 1.00 92.44 336 ALA A CA 1
ATOM 2654 C C . ALA A 1 336 ? 7.142 -10.626 6.002 1.00 92.44 336 ALA A C 1
ATOM 2656 O O . ALA A 1 336 ? 8.255 -11.140 5.922 1.00 92.44 336 ALA A O 1
ATOM 2657 N N . LYS A 1 337 ? 6.412 -10.343 4.918 1.00 93.75 337 LYS A N 1
ATOM 2658 C CA . LYS A 1 337 ? 6.807 -10.603 3.523 1.00 93.75 337 LYS A CA 1
ATOM 2659 C C . LYS A 1 337 ? 7.495 -9.401 2.868 1.00 93.75 337 LYS A C 1
ATOM 2661 O O . LYS A 1 337 ? 7.613 -9.336 1.645 1.00 93.75 337 LYS A O 1
ATOM 2666 N N . ASN A 1 338 ? 7.954 -8.426 3.660 1.00 94.25 338 ASN A N 1
ATOM 2667 C CA . ASN A 1 338 ? 8.552 -7.169 3.195 1.00 94.25 338 ASN A CA 1
ATOM 2668 C C . ASN A 1 338 ? 7.671 -6.393 2.197 1.00 94.25 338 ASN A C 1
ATOM 2670 O O . ASN A 1 338 ? 8.185 -5.669 1.341 1.00 94.25 338 ASN A O 1
ATOM 2674 N N . PHE A 1 339 ? 6.354 -6.550 2.323 1.00 95.88 339 PHE A N 1
ATOM 2675 C CA . PHE A 1 339 ? 5.309 -6.038 1.438 1.00 95.88 339 PHE A CA 1
ATOM 2676 C C . PHE A 1 339 ? 5.364 -6.596 0.007 1.00 95.88 339 PHE A C 1
ATOM 2678 O O . PHE A 1 339 ? 4.684 -6.106 -0.879 1.00 95.88 339 PHE A O 1
ATOM 2685 N N . ASN A 1 340 ? 6.121 -7.660 -0.252 1.00 91.50 340 ASN A N 1
ATOM 2686 C CA . ASN A 1 340 ? 6.098 -8.310 -1.557 1.00 91.50 340 ASN A CA 1
ATOM 2687 C C . ASN A 1 340 ? 4.977 -9.351 -1.632 1.00 91.50 340 ASN A C 1
ATOM 2689 O O . ASN A 1 340 ? 4.578 -9.955 -0.636 1.00 91.50 340 ASN A O 1
ATOM 2693 N N . SER A 1 341 ? 4.483 -9.598 -2.844 1.00 90.62 341 SER A N 1
ATOM 2694 C CA . SER A 1 341 ? 3.590 -10.720 -3.120 1.00 90.62 341 SER A CA 1
ATOM 2695 C C . SER A 1 341 ? 3.955 -11.376 -4.443 1.00 90.62 341 SER A C 1
ATOM 2697 O O . SER A 1 341 ? 4.421 -10.704 -5.365 1.00 90.62 341 SER A O 1
ATOM 2699 N N . ASN A 1 342 ? 3.689 -12.680 -4.566 1.00 86.75 342 ASN A N 1
ATOM 2700 C CA . ASN A 1 342 ? 3.916 -13.422 -5.812 1.00 86.75 342 ASN A CA 1
ATOM 2701 C C . ASN A 1 342 ? 3.207 -12.756 -6.999 1.00 86.75 342 ASN A C 1
ATOM 2703 O O . ASN A 1 342 ? 3.774 -12.668 -8.079 1.00 86.75 342 ASN A O 1
ATOM 2707 N N . LYS A 1 343 ? 2.016 -12.185 -6.769 1.00 86.00 343 LYS A N 1
ATOM 2708 C CA . LYS A 1 343 ? 1.262 -11.438 -7.786 1.00 86.00 343 LYS A CA 1
ATOM 2709 C C . LYS A 1 343 ? 1.965 -10.155 -8.237 1.00 86.00 343 LYS A C 1
ATOM 2711 O O . LYS A 1 343 ? 1.824 -9.776 -9.395 1.00 86.00 343 LYS A O 1
ATOM 2716 N N . ILE A 1 344 ? 2.647 -9.445 -7.333 1.00 86.19 344 ILE A N 1
ATOM 2717 C CA . ILE A 1 344 ? 3.441 -8.263 -7.703 1.00 86.19 344 ILE A CA 1
ATOM 2718 C C . ILE A 1 344 ? 4.667 -8.716 -8.489 1.00 86.19 344 ILE A C 1
ATOM 2720 O O . ILE A 1 344 ? 4.912 -8.178 -9.559 1.00 86.19 344 ILE A O 1
ATOM 2724 N N . MET A 1 345 ? 5.387 -9.729 -7.997 1.00 83.25 345 MET A N 1
ATOM 2725 C CA . MET A 1 345 ? 6.597 -10.234 -8.651 1.00 83.25 345 MET A CA 1
ATOM 2726 C C . MET A 1 345 ? 6.315 -10.726 -10.070 1.00 83.25 345 MET A C 1
ATOM 2728 O O . MET A 1 345 ? 7.001 -10.313 -10.997 1.00 83.25 345 MET A O 1
ATOM 2732 N N . GLU A 1 346 ? 5.266 -11.527 -10.257 1.00 84.75 346 GLU A N 1
ATOM 2733 C CA . GLU A 1 346 ? 4.839 -12.011 -11.571 1.00 84.75 346 GLU A CA 1
ATOM 2734 C C . GLU A 1 346 ? 4.551 -10.848 -12.529 1.00 84.75 346 GLU A C 1
ATOM 2736 O O . GLU A 1 346 ? 5.080 -10.824 -13.635 1.00 84.75 346 GLU A O 1
ATOM 2741 N N . LYS A 1 347 ? 3.805 -9.829 -12.077 1.00 85.94 347 LYS A N 1
ATOM 2742 C CA . LYS A 1 347 ? 3.511 -8.639 -12.891 1.00 85.94 347 LYS A CA 1
ATOM 2743 C C . LYS A 1 347 ? 4.739 -7.791 -13.203 1.00 85.94 347 LYS A C 1
ATOM 2745 O O . LYS A 1 347 ? 4.845 -7.235 -14.290 1.00 85.94 347 LYS A O 1
ATOM 2750 N N . THR A 1 348 ? 5.661 -7.663 -12.256 1.00 83.81 348 THR A N 1
ATOM 2751 C CA . THR A 1 348 ? 6.921 -6.957 -12.494 1.00 83.81 348 THR A CA 1
ATOM 2752 C C . THR A 1 348 ? 7.743 -7.701 -13.543 1.00 83.81 348 THR A C 1
ATOM 2754 O O . THR A 1 348 ? 8.243 -7.077 -14.473 1.00 83.81 348 THR A O 1
ATOM 2757 N N . VAL A 1 349 ? 7.826 -9.032 -13.453 1.00 83.19 349 VAL A N 1
ATOM 2758 C CA . VAL A 1 349 ? 8.528 -9.868 -14.438 1.00 83.19 349 VAL A CA 1
ATOM 2759 C C . VAL A 1 349 ? 7.881 -9.761 -15.819 1.00 83.19 349 VAL A C 1
ATOM 2761 O O . VAL A 1 349 ? 8.604 -9.621 -16.805 1.00 83.19 349 VAL A O 1
ATOM 2764 N N . THR A 1 350 ? 6.546 -9.776 -15.918 1.00 85.81 350 THR A N 1
ATOM 2765 C CA . THR A 1 350 ? 5.865 -9.592 -17.211 1.00 85.81 350 THR A CA 1
ATOM 2766 C C . THR A 1 350 ? 6.139 -8.214 -17.802 1.00 85.81 350 THR A C 1
ATOM 2768 O O . THR A 1 350 ? 6.504 -8.137 -18.969 1.00 85.81 350 THR A O 1
ATOM 2771 N N . ASN A 1 351 ? 6.067 -7.144 -17.001 1.00 85.12 351 ASN A N 1
ATOM 2772 C CA . ASN A 1 351 ? 6.337 -5.787 -17.482 1.00 85.12 351 ASN A CA 1
ATOM 2773 C C . ASN A 1 351 ? 7.785 -5.634 -17.966 1.00 85.12 351 ASN A C 1
ATOM 2775 O O . ASN A 1 351 ? 8.017 -5.102 -19.044 1.00 85.12 351 ASN A O 1
ATOM 2779 N N . VAL A 1 352 ? 8.760 -6.155 -17.212 1.00 81.81 352 VAL A N 1
ATOM 2780 C CA . VAL A 1 352 ? 10.178 -6.126 -17.615 1.00 81.81 352 VAL A CA 1
ATOM 2781 C C . VAL A 1 352 ? 10.398 -6.922 -18.902 1.00 81.81 352 VAL A C 1
ATOM 2783 O O . VAL A 1 352 ? 11.164 -6.505 -19.767 1.00 81.81 352 VAL A O 1
ATOM 2786 N N . ARG A 1 353 ? 9.721 -8.064 -19.063 1.00 84.81 353 ARG A N 1
ATOM 2787 C CA . ARG A 1 353 ? 9.799 -8.858 -20.294 1.00 84.81 353 ARG A CA 1
ATOM 2788 C C . ARG A 1 353 ? 9.243 -8.095 -21.499 1.00 84.81 353 ARG A C 1
ATOM 2790 O O . ARG A 1 353 ? 9.849 -8.152 -22.564 1.00 84.81 353 ARG A O 1
ATOM 2797 N N . GLU A 1 354 ? 8.120 -7.403 -21.333 1.00 86.56 354 GLU A N 1
ATOM 2798 C CA . GLU A 1 354 ? 7.516 -6.570 -22.379 1.00 86.56 354 GLU A CA 1
ATOM 2799 C C . GLU A 1 354 ? 8.419 -5.383 -22.745 1.00 86.56 354 GLU A C 1
ATOM 2801 O O . GLU A 1 354 ? 8.693 -5.169 -23.925 1.00 86.56 354 GLU A O 1
ATOM 2806 N N . GLU A 1 355 ? 8.955 -4.664 -21.754 1.00 83.81 355 GLU A N 1
ATOM 2807 C CA . GLU A 1 355 ? 9.895 -3.555 -21.974 1.00 83.81 355 GLU A CA 1
ATOM 2808 C C . GLU A 1 355 ? 11.171 -4.020 -22.693 1.00 83.81 355 GLU A C 1
ATOM 2810 O O . GLU A 1 355 ? 11.606 -3.381 -23.651 1.00 83.81 355 GLU A O 1
ATOM 2815 N N . ASN A 1 356 ? 11.733 -5.167 -22.297 1.00 79.94 356 ASN A N 1
ATOM 2816 C CA . ASN A 1 356 ? 12.896 -5.753 -22.965 1.00 79.94 356 ASN A CA 1
ATOM 2817 C C . ASN A 1 356 ? 12.595 -6.161 -24.414 1.00 79.94 356 ASN A C 1
ATOM 2819 O O . ASN A 1 356 ? 13.460 -6.010 -25.271 1.00 79.94 356 ASN A O 1
ATOM 2823 N N . CYS A 1 357 ? 11.386 -6.657 -24.701 1.00 90.00 357 CYS A N 1
ATOM 2824 C CA . CYS A 1 357 ? 10.973 -7.005 -26.063 1.00 90.00 357 CYS A CA 1
ATOM 2825 C C . CYS A 1 357 ? 10.926 -5.760 -26.957 1.00 90.00 357 CYS A C 1
ATOM 2827 O O . CYS A 1 357 ? 11.556 -5.736 -28.009 1.00 90.00 357 CYS A O 1
ATOM 2829 N N . LEU A 1 358 ? 10.261 -4.695 -26.495 1.00 88.44 358 LEU A N 1
ATOM 2830 C CA . LEU A 1 358 ? 10.167 -3.427 -27.228 1.00 88.44 358 LEU A CA 1
ATOM 2831 C C . LEU A 1 358 ? 11.541 -2.782 -27.441 1.00 88.44 358 LEU A C 1
ATOM 2833 O O . LEU A 1 358 ? 11.819 -2.217 -28.498 1.00 88.44 358 LEU A O 1
ATOM 2837 N N . PHE A 1 359 ? 12.415 -2.865 -26.438 1.00 86.06 359 PHE A N 1
ATOM 2838 C CA . PHE A 1 359 ? 13.779 -2.365 -26.554 1.00 86.06 359 PHE A CA 1
ATOM 2839 C C . PHE A 1 359 ? 14.600 -3.167 -27.570 1.00 86.06 359 PHE A C 1
ATOM 2841 O O . PHE A 1 359 ? 15.312 -2.570 -28.377 1.00 86.06 359 PHE A O 1
ATOM 2848 N N . GLN A 1 360 ? 14.474 -4.496 -27.567 1.00 89.31 360 GLN A N 1
ATOM 2849 C CA . GLN A 1 360 ? 15.147 -5.356 -28.538 1.00 89.31 360 GLN A CA 1
ATOM 2850 C C . GLN A 1 360 ? 14.673 -5.056 -29.967 1.00 89.31 360 GLN A C 1
ATOM 2852 O O . GLN A 1 360 ? 15.504 -4.844 -30.842 1.00 89.31 360 GLN A O 1
ATOM 2857 N N . GLU A 1 361 ? 13.363 -4.920 -30.187 1.00 93.38 361 GLU A N 1
ATOM 2858 C CA . GLU A 1 361 ? 12.795 -4.533 -31.488 1.00 93.38 361 GLU A CA 1
ATOM 2859 C C . GLU A 1 361 ? 13.314 -3.166 -31.968 1.00 93.38 361 GLU A C 1
ATOM 2861 O O . GLU A 1 361 ? 13.625 -2.983 -33.149 1.00 93.38 361 GLU A O 1
ATOM 2866 N N . ALA A 1 362 ? 13.453 -2.198 -31.056 1.00 92.44 362 ALA A N 1
ATOM 2867 C CA . ALA A 1 362 ? 14.005 -0.882 -31.370 1.00 92.44 362 ALA A CA 1
ATOM 2868 C C . ALA A 1 362 ? 15.505 -0.938 -31.710 1.00 92.44 362 ALA A C 1
ATOM 2870 O O . ALA A 1 362 ? 15.957 -0.231 -32.617 1.00 92.44 362 ALA A O 1
ATOM 2871 N N . LEU A 1 363 ? 16.278 -1.772 -31.007 1.00 91.62 363 LEU A N 1
ATOM 2872 C CA . LEU A 1 363 ? 17.688 -2.014 -31.316 1.00 91.62 363 LEU A CA 1
ATOM 2873 C C . LEU A 1 363 ? 17.857 -2.687 -32.675 1.00 91.62 363 LEU A C 1
ATOM 2875 O O . LEU A 1 363 ? 18.686 -2.233 -33.464 1.00 91.62 363 LEU A O 1
ATOM 2879 N N . ASP A 1 364 ? 17.057 -3.710 -32.961 1.00 92.56 364 ASP A N 1
ATOM 2880 C CA . ASP A 1 364 ? 17.094 -4.437 -34.228 1.00 92.56 364 ASP A CA 1
ATOM 2881 C C . ASP A 1 364 ? 16.740 -3.493 -35.388 1.00 92.56 364 ASP A C 1
ATOM 2883 O O . ASP A 1 364 ? 17.512 -3.366 -36.339 1.00 92.56 364 ASP A O 1
ATOM 2887 N N . SER A 1 365 ? 15.676 -2.695 -35.242 1.00 95.06 365 SER A N 1
ATOM 2888 C CA . SER A 1 365 ? 15.294 -1.663 -36.221 1.00 95.06 365 SER A CA 1
ATOM 2889 C C . SER A 1 365 ? 16.406 -0.628 -36.447 1.00 95.06 365 SER A C 1
ATOM 2891 O O . SER A 1 365 ? 16.658 -0.181 -37.569 1.00 95.06 365 SER A O 1
ATOM 2893 N N . ARG A 1 366 ? 17.107 -0.219 -35.379 1.00 94.44 366 ARG A N 1
ATOM 2894 C CA . ARG A 1 366 ? 18.224 0.729 -35.486 1.00 94.44 366 ARG A CA 1
ATOM 2895 C C . ARG A 1 366 ? 19.432 0.101 -36.174 1.00 94.44 366 ARG A C 1
ATOM 2897 O O . ARG A 1 366 ? 20.113 0.790 -36.936 1.00 94.44 366 ARG A O 1
ATOM 2904 N N . LEU A 1 367 ? 19.710 -1.169 -35.896 1.00 93.75 367 LEU A N 1
ATOM 2905 C CA . LEU A 1 367 ? 20.796 -1.910 -36.519 1.00 93.75 367 LEU A CA 1
ATOM 2906 C C . LEU A 1 367 ? 20.543 -2.077 -38.020 1.00 93.75 367 LEU A C 1
ATOM 2908 O O . LEU A 1 367 ? 21.447 -1.804 -38.808 1.00 93.75 367 LEU A O 1
ATOM 2912 N N . GLU A 1 368 ? 19.321 -2.432 -38.418 1.00 94.88 368 GLU A N 1
ATOM 2913 C CA . GLU A 1 368 ? 18.909 -2.508 -39.824 1.00 94.88 368 GLU A CA 1
ATOM 2914 C C . GLU A 1 368 ? 19.113 -1.170 -40.541 1.00 94.88 368 GLU A C 1
ATOM 2916 O O . GLU A 1 368 ? 19.798 -1.121 -41.564 1.00 94.88 368 GLU A O 1
ATOM 2921 N N . ALA A 1 369 ? 18.649 -0.063 -39.953 1.00 94.56 369 ALA A N 1
ATOM 2922 C CA . ALA A 1 369 ? 18.842 1.270 -40.524 1.00 94.56 369 ALA A CA 1
ATOM 2923 C C . ALA A 1 369 ? 20.331 1.632 -40.714 1.00 94.56 369 ALA A C 1
ATOM 2925 O O . ALA A 1 369 ? 20.710 2.218 -41.728 1.00 94.56 369 ALA A O 1
ATOM 2926 N N . LEU A 1 370 ? 21.198 1.262 -39.763 1.00 93.06 370 LEU A N 1
ATOM 2927 C CA . LEU A 1 370 ? 22.647 1.484 -39.870 1.00 93.06 370 LEU A CA 1
ATOM 2928 C C . LEU A 1 370 ? 23.296 0.608 -40.952 1.00 93.06 370 LEU A C 1
ATOM 2930 O O . LEU A 1 370 ? 24.242 1.042 -41.619 1.00 93.06 370 LEU A O 1
ATOM 2934 N N . VAL A 1 371 ? 22.815 -0.625 -41.127 1.00 94.06 371 VAL A N 1
ATOM 2935 C CA . VAL A 1 371 ? 23.271 -1.521 -42.197 1.00 94.06 371 VAL A CA 1
ATOM 2936 C C . VAL A 1 371 ? 22.880 -0.955 -43.561 1.00 94.06 371 VAL A C 1
ATOM 2938 O O . VAL A 1 371 ? 23.733 -0.894 -44.450 1.00 94.06 371 VAL A O 1
ATOM 2941 N N . GLU A 1 372 ? 21.643 -0.484 -43.720 1.00 93.69 372 GLU A N 1
ATOM 2942 C CA . GLU A 1 372 ? 21.169 0.152 -44.954 1.00 93.69 372 GLU A CA 1
ATOM 2943 C C . GLU A 1 372 ? 21.952 1.429 -45.286 1.00 93.69 372 GLU A C 1
ATOM 2945 O O . GLU A 1 372 ? 22.412 1.592 -46.420 1.00 93.69 372 GLU A O 1
ATOM 2950 N N . GLU A 1 373 ? 22.182 2.300 -44.298 1.00 93.69 373 GLU A N 1
ATOM 2951 C CA . GLU A 1 373 ? 22.986 3.520 -44.446 1.00 93.69 373 GLU A CA 1
ATOM 2952 C C . GLU A 1 373 ? 24.410 3.190 -44.922 1.00 93.69 373 GLU A C 1
ATOM 2954 O O . GLU A 1 373 ? 24.902 3.742 -45.914 1.00 93.69 373 GLU A O 1
ATOM 2959 N N . ARG A 1 374 ? 25.061 2.209 -44.283 1.00 92.94 374 ARG A N 1
ATOM 2960 C CA . ARG A 1 374 ? 26.416 1.777 -44.649 1.00 92.94 374 ARG A CA 1
ATOM 2961 C C . ARG A 1 374 ? 26.466 1.122 -46.032 1.00 92.94 374 ARG A C 1
ATOM 2963 O O . ARG A 1 374 ? 27.434 1.331 -46.772 1.00 92.94 374 ARG A O 1
ATOM 2970 N N . LEU A 1 375 ? 25.448 0.347 -46.406 1.00 91.62 375 LEU A N 1
ATOM 2971 C CA . LEU A 1 375 ? 25.340 -0.246 -47.739 1.00 91.62 375 LEU A CA 1
ATOM 2972 C C . LEU A 1 375 ? 25.190 0.849 -48.806 1.00 91.62 375 LEU A C 1
ATOM 2974 O O . LEU A 1 375 ? 25.900 0.828 -49.816 1.00 91.62 375 LEU A O 1
ATOM 2978 N N . ALA A 1 376 ? 24.331 1.842 -48.560 1.00 89.88 376 ALA A N 1
ATOM 2979 C CA . ALA A 1 376 ? 24.136 2.985 -49.445 1.00 89.88 376 ALA A CA 1
ATOM 2980 C C . ALA A 1 376 ? 25.436 3.785 -49.637 1.00 89.88 376 ALA A C 1
ATOM 2982 O O . ALA A 1 376 ? 25.802 4.110 -50.772 1.00 89.88 376 ALA A O 1
ATOM 2983 N N . GLU A 1 377 ? 26.196 4.028 -48.563 1.00 88.94 377 GLU A N 1
ATOM 2984 C CA . GLU A 1 377 ? 27.517 4.656 -48.650 1.00 88.94 377 GLU A CA 1
ATOM 2985 C C . GLU A 1 377 ? 28.512 3.849 -49.494 1.00 88.94 377 GLU A C 1
ATOM 2987 O O . GLU A 1 377 ? 29.236 4.418 -50.320 1.00 88.94 377 GLU A O 1
ATOM 2992 N N . HIS A 1 378 ? 28.579 2.530 -49.292 1.00 83.56 378 HIS A N 1
ATOM 2993 C CA . HIS A 1 378 ? 29.470 1.655 -50.057 1.00 83.56 378 HIS A CA 1
ATOM 2994 C C . HIS A 1 378 ? 29.124 1.664 -51.549 1.00 83.56 378 HIS A C 1
ATOM 2996 O O . HIS A 1 378 ? 30.018 1.784 -52.394 1.00 83.56 378 HIS A O 1
ATOM 3002 N N . LEU A 1 379 ? 27.834 1.609 -51.888 1.00 84.69 379 LEU A N 1
ATOM 3003 C CA . LEU A 1 379 ? 27.362 1.699 -53.269 1.00 84.69 379 LEU A CA 1
ATOM 3004 C C . LEU A 1 379 ? 27.675 3.070 -53.892 1.00 84.69 379 LEU A C 1
ATOM 3006 O O . LEU A 1 379 ? 28.100 3.142 -55.050 1.00 84.69 379 LEU A O 1
ATOM 3010 N N . ALA A 1 380 ? 27.547 4.160 -53.130 1.00 83.50 380 ALA A N 1
ATOM 3011 C CA . ALA A 1 380 ? 27.908 5.503 -53.584 1.00 83.50 380 ALA A CA 1
ATOM 3012 C C . ALA A 1 380 ? 29.422 5.661 -53.827 1.00 83.50 380 ALA A C 1
ATOM 3014 O O . ALA A 1 380 ? 29.831 6.274 -54.820 1.00 83.50 380 ALA A O 1
ATOM 3015 N N . LYS A 1 381 ? 30.267 5.073 -52.967 1.00 78.62 381 LYS A N 1
ATOM 3016 C CA . LYS A 1 381 ? 31.734 5.064 -53.124 1.00 78.62 381 LYS A CA 1
ATOM 3017 C C . LYS A 1 381 ? 32.162 4.240 -54.345 1.00 78.62 381 LYS A C 1
ATOM 3019 O O . LYS A 1 381 ? 32.987 4.711 -55.129 1.00 78.62 381 LYS A O 1
ATOM 3024 N N . ASN A 1 382 ? 31.536 3.087 -54.590 1.00 67.06 382 ASN A N 1
ATOM 3025 C CA . ASN A 1 382 ? 31.824 2.264 -55.771 1.00 67.06 382 ASN A CA 1
ATOM 3026 C C . ASN A 1 382 ? 31.431 2.945 -57.094 1.00 67.06 382 ASN A C 1
ATOM 3028 O O . ASN A 1 382 ? 32.174 2.840 -58.070 1.00 67.06 382 ASN A O 1
ATOM 3032 N N . LYS A 1 383 ? 30.346 3.735 -57.133 1.00 62.31 383 LYS A N 1
ATOM 3033 C CA . LYS A 1 383 ? 29.998 4.539 -58.324 1.00 62.31 383 LYS A CA 1
ATOM 3034 C C . LYS A 1 383 ? 31.046 5.609 -58.662 1.00 62.31 383 LYS A C 1
ATOM 3036 O O . LYS A 1 383 ? 31.254 5.898 -59.836 1.00 62.31 383 LYS A O 1
ATOM 3041 N N . LYS A 1 384 ? 31.744 6.168 -57.665 1.00 53.47 384 LYS A N 1
ATOM 3042 C CA . LYS A 1 384 ? 32.836 7.145 -57.873 1.00 53.47 384 LYS A CA 1
ATOM 3043 C C . LYS A 1 384 ? 34.201 6.486 -58.140 1.00 53.47 384 LYS A C 1
ATOM 3045 O O . LYS A 1 384 ? 35.111 7.146 -58.635 1.00 53.47 384 LYS A O 1
ATOM 3050 N N . GLY A 1 385 ? 34.330 5.191 -57.845 1.00 48.84 385 GLY A N 1
ATOM 3051 C CA . GLY A 1 385 ? 35.521 4.365 -58.063 1.00 48.84 385 GLY A CA 1
ATOM 3052 C C . GLY A 1 385 ? 35.574 3.641 -59.409 1.00 48.84 385 GLY A C 1
ATOM 3053 O O . GLY A 1 385 ? 36.577 2.987 -59.692 1.00 48.84 385 GLY A O 1
ATOM 3054 N N . ALA A 1 386 ? 34.565 3.796 -60.274 1.00 46.72 386 ALA A N 1
ATOM 3055 C CA . ALA A 1 386 ? 34.638 3.400 -61.679 1.00 46.72 386 ALA A CA 1
ATOM 3056 C C . ALA A 1 386 ? 35.601 4.324 -62.456 1.00 46.72 386 ALA A C 1
ATOM 3058 O O . ALA A 1 386 ? 35.244 4.963 -63.445 1.00 46.72 386 ALA A O 1
ATOM 3059 N N . ARG A 1 387 ? 36.870 4.386 -62.029 1.00 51.94 387 ARG A N 1
ATOM 3060 C CA . ARG A 1 387 ? 37.977 4.670 -62.935 1.00 51.94 387 ARG A CA 1
ATOM 3061 C C . ARG A 1 387 ? 37.918 3.574 -63.980 1.00 51.94 387 ARG A C 1
ATOM 3063 O O . ARG A 1 387 ? 38.352 2.460 -63.709 1.00 51.94 387 ARG A O 1
ATOM 3070 N N . LYS A 1 388 ? 37.310 3.916 -65.120 1.00 48.03 388 LYS A N 1
ATOM 3071 C CA . LYS A 1 388 ? 37.415 3.274 -66.431 1.00 48.03 388 LYS A CA 1
ATOM 3072 C C . LYS A 1 388 ? 38.593 2.305 -66.406 1.00 48.03 388 LYS A C 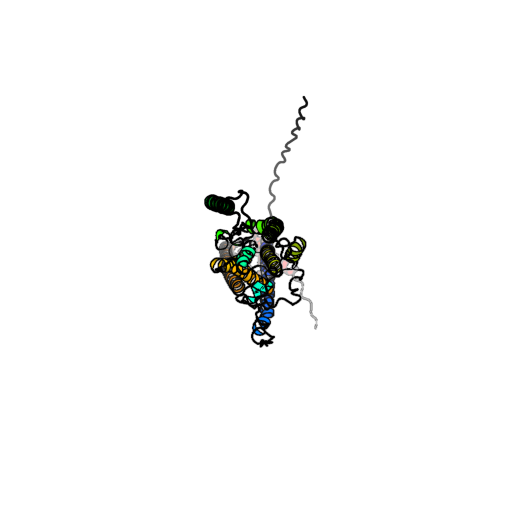1
ATOM 3074 O O . LYS A 1 388 ? 39.743 2.737 -66.487 1.00 48.03 388 LYS A O 1
ATOM 3079 N N . GLY A 1 389 ? 38.308 1.029 -66.136 1.00 50.38 389 GLY A N 1
ATOM 3080 C CA . GLY A 1 389 ? 39.332 0.002 -66.106 1.00 50.38 389 GLY A CA 1
ATOM 3081 C C . GLY A 1 389 ? 40.040 0.089 -67.444 1.00 50.38 389 GLY A C 1
ATOM 3082 O O . GLY A 1 389 ? 39.426 -0.151 -68.480 1.00 50.38 389 GLY A O 1
ATOM 3083 N N . ASN A 1 390 ? 41.295 0.533 -67.422 1.00 53.97 390 ASN A N 1
ATOM 3084 C CA . ASN A 1 390 ? 42.181 0.546 -68.573 1.00 53.97 390 ASN A CA 1
ATOM 3085 C C . ASN A 1 390 ? 42.502 -0.918 -68.921 1.00 53.97 390 ASN A C 1
ATOM 3087 O O . ASN A 1 390 ? 43.629 -1.369 -68.747 1.00 53.97 390 ASN A O 1
ATOM 3091 N N . ASN A 1 391 ? 41.502 -1.652 -69.414 1.00 58.06 391 ASN A N 1
ATOM 3092 C CA . ASN A 1 391 ? 41.649 -2.918 -70.133 1.00 58.06 391 ASN A CA 1
ATOM 3093 C C . ASN A 1 391 ? 42.164 -2.679 -71.561 1.00 58.06 391 ASN A C 1
ATOM 3095 O O . ASN A 1 391 ? 42.096 -3.558 -72.414 1.00 58.06 391 ASN A O 1
ATOM 3099 N N . GLU A 1 392 ? 42.680 -1.483 -71.842 1.00 67.44 392 GLU A N 1
ATOM 3100 C CA . GLU A 1 392 ? 43.406 -1.238 -73.071 1.00 67.44 392 GLU A CA 1
ATOM 3101 C C . GLU A 1 392 ? 44.768 -1.948 -73.021 1.00 67.44 392 GLU A C 1
ATOM 3103 O O . GLU A 1 392 ? 45.455 -1.920 -71.989 1.00 67.44 392 GLU A O 1
ATOM 3108 N N . PRO A 1 393 ? 45.160 -2.608 -74.121 1.00 76.81 393 PRO A N 1
ATOM 3109 C CA . PRO A 1 393 ? 46.305 -3.503 -74.157 1.00 76.81 393 PRO A CA 1
ATOM 3110 C C . PRO A 1 393 ? 47.601 -2.766 -73.806 1.00 76.81 393 PRO A C 1
ATOM 3112 O O . PRO A 1 393 ? 47.965 -1.761 -74.413 1.00 76.81 393 PRO A O 1
ATOM 3115 N N . LYS A 1 394 ? 48.340 -3.289 -72.823 1.00 87.81 394 LYS A N 1
ATOM 3116 C CA . LYS A 1 394 ? 49.729 -2.887 -72.571 1.00 87.81 394 LYS A CA 1
ATOM 3117 C C . LYS A 1 394 ? 50.632 -3.670 -73.519 1.00 87.81 394 LYS A C 1
ATOM 3119 O O . LYS A 1 394 ? 50.456 -4.875 -73.678 1.00 87.81 394 LYS A O 1
ATOM 3124 N N . CYS A 1 395 ? 51.644 -3.018 -74.086 1.00 91.50 395 CYS A N 1
ATOM 3125 C CA . CYS A 1 395 ? 52.673 -3.719 -74.849 1.00 91.50 395 CYS A CA 1
ATOM 3126 C C . CYS A 1 395 ? 53.354 -4.771 -73.963 1.00 91.50 395 CYS A C 1
ATOM 3128 O O . CYS A 1 395 ? 53.939 -4.434 -72.931 1.00 91.50 395 CYS A O 1
ATOM 3130 N N . SER A 1 396 ? 53.324 -6.044 -74.362 1.00 91.06 396 SER A N 1
ATOM 3131 C CA . SER A 1 396 ? 53.921 -7.130 -73.574 1.00 91.06 396 SER A CA 1
ATOM 3132 C C . SER A 1 396 ? 55.452 -7.050 -73.486 1.00 91.06 396 SER A C 1
ATOM 3134 O O . SER A 1 396 ? 56.041 -7.703 -72.628 1.00 91.06 396 SER A O 1
ATOM 3136 N N . TRP A 1 397 ? 56.110 -6.195 -74.283 1.00 94.38 397 TRP A N 1
ATOM 3137 C CA . TRP A 1 397 ? 57.556 -5.965 -74.195 1.00 94.38 397 TRP A CA 1
ATOM 3138 C C . TRP A 1 397 ? 57.924 -4.941 -73.112 1.00 94.38 397 TRP A C 1
ATOM 3140 O O . TRP A 1 397 ? 58.555 -5.285 -72.115 1.00 94.38 397 TRP A O 1
ATOM 3150 N N . CYS A 1 398 ? 57.487 -3.685 -73.248 1.00 94.25 398 CYS A N 1
ATOM 3151 C CA . CYS A 1 398 ? 57.855 -2.609 -72.317 1.00 94.25 398 CYS A CA 1
ATOM 3152 C C . CYS A 1 398 ? 56.867 -2.415 -71.151 1.00 94.25 398 CYS A C 1
ATOM 3154 O O . CYS A 1 398 ? 57.189 -1.716 -70.196 1.00 94.25 398 CYS A O 1
ATOM 3156 N N . HIS A 1 399 ? 55.671 -3.018 -71.212 1.00 91.81 399 HIS A N 1
ATOM 3157 C CA . HIS A 1 399 ? 54.576 -2.875 -70.235 1.00 91.81 399 HIS A CA 1
ATOM 3158 C C . HIS A 1 399 ? 54.099 -1.427 -70.002 1.00 91.81 399 HIS A C 1
ATOM 3160 O O . HIS A 1 399 ? 53.419 -1.145 -69.012 1.00 91.81 399 HIS A O 1
ATOM 3166 N N . ASN A 1 400 ? 54.409 -0.510 -70.923 1.00 92.62 400 ASN A N 1
ATOM 3167 C CA . ASN A 1 400 ? 54.097 0.909 -70.803 1.00 92.62 400 ASN A CA 1
ATOM 3168 C C . ASN A 1 400 ? 53.221 1.376 -71.970 1.00 92.62 400 ASN A C 1
ATOM 3170 O O . ASN A 1 400 ? 53.663 1.424 -73.115 1.00 92.62 400 ASN A O 1
ATOM 3174 N N . ARG A 1 401 ? 51.966 1.704 -71.656 1.00 90.38 401 ARG A N 1
ATOM 3175 C CA . ARG A 1 401 ? 50.975 2.206 -72.615 1.00 90.38 401 ARG A CA 1
ATOM 3176 C C . ARG A 1 401 ? 51.292 3.633 -73.056 1.00 90.38 401 ARG A C 1
ATOM 3178 O O . ARG A 1 401 ? 51.267 3.937 -74.241 1.00 90.38 401 ARG A O 1
ATOM 3185 N N . ASP A 1 402 ? 51.646 4.487 -72.104 1.00 93.00 402 ASP A N 1
ATOM 3186 C CA . ASP A 1 402 ? 51.832 5.917 -72.342 1.00 93.00 402 ASP A CA 1
ATOM 3187 C C . ASP A 1 402 ? 52.969 6.193 -73.330 1.00 93.00 402 ASP A C 1
ATOM 3189 O O . ASP A 1 402 ? 52.897 7.152 -74.091 1.00 93.00 402 ASP A O 1
ATOM 3193 N N . LEU A 1 403 ? 53.988 5.328 -73.362 1.00 92.94 403 LEU A N 1
ATOM 3194 C CA . LEU A 1 403 ? 55.054 5.397 -74.360 1.00 92.94 403 LEU A CA 1
ATOM 3195 C C . LEU A 1 403 ? 54.543 5.122 -75.779 1.00 92.94 403 LEU A C 1
ATOM 3197 O O . LEU A 1 403 ? 54.911 5.834 -76.705 1.00 92.94 403 LEU A O 1
ATOM 3201 N N . HIS A 1 404 ? 53.684 4.117 -75.950 1.00 93.25 404 HIS A N 1
ATOM 3202 C CA . HIS A 1 404 ? 53.118 3.772 -77.255 1.00 93.25 404 HIS A CA 1
ATOM 3203 C C . HIS A 1 404 ? 52.131 4.841 -77.741 1.00 93.25 404 HIS A C 1
ATOM 3205 O O . HIS A 1 404 ? 52.179 5.222 -78.907 1.00 93.25 404 HIS A O 1
ATOM 3211 N N . ILE A 1 405 ? 51.321 5.400 -76.833 1.00 92.69 405 ILE A N 1
ATOM 3212 C CA . ILE A 1 405 ? 50.445 6.544 -77.129 1.00 92.69 405 ILE A CA 1
ATOM 3213 C C . ILE A 1 405 ? 51.263 7.772 -77.531 1.00 92.69 405 ILE A C 1
ATOM 3215 O O . ILE A 1 405 ? 50.966 8.387 -78.549 1.00 92.69 405 ILE A O 1
ATOM 3219 N N . ALA A 1 406 ? 52.300 8.123 -76.764 1.00 91.31 406 ALA A N 1
ATOM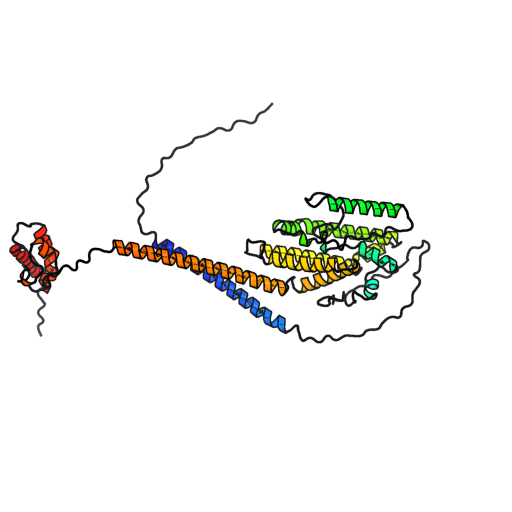 3220 C CA . ALA A 1 406 ? 53.115 9.308 -77.038 1.00 91.31 406 ALA A CA 1
ATOM 3221 C C . ALA A 1 406 ? 53.847 9.232 -78.388 1.00 91.31 406 ALA A C 1
ATOM 3223 O O . ALA A 1 406 ? 54.109 10.262 -79.003 1.00 91.31 406 ALA A O 1
ATOM 3224 N N . LEU A 1 407 ? 54.166 8.019 -78.841 1.00 90.75 407 LEU A N 1
ATOM 3225 C CA . LEU A 1 407 ? 54.833 7.760 -80.116 1.00 90.75 407 LEU A CA 1
ATOM 3226 C C . LEU A 1 407 ? 53.857 7.451 -81.264 1.00 90.75 407 LEU A C 1
ATOM 3228 O O . LEU A 1 407 ? 54.302 7.285 -82.395 1.00 90.75 407 LEU A O 1
ATOM 3232 N N . GLY A 1 408 ? 52.551 7.346 -80.993 1.00 92.56 408 GLY A N 1
ATOM 3233 C CA . GLY A 1 408 ? 51.545 7.001 -82.001 1.00 92.56 408 GLY A CA 1
ATOM 3234 C C . GLY A 1 408 ? 51.712 5.599 -82.604 1.00 92.56 408 GLY A C 1
ATOM 3235 O O . GLY A 1 408 ? 51.364 5.393 -83.762 1.00 92.56 408 GLY A O 1
ATOM 3236 N N . ILE A 1 409 ? 52.259 4.640 -81.848 1.00 92.88 409 ILE A N 1
ATOM 3237 C CA . ILE A 1 409 ? 52.546 3.271 -82.315 1.00 92.88 409 ILE A CA 1
ATOM 3238 C C . ILE A 1 409 ? 51.617 2.232 -81.676 1.00 92.88 409 ILE A C 1
ATOM 3240 O O . ILE A 1 409 ? 51.136 2.394 -80.553 1.00 92.88 409 ILE A O 1
ATOM 3244 N N . GLU A 1 410 ? 51.401 1.110 -82.366 1.00 91.62 410 GLU A N 1
ATOM 3245 C CA . GLU A 1 410 ? 50.578 0.007 -81.860 1.00 91.62 410 GLU A CA 1
ATOM 3246 C C . GLU A 1 410 ? 51.139 -0.605 -80.570 1.00 91.62 410 GLU A C 1
ATOM 3248 O O . GLU A 1 410 ? 52.351 -0.736 -80.399 1.00 91.62 410 GLU A O 1
ATOM 3253 N N . HIS A 1 411 ? 50.263 -1.075 -79.680 1.00 90.94 411 HIS A N 1
ATOM 3254 C CA . HIS A 1 411 ? 50.613 -1.689 -78.390 1.00 90.94 411 HIS A CA 1
ATOM 3255 C C . HIS A 1 411 ? 51.109 -3.141 -78.525 1.00 90.94 411 HIS A C 1
ATOM 3257 O O . HIS A 1 411 ? 50.780 -4.006 -77.714 1.00 90.94 411 HIS A O 1
ATOM 3263 N N . THR A 1 412 ? 51.912 -3.424 -79.550 1.00 92.25 412 THR A N 1
ATOM 3264 C CA . THR A 1 412 ? 52.459 -4.753 -79.830 1.00 92.25 412 THR A CA 1
ATOM 3265 C C . THR A 1 412 ? 53.980 -4.766 -79.645 1.00 92.25 412 THR A C 1
ATOM 3267 O O . THR A 1 412 ? 54.648 -3.749 -79.855 1.00 92.25 412 THR A O 1
ATOM 3270 N N . PRO A 1 413 ? 54.586 -5.916 -79.293 1.00 91.56 413 PRO A N 1
ATOM 3271 C CA . PRO A 1 413 ? 56.042 -6.041 -79.235 1.00 91.56 413 PRO A CA 1
ATOM 3272 C C . PRO A 1 413 ? 56.728 -5.695 -80.553 1.00 91.56 413 PRO A C 1
ATOM 3274 O O . PRO A 1 413 ? 57.848 -5.199 -80.527 1.00 91.56 413 PRO A O 1
ATOM 3277 N N . LYS A 1 414 ? 56.068 -5.944 -81.697 1.00 93.31 414 LYS A N 1
ATOM 3278 C CA . LYS A 1 414 ? 56.632 -5.699 -83.029 1.00 93.31 414 LYS A CA 1
ATOM 3279 C C . LYS A 1 414 ? 56.835 -4.213 -83.314 1.00 93.31 414 LYS A C 1
ATOM 3281 O O . LYS A 1 414 ? 57.868 -3.872 -83.874 1.00 93.31 414 LYS A O 1
ATOM 3286 N N . ALA A 1 415 ? 55.891 -3.372 -82.891 1.00 92.75 415 ALA A N 1
ATOM 3287 C CA . ALA A 1 415 ? 55.945 -1.923 -83.064 1.00 92.75 415 ALA A CA 1
ATOM 3288 C C . ALA A 1 415 ? 56.740 -1.201 -81.955 1.00 92.75 415 ALA A C 1
ATOM 3290 O O . ALA A 1 415 ? 57.003 -0.008 -82.058 1.00 92.75 415 ALA A O 1
ATOM 3291 N N . CYS A 1 416 ? 57.131 -1.899 -80.880 1.00 93.94 416 CYS A N 1
ATOM 3292 C CA . CYS A 1 416 ? 57.811 -1.283 -79.743 1.00 93.94 416 CYS A CA 1
ATOM 3293 C C . CYS A 1 416 ? 59.228 -0.817 -80.111 1.00 93.94 416 CYS A C 1
ATOM 3295 O O . CYS A 1 416 ? 60.094 -1.626 -80.440 1.00 93.94 416 CYS A O 1
ATOM 3297 N N . THR A 1 417 ? 59.507 0.475 -79.945 1.00 92.88 417 THR A N 1
ATOM 3298 C CA . THR A 1 417 ? 60.834 1.068 -80.196 1.00 92.88 417 THR A CA 1
ATOM 3299 C C . THR A 1 417 ? 61.934 0.521 -79.280 1.00 92.88 417 THR A C 1
ATOM 3301 O O . THR A 1 417 ? 63.110 0.606 -79.612 1.00 92.88 417 THR A O 1
ATOM 3304 N N . LEU A 1 418 ? 61.566 -0.095 -78.150 1.00 95.44 418 LEU A N 1
ATOM 3305 C CA . LEU A 1 418 ? 62.495 -0.730 -77.206 1.00 95.44 418 LEU A CA 1
ATOM 3306 C C . LEU A 1 418 ? 62.748 -2.217 -77.511 1.00 95.44 418 LEU A C 1
ATOM 3308 O O . LEU A 1 418 ? 63.390 -2.901 -76.713 1.00 95.44 418 LEU A O 1
ATOM 3312 N N . ARG A 1 419 ? 62.224 -2.749 -78.625 1.00 94.19 419 ARG A N 1
ATOM 3313 C CA . ARG A 1 419 ? 62.331 -4.177 -78.969 1.00 94.19 419 ARG A CA 1
ATOM 3314 C C . ARG A 1 419 ? 63.770 -4.636 -79.201 1.00 94.19 419 ARG A C 1
ATOM 3316 O O . ARG A 1 419 ? 64.082 -5.793 -78.941 1.00 94.19 419 ARG A O 1
ATOM 3323 N N . SER A 1 420 ? 64.644 -3.738 -79.650 1.00 92.50 420 SER A N 1
ATOM 3324 C CA . SER A 1 420 ? 66.080 -3.997 -79.821 1.00 92.50 420 SER A CA 1
ATOM 3325 C C . SER A 1 420 ? 66.817 -4.276 -78.502 1.00 92.50 420 SER A C 1
ATOM 3327 O O . SER A 1 420 ? 67.974 -4.686 -78.535 1.00 92.50 420 SER A O 1
ATOM 3329 N N . HIS A 1 421 ? 66.166 -4.086 -77.348 1.00 93.06 421 HIS A N 1
ATOM 3330 C CA . HIS A 1 421 ? 66.735 -4.318 -76.024 1.00 93.06 421 HIS A CA 1
ATOM 3331 C C . HIS A 1 421 ? 66.001 -5.439 -75.262 1.00 93.06 421 HIS A C 1
ATOM 3333 O O . HIS A 1 421 ? 64.801 -5.652 -75.480 1.00 93.06 421 HIS A O 1
ATOM 3339 N N . PRO A 1 422 ? 66.675 -6.124 -74.312 1.00 94.38 422 PRO A N 1
ATOM 3340 C CA . PRO A 1 422 ? 66.052 -7.148 -73.476 1.00 94.38 422 PRO A CA 1
ATOM 3341 C C . PRO A 1 422 ? 64.810 -6.632 -72.741 1.00 94.38 422 PRO A C 1
ATOM 3343 O O . PRO A 1 422 ? 64.785 -5.506 -72.239 1.00 94.38 422 PRO A O 1
ATOM 3346 N N . THR A 1 423 ? 63.788 -7.477 -72.608 1.00 92.56 423 THR A N 1
ATOM 3347 C CA . THR A 1 423 ? 62.496 -7.121 -71.995 1.00 92.56 423 THR A CA 1
ATOM 3348 C C . THR A 1 423 ? 62.646 -6.576 -70.569 1.00 92.56 423 THR A C 1
ATOM 3350 O O . THR A 1 423 ? 61.941 -5.649 -70.172 1.00 92.56 423 THR A O 1
ATOM 3353 N N . THR A 1 424 ? 63.585 -7.116 -69.788 1.00 91.81 424 THR A N 1
ATOM 3354 C CA . THR A 1 424 ? 63.879 -6.666 -68.416 1.00 91.81 424 THR A CA 1
ATOM 3355 C C . THR A 1 424 ? 64.385 -5.227 -68.373 1.00 91.81 424 THR A C 1
ATOM 3357 O O . THR A 1 424 ? 63.984 -4.466 -67.491 1.00 91.81 424 THR A O 1
ATOM 3360 N N . TRP A 1 425 ? 65.208 -4.834 -69.347 1.00 93.94 425 TRP A N 1
ATOM 3361 C CA . TRP A 1 425 ? 65.661 -3.458 -69.516 1.00 93.94 425 TRP A CA 1
ATOM 3362 C C . TRP A 1 425 ? 64.518 -2.568 -70.002 1.00 93.94 425 TRP A C 1
ATOM 3364 O O . TRP A 1 425 ? 64.227 -1.554 -69.374 1.00 93.94 425 TRP A O 1
ATOM 3374 N N . ALA A 1 426 ? 63.794 -2.987 -71.046 1.00 94.12 426 ALA A N 1
ATOM 3375 C CA . ALA A 1 426 ? 62.703 -2.208 -71.633 1.00 94.12 426 ALA A CA 1
ATOM 3376 C C . ALA A 1 426 ? 61.615 -1.846 -70.603 1.00 94.12 426 ALA A C 1
ATOM 3378 O O . ALA A 1 426 ? 61.150 -0.706 -70.570 1.00 94.12 426 ALA A O 1
ATOM 3379 N N . LYS A 1 427 ? 61.255 -2.778 -69.707 1.00 93.38 427 LYS A N 1
ATOM 3380 C CA . LYS A 1 427 ? 60.298 -2.540 -68.609 1.00 93.38 427 LYS A CA 1
ATOM 3381 C C . LYS A 1 427 ? 60.745 -1.441 -67.646 1.00 93.38 427 LYS A C 1
ATOM 3383 O O . LYS A 1 427 ? 59.912 -0.662 -67.190 1.00 93.38 427 LYS A O 1
ATOM 3388 N N . LYS A 1 428 ? 62.040 -1.360 -67.331 1.00 92.00 428 LYS A N 1
ATOM 3389 C CA . LYS A 1 428 ? 62.570 -0.356 -66.396 1.00 92.00 428 LYS A CA 1
ATOM 3390 C C . LYS A 1 428 ? 62.868 0.977 -67.090 1.00 92.00 428 LYS A C 1
ATOM 3392 O O . LYS A 1 428 ? 62.544 2.034 -66.555 1.00 92.00 428 LYS A O 1
ATOM 3397 N N . ALA A 1 429 ? 63.427 0.927 -68.297 1.00 91.75 429 ALA A N 1
ATOM 3398 C CA . ALA A 1 429 ? 63.860 2.097 -69.053 1.00 91.75 429 ALA A CA 1
ATOM 3399 C C . ALA A 1 429 ? 62.703 2.878 -69.697 1.00 91.75 429 ALA A C 1
ATOM 3401 O O . ALA A 1 429 ? 62.828 4.084 -69.902 1.00 91.75 429 ALA A O 1
ATOM 3402 N N . CYS A 1 430 ? 61.558 2.239 -69.972 1.00 93.31 430 CYS A N 1
ATOM 3403 C CA . CYS A 1 430 ? 60.444 2.870 -70.691 1.00 93.31 430 CYS A CA 1
ATOM 3404 C C . CYS A 1 430 ? 59.937 4.179 -70.065 1.00 93.31 430 CYS A C 1
ATOM 3406 O O . CYS A 1 430 ? 59.567 5.091 -70.799 1.00 93.31 430 CYS A O 1
ATOM 3408 N N . ARG A 1 431 ? 59.936 4.304 -68.728 1.00 93.50 431 ARG A N 1
ATOM 3409 C CA . ARG A 1 431 ? 59.515 5.540 -68.044 1.00 93.50 431 ARG A CA 1
ATOM 3410 C C . ARG A 1 431 ? 60.504 6.678 -68.279 1.00 93.50 431 ARG A C 1
ATOM 3412 O O . ARG A 1 431 ? 60.070 7.790 -68.549 1.00 93.50 431 ARG A O 1
ATOM 3419 N N . LYS A 1 432 ? 61.809 6.387 -68.223 1.00 94.25 432 LYS A N 1
ATOM 3420 C CA . LYS A 1 432 ? 62.880 7.367 -68.456 1.00 94.25 432 LYS A CA 1
ATOM 3421 C C . LYS A 1 432 ? 62.889 7.804 -69.922 1.00 94.25 432 LYS A C 1
ATOM 3423 O O . LYS A 1 432 ? 62.866 8.995 -70.186 1.00 94.25 432 LYS A O 1
ATOM 3428 N N . VAL A 1 433 ? 62.769 6.857 -70.861 1.00 95.25 433 VAL A N 1
ATOM 3429 C CA . VAL A 1 433 ? 62.618 7.150 -72.301 1.00 95.25 433 VAL A CA 1
ATOM 3430 C C . VAL A 1 433 ? 61.394 8.032 -72.565 1.00 95.25 433 VAL A C 1
ATOM 3432 O O . VAL A 1 433 ? 61.505 9.031 -73.268 1.00 95.25 433 VAL A O 1
ATOM 3435 N N . LEU A 1 434 ? 60.239 7.706 -71.974 1.00 95.62 434 LEU A N 1
ATOM 3436 C CA . LEU A 1 434 ? 59.024 8.511 -72.111 1.00 95.62 434 LEU A CA 1
ATOM 3437 C C . LEU A 1 434 ? 59.195 9.920 -71.535 1.00 95.62 434 LEU A C 1
ATOM 3439 O O . LEU A 1 434 ? 58.725 10.884 -72.129 1.00 95.62 434 LEU A O 1
ATOM 3443 N N . GLN A 1 435 ? 59.840 10.042 -70.377 1.00 95.25 435 GLN A N 1
ATOM 3444 C CA . GLN A 1 435 ? 60.085 11.331 -69.741 1.00 95.25 435 GLN A CA 1
ATOM 3445 C C . GLN A 1 435 ? 61.006 12.208 -70.598 1.00 95.25 435 GLN A C 1
ATOM 3447 O O . GLN A 1 435 ? 60.674 13.366 -70.834 1.00 95.25 435 GLN A O 1
ATOM 3452 N N . THR A 1 436 ? 62.103 11.650 -71.120 1.00 94.00 436 THR A N 1
ATOM 3453 C CA . THR A 1 436 ? 63.020 12.365 -72.018 1.00 94.00 436 THR A CA 1
ATOM 3454 C C . THR A 1 436 ? 62.336 12.752 -73.329 1.00 94.00 436 THR A C 1
ATOM 3456 O O . THR A 1 436 ? 62.470 13.887 -73.771 1.00 94.00 436 THR A O 1
ATOM 3459 N N . TYR A 1 437 ? 61.532 11.859 -73.913 1.00 95.31 437 TYR A N 1
ATOM 3460 C CA . TYR A 1 437 ? 60.764 12.161 -75.125 1.00 95.31 437 TYR A CA 1
ATOM 3461 C C . TYR A 1 437 ? 59.711 13.254 -74.899 1.00 95.31 437 TYR A C 1
ATOM 3463 O O . TYR A 1 437 ? 59.518 14.112 -75.748 1.00 95.31 437 TYR A O 1
ATOM 3471 N N . LYS A 1 438 ? 59.045 13.276 -73.737 1.00 94.31 438 LYS A N 1
ATOM 3472 C CA . LYS A 1 438 ? 58.108 14.358 -73.391 1.00 94.31 438 LYS A CA 1
ATOM 3473 C C . LYS A 1 438 ? 58.806 15.702 -73.181 1.00 94.31 438 LYS A C 1
ATOM 3475 O O . LYS A 1 438 ? 58.183 16.729 -73.428 1.00 94.31 438 LYS A O 1
ATOM 3480 N N . ALA A 1 439 ? 60.052 15.696 -72.709 1.00 93.94 439 ALA A N 1
ATOM 3481 C CA . ALA A 1 439 ? 60.841 16.910 -72.526 1.00 93.94 439 ALA A CA 1
ATOM 3482 C C . ALA A 1 439 ? 61.316 17.502 -73.865 1.00 93.94 439 ALA A C 1
ATOM 3484 O O . ALA A 1 439 ? 61.354 18.721 -73.998 1.00 93.94 439 ALA A O 1
ATOM 3485 N N . ASP A 1 440 ? 61.618 16.656 -74.856 1.00 92.75 440 ASP A N 1
ATOM 3486 C CA . ASP A 1 440 ? 61.973 17.082 -76.214 1.00 92.75 440 ASP A CA 1
ATOM 3487 C C . ASP A 1 440 ? 61.364 16.155 -77.290 1.00 92.75 440 ASP A C 1
ATOM 3489 O O . ASP A 1 440 ? 62.018 15.218 -77.762 1.00 92.75 440 ASP A O 1
ATOM 3493 N N . PRO A 1 441 ? 60.107 16.406 -77.709 1.00 91.81 441 PRO A N 1
ATOM 3494 C CA . PRO A 1 441 ? 59.405 15.546 -78.665 1.00 91.81 441 PRO A CA 1
ATOM 3495 C C . PRO A 1 441 ? 59.972 15.581 -80.089 1.00 91.81 441 PRO A C 1
ATOM 3497 O O . PRO A 1 441 ? 59.640 14.717 -80.897 1.00 91.81 441 PRO A O 1
ATOM 3500 N N . LYS A 1 442 ? 60.786 16.591 -80.431 1.00 91.94 442 LYS A N 1
ATOM 3501 C CA . LYS A 1 442 ? 61.382 16.723 -81.773 1.00 91.94 442 LYS A CA 1
ATOM 3502 C C . LYS A 1 442 ? 62.600 15.821 -81.947 1.00 91.94 442 LYS A C 1
ATOM 3504 O O . LYS A 1 442 ? 63.021 15.576 -83.078 1.00 91.94 442 LYS A O 1
ATOM 3509 N N . ARG A 1 443 ? 63.166 15.334 -80.843 1.00 92.56 443 ARG A N 1
ATOM 3510 C CA . ARG A 1 443 ? 64.353 14.492 -80.859 1.00 92.56 443 ARG A CA 1
ATOM 3511 C C . ARG A 1 443 ? 64.017 13.066 -81.313 1.00 92.56 443 ARG A C 1
ATOM 3513 O O . ARG A 1 443 ? 63.051 12.477 -80.819 1.00 92.56 443 ARG A O 1
ATOM 3520 N N . PRO A 1 444 ? 64.816 12.460 -82.212 1.00 93.38 444 PRO A N 1
ATOM 3521 C CA . PRO A 1 444 ? 64.583 11.091 -82.653 1.00 93.38 444 PRO A CA 1
ATOM 3522 C C . PRO A 1 444 ? 64.587 10.104 -81.479 1.00 93.38 444 PRO A C 1
ATOM 3524 O O . PRO A 1 444 ? 65.551 10.017 -80.717 1.00 93.38 444 PRO A O 1
ATOM 3527 N N . ILE A 1 445 ? 63.530 9.295 -81.357 1.00 92.38 445 ILE A N 1
ATOM 3528 C CA . ILE A 1 445 ? 63.382 8.335 -80.249 1.00 92.38 445 ILE A CA 1
ATOM 3529 C C . ILE A 1 445 ? 64.550 7.341 -80.164 1.00 92.38 445 ILE A C 1
ATOM 3531 O O . ILE A 1 445 ? 64.933 6.931 -79.072 1.00 92.38 445 ILE A O 1
ATOM 3535 N N . ALA A 1 446 ? 65.158 6.990 -81.301 1.00 92.25 446 ALA A N 1
ATOM 3536 C CA . ALA A 1 446 ? 66.321 6.108 -81.356 1.00 92.25 446 ALA A CA 1
ATOM 3537 C C . ALA A 1 446 ? 67.535 6.689 -80.607 1.00 92.25 446 ALA A C 1
ATOM 3539 O O . ALA A 1 446 ? 68.255 5.946 -79.939 1.00 92.25 446 ALA A O 1
ATOM 3540 N N . GLU A 1 447 ? 67.734 8.010 -80.659 1.00 93.19 447 GLU A N 1
ATOM 3541 C CA . GLU A 1 447 ? 68.812 8.686 -79.930 1.00 93.19 447 GLU A CA 1
ATOM 3542 C C . GLU A 1 447 ? 68.551 8.691 -78.428 1.00 93.19 447 GLU A C 1
ATOM 3544 O O . GLU A 1 447 ? 69.449 8.385 -77.648 1.00 93.19 447 GLU A O 1
ATOM 3549 N N . ILE A 1 448 ? 67.306 8.963 -78.025 1.00 94.38 448 ILE A N 1
ATOM 3550 C CA . ILE A 1 448 ? 66.886 8.921 -76.619 1.00 94.38 448 ILE A CA 1
ATOM 3551 C C . ILE A 1 448 ? 67.083 7.511 -76.052 1.00 94.38 448 ILE A C 1
ATOM 3553 O O . ILE A 1 448 ? 67.603 7.340 -74.952 1.00 94.38 448 ILE A O 1
ATOM 3557 N N . VAL A 1 449 ? 66.696 6.477 -76.803 1.00 93.88 449 VAL A N 1
ATOM 3558 C CA . VAL A 1 449 ? 66.859 5.076 -76.392 1.00 93.88 449 VAL A CA 1
ATOM 3559 C C . VAL A 1 449 ? 68.336 4.709 -76.258 1.00 93.88 449 VAL A C 1
ATOM 3561 O O . VAL A 1 449 ? 68.710 4.067 -75.274 1.00 93.88 449 VAL A O 1
ATOM 3564 N N . LYS A 1 450 ? 69.182 5.155 -77.193 1.00 92.62 450 LYS A N 1
ATOM 3565 C CA . LYS A 1 450 ? 70.633 4.955 -77.130 1.00 92.62 450 LYS A CA 1
ATOM 3566 C C . LYS A 1 450 ? 71.242 5.645 -75.907 1.00 92.62 450 LYS A C 1
ATOM 3568 O O . LYS A 1 450 ? 71.956 4.989 -75.156 1.00 92.62 450 LYS A O 1
ATOM 3573 N N . GLU A 1 451 ? 70.896 6.905 -75.650 1.00 93.06 451 GLU A N 1
ATOM 3574 C CA . GLU A 1 451 ? 71.360 7.662 -74.479 1.00 93.06 451 GLU A CA 1
ATOM 3575 C C . GLU A 1 451 ? 70.950 6.981 -73.168 1.00 93.06 451 GLU A C 1
ATOM 3577 O O . GLU A 1 451 ? 71.786 6.733 -72.296 1.00 93.06 451 GLU A O 1
ATOM 3582 N N . VAL A 1 452 ? 69.672 6.606 -73.041 1.00 92.38 452 VAL A N 1
ATOM 3583 C CA . VAL A 1 452 ? 69.173 5.902 -71.854 1.00 92.38 452 VAL A CA 1
ATOM 3584 C C . VAL A 1 452 ? 69.867 4.545 -71.702 1.00 92.38 452 VAL A C 1
ATOM 3586 O O . VAL A 1 452 ? 70.173 4.146 -70.579 1.00 92.38 452 VAL A O 1
ATOM 3589 N N . SER A 1 453 ? 70.167 3.842 -72.799 1.00 90.88 453 SER A N 1
ATOM 3590 C CA . SER A 1 453 ? 70.902 2.573 -72.766 1.00 90.88 453 SER A CA 1
ATOM 3591 C C . SER A 1 453 ? 72.373 2.743 -72.381 1.00 90.88 453 SER A C 1
ATOM 3593 O O . SER A 1 453 ? 72.910 1.873 -71.696 1.00 90.88 453 SER A O 1
ATOM 3595 N N . GLU A 1 454 ? 73.039 3.809 -72.816 1.00 89.31 454 GLU A N 1
ATOM 3596 C CA . GLU A 1 454 ? 74.434 4.101 -72.471 1.00 89.31 454 GLU A CA 1
ATOM 3597 C C . GLU A 1 454 ? 74.568 4.548 -71.013 1.00 89.31 454 GLU A C 1
ATOM 3599 O O . GLU A 1 454 ? 75.457 4.067 -70.309 1.00 89.31 454 GLU A O 1
ATOM 3604 N N . GLY A 1 455 ? 73.639 5.377 -70.525 1.00 85.19 455 GLY A N 1
ATOM 3605 C CA . GLY A 1 455 ? 73.536 5.713 -69.103 1.00 85.19 455 GLY A CA 1
ATOM 3606 C C . GLY A 1 455 ? 73.315 4.468 -68.240 1.00 85.19 455 GLY A C 1
ATOM 3607 O O . GLY A 1 455 ? 73.973 4.291 -67.219 1.00 85.19 455 GLY A O 1
ATOM 3608 N N . TRP A 1 456 ? 72.485 3.533 -68.710 1.00 83.12 456 TRP A N 1
ATOM 3609 C CA . TRP A 1 456 ? 72.224 2.274 -68.008 1.00 83.12 456 TRP A CA 1
ATOM 3610 C C . TRP A 1 456 ? 73.460 1.373 -67.883 1.00 83.12 456 TRP A C 1
ATOM 3612 O O . TRP A 1 456 ? 73.644 0.707 -66.862 1.00 83.12 456 TRP A O 1
ATOM 3622 N N . LYS A 1 457 ? 74.316 1.335 -68.914 1.00 78.12 457 LYS A N 1
ATOM 3623 C CA . LYS A 1 457 ? 75.577 0.574 -68.888 1.00 78.12 457 LYS A CA 1
ATOM 3624 C C . LYS A 1 457 ? 76.581 1.153 -67.890 1.00 78.12 457 LYS A C 1
ATOM 3626 O O . LYS A 1 457 ? 77.357 0.390 -67.333 1.00 78.12 457 LYS A O 1
ATOM 3631 N N . LYS A 1 458 ? 76.549 2.468 -67.649 1.00 75.38 458 LYS A N 1
ATOM 3632 C CA . LYS A 1 458 ? 77.393 3.139 -66.644 1.00 75.38 458 LYS A CA 1
ATOM 3633 C C . LYS A 1 458 ? 76.882 2.934 -65.213 1.00 75.38 458 LYS A C 1
ATOM 3635 O O . LYS A 1 458 ? 77.680 2.911 -64.287 1.00 75.38 458 LYS A O 1
ATOM 3640 N N . GLU A 1 459 ? 75.571 2.768 -65.042 1.00 66.94 459 GLU A N 1
ATOM 3641 C CA . GLU A 1 459 ? 74.918 2.559 -63.739 1.00 66.94 459 GLU A CA 1
ATOM 3642 C C . GLU A 1 459 ? 74.828 1.074 -63.322 1.00 66.94 459 GLU A C 1
ATOM 3644 O O . GLU A 1 459 ? 74.487 0.777 -62.179 1.00 66.94 459 GLU A O 1
ATOM 3649 N N . SER A 1 460 ? 75.127 0.126 -64.219 1.00 56.91 460 SER A N 1
ATOM 3650 C CA . SER A 1 460 ? 75.150 -1.308 -63.896 1.00 56.91 460 SER A CA 1
ATOM 3651 C C . SER A 1 460 ? 76.537 -1.694 -63.360 1.00 56.91 460 SER A C 1
ATOM 3653 O O . SER A 1 460 ? 77.495 -1.629 -64.129 1.00 56.91 460 SER A O 1
ATOM 3655 N N . PRO A 1 461 ? 76.688 -2.110 -62.086 1.00 51.31 461 PRO A N 1
ATOM 3656 C CA . PRO A 1 461 ? 77.977 -2.546 -61.561 1.00 51.31 461 PRO A CA 1
ATOM 3657 C C . PRO A 1 461 ? 78.457 -3.752 -62.369 1.00 51.31 461 PRO A C 1
ATOM 3659 O O . PRO A 1 461 ? 77.718 -4.728 -62.515 1.00 51.31 461 PRO A O 1
ATOM 3662 N N . THR A 1 462 ? 79.679 -3.694 -62.897 1.00 49.03 462 THR A N 1
ATOM 3663 C CA . THR A 1 462 ? 80.385 -4.868 -63.418 1.00 49.03 462 THR A CA 1
ATOM 3664 C C . THR A 1 462 ? 80.325 -5.970 -62.368 1.00 49.03 462 THR A C 1
ATOM 3666 O O . THR A 1 462 ? 80.842 -5.820 -61.263 1.00 49.03 462 THR A O 1
ATOM 3669 N N . SER A 1 463 ? 79.638 -7.055 -62.716 1.00 45.53 463 SER A N 1
ATOM 3670 C CA . SER A 1 463 ? 79.559 -8.284 -61.940 1.00 45.53 463 SER A CA 1
ATOM 3671 C C . SER A 1 463 ? 80.959 -8.738 -61.543 1.00 45.53 463 SER A C 1
ATOM 3673 O O . SER A 1 463 ? 81.820 -8.922 -62.404 1.00 45.53 463 SER A O 1
ATOM 3675 N N . ALA A 1 464 ? 81.140 -8.898 -60.235 1.00 42.69 464 ALA A N 1
ATOM 3676 C CA . ALA A 1 464 ? 82.317 -9.438 -59.589 1.00 42.69 464 ALA A CA 1
ATOM 3677 C C . ALA A 1 464 ? 82.822 -10.709 -60.286 1.00 42.69 464 ALA A C 1
ATOM 3679 O O . ALA A 1 464 ? 82.070 -11.655 -60.523 1.00 42.69 464 ALA A O 1
ATOM 3680 N N . THR A 1 465 ? 84.119 -10.714 -60.571 1.00 40.47 465 THR A N 1
ATOM 3681 C CA . THR A 1 465 ? 84.909 -11.897 -60.884 1.00 40.47 465 THR A CA 1
ATOM 3682 C C . THR A 1 465 ? 84.819 -12.859 -59.696 1.00 40.47 465 THR A C 1
ATOM 3684 O O . THR A 1 465 ? 85.432 -12.622 -58.660 1.00 40.47 465 THR A O 1
ATOM 3687 N N . TYR A 1 466 ? 84.038 -13.931 -59.824 1.00 45.00 466 TYR A N 1
ATOM 3688 C CA . TYR A 1 466 ? 84.262 -15.144 -59.041 1.00 45.00 466 TYR A CA 1
ATOM 3689 C C . TYR A 1 466 ? 85.396 -15.906 -59.739 1.00 45.00 466 TYR A C 1
ATOM 3691 O O . TYR A 1 466 ? 85.224 -16.384 -60.860 1.00 45.00 466 TYR A O 1
ATOM 3699 N N . LEU A 1 467 ? 86.572 -15.938 -59.111 1.00 39.91 467 LEU A N 1
ATOM 3700 C CA . LEU A 1 467 ? 87.617 -16.930 -59.382 1.00 39.91 467 LEU A CA 1
ATOM 3701 C C . LEU A 1 467 ? 87.380 -18.143 -58.456 1.00 39.91 467 LEU A C 1
ATOM 3703 O O . LEU A 1 467 ? 86.749 -17.956 -57.413 1.00 39.91 467 LEU A O 1
ATOM 3707 N N . PRO A 1 468 ? 87.794 -19.352 -58.882 1.00 53.56 468 PRO A N 1
ATOM 3708 C CA . PRO A 1 468 ? 87.321 -20.635 -58.354 1.00 53.56 468 PRO A CA 1
ATOM 3709 C C . PRO A 1 468 ? 87.638 -20.896 -56.883 1.00 53.56 468 PRO A C 1
ATOM 3711 O O . PRO A 1 468 ? 88.702 -20.434 -56.408 1.00 53.56 468 PRO A O 1
#

Sequence (468 aa):
MKSPPRATVTGTNHHAPPTPAATNNNGNQDTSQFILQTILQSTESMMKQMQATAERLAQLEPDLHGARDRPIQYNQGATPNGGEDEVPRGPNGEILINHPPVRIGQVDSSKDNKDGIHGLFIFDSQIDRAMMPEALLRSQYKGLYNVMNDIASLPGRCSPKRGGGDVDMNTDTTDIMQQFLETVESSKNPSMKTTITDIHYPKTSRHGLSLIKSEANLFEAASTNMAEDKELTSRNQRLRVQFYLHDRGYMKDFIDNYLERSLLCLIIQETLTNYTTLINKIRQKRIDGMSNAWKGSETYLLLSHHSKELLRIRVHCTSKRLLLFQNYIYLCDAQAKNFNSNKIMEKTVTNVREENCLFQEALDSRLEALVEERLAEHLAKNKKGARKGNNEPKCSWCHNRDLHIALGIEHTPKACTLRSHPTTWAKKACRKVLQTYKADPKRPIAEIVKEVSEGWKKESPTSATYLP

Radius of gyration: 47.65 Å; chains: 1; bounding box: 120×92×130 Å